Protein AF-A0A953PZD5-F1 (afdb_monomer_lite)

Radius of gyration: 38.26 Å; chains: 1; bounding box: 122×88×108 Å

Secondary structure (DSSP, 8-state):
-THHHHHHHHHHHHHHHHHHHHTTSSSPBPHHHHHHHHHTT--HHHHHHHHHHH-BSS---HHHHHHHHHTT--HHHHHHHHHHTT-PPPPP--------------------PPPPPP-PPPPPPPHHHHHHHHHHHTTSS----GGG-PBPPP-EEEBTTSPEEEGGGGTTSEEEEEEE-TT-HHHHHHHHHHHHHHHHHTTTTEEEEEEE-SS-HHHHHHHHHHTT--S-EEE--HHHHHHTT---SSSEEEEE-TTSB--EEEESPPPHHHHHHHHHHHHHS--S------------PPPPP-PPP----------------------------------------------------PPP-PPPPPHHHHHHHHHHHHHHHHHHHHHHTTEEEEEEEEEEEE-TTS-EEEEEEEEEEEEE-TT--EEEEEEE-PPP--SS----HHHHHIIIIITT----TTTGGGEEEEEEEEEEETTEEEEEEEEEESS--TT--EEEEEEEEETTT-SEEEEEEEEES---BBTB------EEEEEEEETTTEEEEEEEEEEEEEEETTEEEEEEEEEEEEEEEE--TT----S-----------------PPPPP-

pLDDT: mean 71.84, std 24.92, range [22.75, 98.31]

Foldseek 3Di:
DVVVVVVVVVVVVVVVVVVVVVVVQQAAAELVNLLVCLLQVPDLVVSLVSCVRRNYQDDPDVVSVVSNVVSPHDPVSSVSNNVRNVDDDDDDDDDDDDDDDDDDDDDDDDDDDDDDDDDDDDDDDDLVNVQVVQQVVQVPDDDDAAVLQDFQQFDWFAFPVGDIDTPVVLQQAKEKEWEAEPPDPQCLVQQLLLQVLCVPCVVLRYAYEYEYADPDCPSVVVVCVVSVRPHTYGYCDQVNCVSNPNDDAPGKIFIAASNRTGLDIDGGHDDSVVVNVVNVVRSVDDDPDDDDDDDDDDDDDDDDDDDDDDDDDDDDDDDDDDDDDDDDDDDDDDDDDDDDDDDDDDDDDDDDDDDDDPPPPDDPDDDFDDPVVVVVLLLVQQAVLVVVVVQVLQKWWKKKKKKFWADPVRDTQWIWIWIWTWDAALVSDIDTDTPDGDDGGDDPDDQDPVNVCCVVPPQQDGRHSVNVVQWDKDWSGWDDDPNFTWTKIFIDGPDDDPPDKHWGRMFTAGPPLSYTFKTWTWIDDFADDSNFTHGTFTKMWGFDQPPVRDTGTAKMWGFGWDQHPVGTIGMIIIMGIGDIDGHDSPPDDPDDDDPDDDPDDDDDDDDDDDDDDD

Sequence (614 aa):
MAKKTLGKMALLILATALAVLAAVAEQPLTQDDVTLLLLGGAPSEKIIKLVEQRGVDFQLTPDAVTKLKNAGATDELVDVMRRVGSHPQPAATSAPAAPAAATPAPAPAPAATPPPAATPQSPPASTEQKVREVMQGLSSAPAGTTEDLPYAPTFTAKTLAGESLNSRNFKGKVLLVNFWATWCGPCKKEIPSLTQLQDEYGSEGLQVIGFSMDRTSGVVRQFMHTYRMSFPVAMADRDLRRIFGGITAVPTTFLIGRDGRVHFKVEGAMPLESLGGRVQTLLSASAPGTQMASAQTASAGTPEPLKRLDPSKAAEDTSGPPIASPPESAQNSPPLPPTQTTAAAASPTVRPAAARNAASAASPVLSDPSPERVQQIIQAFAAKEKLFKEARDNYTYHQINKVETLDADGSVDGMYQQEWDILYDDAGKRIERVTYAPLDTLKRVMITPEDLDAMRNIQPFVLTSDELPEYEVKYLGHVKVDQITAYVFSIRPKEIKKGRQYFQGVVWVDDRDLQIVKSEGKQVPELHTKKGENLFPRFTTWREQIDGKFWFPTFTLADDTLYFDQGPVHIKEVIRYSDYKQFKAGARIIGVEAIDQPKDKDQKKNNAPPPPKQ

Structure (mmCIF, N/CA/C/O backbone):
data_AF-A0A953PZD5-F1
#
_entry.id   AF-A0A953PZD5-F1
#
loop_
_atom_site.group_PDB
_atom_site.id
_atom_site.type_symbol
_atom_site.label_atom_id
_atom_site.label_alt_id
_atom_site.label_comp_id
_atom_site.label_asym_id
_atom_site.label_entity_id
_atom_site.label_seq_id
_atom_site.pdbx_PDB_ins_code
_atom_site.Cartn_x
_atom_site.Cartn_y
_atom_site.Cartn_z
_atom_site.occupancy
_atom_site.B_iso_or_equiv
_atom_site.auth_seq_id
_atom_site.auth_comp_id
_atom_site.auth_asym_id
_atom_site.auth_atom_id
_atom_site.pdbx_PDB_model_num
ATOM 1 N N . MET A 1 1 ? 9.944 35.483 39.458 1.00 49.88 1 MET A N 1
ATOM 2 C CA . MET A 1 1 ? 8.607 36.033 39.112 1.00 49.88 1 MET A CA 1
ATOM 3 C C . MET A 1 1 ? 7.888 35.246 38.007 1.00 49.88 1 MET A C 1
ATOM 5 O O . MET A 1 1 ? 6.720 34.942 38.204 1.00 49.88 1 MET A O 1
ATOM 9 N N . ALA A 1 2 ? 8.558 34.864 36.907 1.00 48.44 2 ALA A N 1
ATOM 10 C CA . ALA A 1 2 ? 7.971 34.266 35.687 1.00 48.44 2 ALA A CA 1
ATOM 11 C C . ALA A 1 2 ? 6.778 33.288 35.846 1.00 48.44 2 ALA A C 1
ATOM 13 O O . ALA A 1 2 ? 5.789 33.427 35.128 1.00 48.44 2 ALA A O 1
ATOM 14 N N . LYS A 1 3 ? 6.808 32.340 36.802 1.00 44.56 3 LYS A N 1
ATOM 15 C CA . LYS A 1 3 ? 5.703 31.375 37.008 1.00 44.56 3 LYS A CA 1
ATOM 16 C C . LYS A 1 3 ? 4.337 32.022 37.321 1.00 44.56 3 LYS A C 1
ATOM 18 O O . LYS A 1 3 ? 3.320 31.427 36.987 1.00 44.56 3 LYS A O 1
ATOM 23 N N . LYS A 1 4 ? 4.281 33.231 37.906 1.00 46.00 4 LYS A N 1
ATOM 24 C CA . LYS A 1 4 ? 3.008 33.957 38.135 1.00 46.00 4 LYS A CA 1
ATOM 25 C C . LYS A 1 4 ? 2.475 34.678 36.890 1.00 46.00 4 LYS A C 1
ATOM 27 O O . LYS A 1 4 ? 1.283 34.960 36.837 1.00 46.00 4 LYS A O 1
ATOM 32 N N . THR A 1 5 ? 3.324 34.975 35.906 1.00 49.59 5 THR A N 1
ATOM 33 C CA . THR A 1 5 ? 2.918 35.671 34.674 1.00 49.59 5 THR A CA 1
ATOM 34 C C . THR A 1 5 ? 2.258 34.705 33.692 1.00 49.59 5 THR A C 1
ATOM 36 O O . THR A 1 5 ? 1.197 35.003 33.151 1.00 49.59 5 THR A O 1
ATOM 39 N N . LEU A 1 6 ? 2.842 33.511 33.528 1.00 47.03 6 LEU A N 1
ATOM 40 C CA . LEU A 1 6 ? 2.398 32.512 32.550 1.00 47.03 6 LEU A CA 1
ATOM 41 C C . LEU A 1 6 ? 0.950 32.045 32.800 1.00 47.03 6 LEU A C 1
ATOM 43 O O . LEU A 1 6 ? 0.139 32.005 31.877 1.00 47.03 6 LEU A O 1
ATOM 47 N N . GLY A 1 7 ? 0.593 31.790 34.065 1.00 42.94 7 GLY A N 1
ATOM 48 C CA . GLY A 1 7 ? -0.763 31.375 34.448 1.00 42.94 7 GLY A CA 1
ATOM 49 C C . GLY A 1 7 ? -1.848 32.435 34.209 1.00 42.94 7 GLY A C 1
ATOM 50 O O . GLY A 1 7 ? -3.007 32.077 34.027 1.00 42.94 7 GLY A O 1
ATOM 51 N N . LYS A 1 8 ? -1.495 33.731 34.158 1.00 45.03 8 LYS A N 1
ATOM 52 C CA . LYS A 1 8 ? -2.463 34.799 33.850 1.00 45.03 8 LYS A CA 1
ATOM 53 C C . LYS A 1 8 ? -2.788 34.899 32.359 1.00 45.03 8 LYS A C 1
ATOM 55 O O . LYS A 1 8 ? -3.926 35.207 32.026 1.00 45.03 8 LYS A O 1
ATOM 60 N N . MET A 1 9 ? -1.830 34.622 31.470 1.00 45.12 9 MET A N 1
ATOM 61 C CA . MET A 1 9 ? -2.087 34.644 30.022 1.00 45.12 9 MET A CA 1
ATOM 62 C C . MET A 1 9 ? -2.949 33.463 29.566 1.00 45.12 9 MET A C 1
ATOM 64 O O . MET A 1 9 ? -3.877 33.667 28.791 1.00 45.12 9 MET A O 1
ATOM 68 N N . ALA A 1 10 ? -2.713 32.259 30.101 1.00 47.34 10 ALA A N 1
ATOM 69 C CA . ALA A 1 10 ? -3.526 31.082 29.776 1.00 47.34 10 ALA A CA 1
ATOM 70 C C . ALA A 1 10 ? -5.022 31.285 30.096 1.00 47.34 10 ALA A C 1
ATOM 72 O O . ALA A 1 10 ? -5.883 30.922 29.298 1.00 47.34 10 ALA A O 1
ATOM 73 N N . LEU A 1 11 ? -5.332 31.923 31.232 1.00 46.16 11 LEU A N 1
ATOM 74 C CA . LEU A 1 11 ? -6.711 32.186 31.652 1.00 46.16 11 LEU A CA 1
ATOM 75 C C . LEU A 1 11 ? -7.415 33.235 30.769 1.00 46.16 11 LEU A C 1
ATOM 77 O O . LEU A 1 11 ? -8.614 33.127 30.526 1.00 46.16 11 LEU A O 1
ATOM 81 N N . LEU A 1 12 ? -6.674 34.228 30.264 1.00 41.22 12 LEU A N 1
ATOM 82 C CA . LEU A 1 12 ? -7.224 35.294 29.421 1.00 41.22 12 LEU A CA 1
ATOM 83 C C . LEU A 1 12 ? -7.615 34.785 28.022 1.00 41.22 12 LEU A C 1
ATOM 85 O O . LEU A 1 12 ? -8.647 35.188 27.494 1.00 41.22 12 LEU A O 1
ATOM 89 N N . ILE A 1 13 ? -6.821 33.869 27.456 1.00 49.00 13 ILE A N 1
ATOM 90 C CA . ILE A 1 13 ? -7.078 33.237 26.148 1.00 49.00 13 ILE A CA 1
ATOM 91 C C . ILE A 1 13 ? -8.325 32.339 26.201 1.00 49.00 13 ILE A C 1
ATOM 93 O O . ILE A 1 13 ? -9.109 32.303 25.254 1.00 49.00 13 ILE A O 1
ATOM 97 N N . LEU A 1 14 ? -8.542 31.637 27.319 1.00 42.66 14 LEU A N 1
ATOM 98 C CA . LEU A 1 14 ? -9.716 30.779 27.494 1.00 42.66 14 LEU A CA 1
ATOM 99 C C . LEU A 1 14 ? -11.020 31.596 27.585 1.00 42.66 14 LEU A C 1
ATOM 101 O O . LEU A 1 14 ? -12.052 31.177 27.066 1.00 42.66 14 LEU A O 1
ATOM 105 N N . ALA A 1 15 ? -10.967 32.778 28.209 1.00 39.31 15 ALA A N 1
ATOM 106 C CA . ALA A 1 15 ? -12.123 33.659 28.364 1.00 39.31 15 ALA A CA 1
ATOM 107 C C . ALA A 1 15 ? -12.582 34.298 27.039 1.00 39.31 15 ALA A C 1
ATOM 109 O O . ALA A 1 15 ? -13.784 34.401 26.797 1.00 39.31 15 ALA A O 1
ATOM 110 N N . THR A 1 16 ? -11.655 34.699 26.159 1.00 39.81 16 THR A N 1
ATOM 111 C CA . THR A 1 16 ? -12.014 35.293 24.858 1.00 39.81 16 THR A CA 1
ATOM 112 C C . THR A 1 16 ? -12.583 34.271 23.878 1.00 39.81 16 THR A C 1
ATOM 114 O O . THR A 1 16 ? -13.522 34.597 23.156 1.00 39.81 16 THR A O 1
ATOM 117 N N . ALA A 1 17 ? -12.090 33.027 23.885 1.00 36.97 17 ALA A N 1
ATOM 118 C CA . ALA A 1 17 ? -12.644 31.950 23.061 1.00 36.97 17 ALA A CA 1
ATOM 119 C C . ALA A 1 17 ? -14.127 31.663 23.374 1.00 36.97 17 ALA A C 1
ATOM 121 O O . ALA A 1 17 ? -14.919 31.434 22.461 1.00 36.97 17 ALA A O 1
ATOM 122 N N . LEU A 1 18 ? -14.520 31.722 24.652 1.00 35.31 18 LEU A N 1
ATOM 123 C CA . LEU A 1 18 ? -15.887 31.414 25.081 1.00 35.31 18 LEU A CA 1
ATOM 124 C C . LEU A 1 18 ? -16.911 32.478 24.643 1.00 35.31 18 LEU A C 1
ATOM 126 O O . LEU A 1 18 ? -18.054 32.144 24.341 1.00 35.31 18 LEU A O 1
ATOM 130 N N . ALA A 1 19 ? -16.501 33.749 24.572 1.00 36.31 19 ALA A N 1
ATOM 131 C CA . ALA A 1 19 ? -17.374 34.856 24.177 1.00 36.31 19 ALA A CA 1
ATOM 132 C C . ALA A 1 19 ? -17.766 34.818 22.687 1.00 36.31 19 ALA A C 1
ATOM 134 O O . ALA A 1 19 ? -18.872 35.219 22.333 1.00 36.31 19 ALA A O 1
ATOM 135 N N . VAL A 1 20 ? -16.883 34.313 21.816 1.00 36.88 20 VAL A N 1
ATOM 136 C CA . VAL A 1 20 ? -17.121 34.266 20.361 1.00 36.88 20 VAL A CA 1
ATOM 137 C C . VAL A 1 20 ? -18.219 33.262 19.993 1.00 36.88 20 VAL A C 1
ATOM 139 O O . VAL A 1 20 ? -19.007 33.540 19.094 1.00 36.88 20 VAL A O 1
ATOM 142 N N . LEU A 1 21 ? -18.331 32.133 20.706 1.00 36.72 21 LEU A N 1
ATOM 143 C CA . LEU A 1 21 ? -19.373 31.130 20.433 1.00 36.72 21 LEU A CA 1
ATOM 144 C C . LEU A 1 21 ? -20.795 31.649 20.708 1.00 36.72 21 LEU A C 1
ATOM 146 O O . LEU A 1 21 ? -21.729 31.232 20.028 1.00 36.72 21 LEU A O 1
ATOM 150 N N . ALA A 1 22 ? -20.973 32.548 21.680 1.00 36.91 22 ALA A N 1
ATOM 151 C CA . ALA A 1 22 ? -22.298 33.040 22.062 1.00 36.91 22 ALA A CA 1
ATOM 152 C C . ALA A 1 22 ? -22.946 33.915 20.970 1.00 36.91 22 ALA A C 1
ATOM 154 O O . ALA A 1 22 ? -24.137 33.785 20.699 1.00 36.91 22 ALA A O 1
ATOM 155 N N . ALA A 1 23 ? -22.158 34.759 20.296 1.00 43.66 23 ALA A N 1
ATOM 156 C CA . ALA A 1 23 ? -22.655 35.745 19.328 1.00 43.66 23 ALA A CA 1
ATOM 157 C C . ALA A 1 23 ? -23.189 35.148 18.005 1.00 43.66 23 ALA A C 1
ATOM 159 O O . ALA A 1 23 ? -23.801 35.857 17.207 1.00 43.66 23 ALA A O 1
ATOM 160 N N . VAL A 1 24 ? -22.961 33.854 17.753 1.00 50.03 24 VAL A N 1
ATOM 161 C CA . VAL A 1 24 ? -23.415 33.152 16.535 1.00 50.03 24 VAL A CA 1
ATOM 162 C C . VAL A 1 24 ? -24.866 32.651 16.670 1.00 50.03 24 VAL A C 1
ATOM 164 O O . VAL A 1 24 ? -25.513 32.326 15.677 1.00 50.03 24 VAL A O 1
ATOM 167 N N . ALA A 1 25 ? -25.415 32.600 17.889 1.00 51.72 25 ALA A N 1
ATOM 168 C CA . ALA A 1 25 ? -26.695 31.944 18.166 1.00 51.72 25 ALA A CA 1
ATOM 169 C C . ALA A 1 25 ? -27.958 32.762 17.807 1.00 51.72 25 ALA A C 1
ATOM 171 O O . ALA A 1 25 ? -29.029 32.169 17.677 1.00 51.72 25 ALA A O 1
ATOM 172 N N . GLU A 1 26 ? -27.852 34.088 17.650 1.00 56.66 26 GLU A N 1
ATOM 173 C CA . GLU A 1 26 ? -29.008 35.012 17.639 1.00 56.66 26 GLU A CA 1
ATOM 174 C C . GLU A 1 26 ? -29.346 35.641 16.269 1.00 56.66 26 GLU A C 1
ATOM 176 O O . GLU A 1 26 ? -30.290 36.419 16.170 1.00 56.66 26 GLU A O 1
ATOM 181 N N . GLN A 1 27 ? -28.603 35.336 15.200 1.00 75.12 27 GLN A N 1
ATOM 182 C CA . GLN A 1 27 ? -28.816 35.959 13.878 1.00 75.12 27 GLN A CA 1
ATOM 183 C C . GLN A 1 27 ? -30.053 35.383 13.152 1.00 75.12 27 GLN A C 1
ATOM 185 O O . GLN A 1 27 ? -30.391 34.223 13.397 1.00 75.12 27 GLN A O 1
ATOM 190 N N . PRO A 1 28 ? -30.717 36.111 12.233 1.00 80.44 28 PRO A N 1
ATOM 191 C CA . PRO A 1 28 ? -31.768 35.539 11.383 1.00 80.44 28 PRO A CA 1
ATOM 192 C C . PRO A 1 28 ? -31.301 34.316 10.581 1.00 80.44 28 PRO A C 1
ATOM 194 O O . PRO A 1 28 ? -30.103 34.113 10.391 1.00 80.44 28 PRO A O 1
ATOM 197 N N . LEU A 1 29 ? -32.242 33.476 10.145 1.00 81.88 29 LEU A N 1
ATOM 198 C CA . LEU A 1 29 ? -31.940 32.259 9.384 1.00 81.88 29 LEU A CA 1
ATOM 199 C C . LEU A 1 29 ? -31.925 32.535 7.876 1.00 81.88 29 LEU A C 1
ATOM 201 O O . LEU A 1 29 ? -32.894 33.075 7.335 1.00 81.88 29 LEU A O 1
ATOM 205 N N . THR A 1 30 ? -30.867 32.100 7.192 1.00 87.75 30 THR A N 1
ATOM 206 C CA . THR A 1 30 ? -30.782 32.182 5.729 1.00 87.75 30 THR A CA 1
ATOM 207 C C . THR A 1 30 ? -31.616 31.095 5.047 1.00 87.75 30 THR A C 1
ATOM 209 O O . THR A 1 30 ? -32.033 30.110 5.669 1.00 87.75 30 THR A O 1
ATOM 212 N N . GLN A 1 31 ? -31.844 31.233 3.735 1.00 84.38 31 GLN A N 1
ATOM 213 C CA . GLN A 1 31 ? -32.535 30.195 2.962 1.00 84.38 31 GLN A CA 1
ATOM 214 C C . GLN A 1 31 ? -31.779 28.862 3.016 1.00 84.38 31 GLN A C 1
ATOM 216 O O . GLN A 1 31 ? -32.405 27.802 3.108 1.00 84.38 31 GLN A O 1
ATOM 221 N N . ASP A 1 32 ? -30.448 28.915 2.992 1.00 73.31 32 ASP A N 1
ATOM 222 C CA . ASP A 1 32 ? -29.607 27.727 3.037 1.00 73.31 32 ASP A CA 1
ATOM 223 C C . ASP A 1 32 ? -29.582 27.113 4.445 1.00 73.31 32 ASP A C 1
ATOM 225 O O . ASP A 1 32 ? -29.633 25.892 4.541 1.00 73.31 32 ASP A O 1
ATOM 229 N N . ASP A 1 33 ? -29.647 27.900 5.531 1.00 78.75 33 ASP A N 1
ATOM 230 C CA . ASP A 1 33 ? -29.811 27.364 6.898 1.00 78.75 33 ASP A CA 1
ATOM 231 C C . ASP A 1 33 ? -31.110 26.560 7.038 1.00 78.75 33 ASP A C 1
ATOM 233 O O . ASP A 1 33 ? -31.105 25.428 7.528 1.00 78.75 33 ASP A O 1
ATOM 237 N N . VAL A 1 34 ? -32.240 27.118 6.584 1.00 77.69 34 VAL A N 1
ATOM 238 C CA . VAL A 1 34 ? -33.536 26.424 6.647 1.00 77.69 34 VAL A CA 1
ATOM 239 C C . VAL A 1 34 ? -33.537 25.190 5.739 1.00 77.69 34 VAL A C 1
ATOM 241 O O . VAL A 1 34 ? -34.030 24.134 6.137 1.00 77.69 34 VAL A O 1
ATOM 244 N N . THR A 1 35 ? -32.937 25.286 4.550 1.00 76.62 35 THR A N 1
ATOM 245 C CA . THR A 1 35 ? -32.794 24.150 3.624 1.00 76.62 35 THR A CA 1
ATOM 246 C C . THR A 1 35 ? -31.912 23.048 4.222 1.00 76.62 35 THR A C 1
ATOM 248 O O . THR A 1 35 ? -32.260 21.873 4.128 1.00 76.62 35 THR A O 1
ATOM 251 N N . LEU A 1 36 ? -30.813 23.399 4.896 1.00 60.47 36 LEU A N 1
ATOM 252 C CA . LEU A 1 36 ? -29.906 22.457 5.556 1.00 60.47 36 LEU A CA 1
ATOM 253 C C . LEU A 1 36 ? -30.574 21.768 6.755 1.00 60.47 36 LEU A C 1
ATOM 255 O O . LEU A 1 36 ? -30.396 20.567 6.943 1.00 60.47 36 LEU A O 1
ATOM 259 N N . LEU A 1 37 ? -31.376 22.495 7.540 1.00 72.06 37 LEU A N 1
ATOM 260 C CA . LEU A 1 37 ? -32.168 21.921 8.633 1.00 72.06 37 LEU A CA 1
ATOM 261 C C . LEU A 1 37 ? -33.209 20.913 8.118 1.00 72.06 37 LEU A C 1
ATOM 263 O O . LEU A 1 37 ? -33.398 19.864 8.734 1.00 72.06 37 LEU A O 1
ATOM 267 N N . LEU A 1 38 ? -33.847 21.206 6.982 1.00 76.88 38 LEU A N 1
ATOM 268 C CA . LEU A 1 38 ? -34.818 20.320 6.334 1.00 76.88 38 LEU A CA 1
ATOM 269 C C . LEU A 1 38 ? -34.167 19.064 5.741 1.00 76.88 38 LEU A C 1
ATOM 271 O O . LEU A 1 38 ? -34.581 17.954 6.071 1.00 76.88 38 LEU A O 1
ATOM 275 N N . LEU A 1 39 ? -33.098 19.221 4.951 1.00 54.75 39 LEU A N 1
ATOM 276 C CA . LEU A 1 39 ? -32.322 18.097 4.406 1.00 54.75 39 LEU A CA 1
ATOM 277 C C . LEU A 1 39 ? -31.658 17.261 5.513 1.00 54.75 39 LEU A C 1
ATOM 279 O O . LEU A 1 39 ? -31.519 16.049 5.375 1.00 54.75 39 LEU A O 1
ATOM 283 N N . GLY A 1 40 ? -31.296 17.891 6.634 1.00 48.66 40 GLY A N 1
ATOM 284 C CA . GLY A 1 40 ? -30.835 17.237 7.859 1.00 48.66 40 GLY A CA 1
ATOM 285 C C . GLY A 1 40 ? -31.938 16.545 8.673 1.00 48.66 40 GLY A C 1
ATOM 286 O O . GLY A 1 40 ? -31.655 16.029 9.754 1.00 48.66 40 GLY A O 1
ATOM 287 N N . GLY A 1 41 ? -33.187 16.534 8.193 1.00 54.34 41 GLY A N 1
ATOM 288 C CA . GLY A 1 41 ? -34.307 15.827 8.815 1.00 54.34 41 GLY A CA 1
ATOM 289 C C . GLY A 1 41 ? -34.802 16.434 10.131 1.00 54.34 41 GLY A C 1
ATOM 290 O O . GLY A 1 41 ? -35.418 15.728 10.934 1.00 54.34 41 GLY A O 1
ATOM 291 N N . ALA A 1 42 ? -34.535 17.717 10.401 1.00 64.88 42 ALA A N 1
ATOM 292 C CA . ALA A 1 42 ? -35.038 18.359 11.611 1.00 64.88 42 ALA A CA 1
ATOM 293 C C . ALA A 1 42 ? -36.583 18.466 11.564 1.00 64.88 42 ALA A C 1
ATOM 295 O O . ALA A 1 42 ? -37.132 18.915 10.557 1.00 64.88 42 ALA A O 1
ATOM 296 N N . PRO A 1 43 ? -37.311 18.090 12.639 1.00 75.00 43 PRO A N 1
ATOM 297 C CA . PRO A 1 43 ? -38.774 18.150 12.659 1.00 75.00 43 PRO A CA 1
ATOM 298 C C . PRO A 1 43 ? -39.308 19.551 12.334 1.00 75.00 43 PRO A C 1
ATOM 300 O O . PRO A 1 43 ? -38.818 20.541 12.889 1.00 75.00 43 PRO A O 1
ATOM 303 N N . SER A 1 44 ? -40.318 19.636 11.460 1.00 77.56 44 SER A N 1
ATOM 304 C CA . SER A 1 44 ? -40.857 20.915 10.965 1.00 77.56 44 SER A CA 1
ATOM 305 C C . SER A 1 44 ? -41.273 21.854 12.098 1.00 77.56 44 SER A C 1
ATOM 307 O O . SER A 1 44 ? -41.033 23.049 12.005 1.00 77.56 44 SER A O 1
ATOM 309 N N . GLU A 1 45 ? -41.796 21.337 13.210 1.00 79.94 45 GLU A N 1
ATOM 310 C CA . GLU A 1 45 ? -42.231 22.113 14.378 1.00 79.94 45 GLU A CA 1
ATOM 311 C C . GLU A 1 45 ? -41.055 22.754 15.136 1.00 79.94 45 GLU A C 1
ATOM 313 O O . GLU A 1 45 ? -41.220 23.778 15.803 1.00 79.94 45 GLU A O 1
ATOM 318 N N . LYS A 1 46 ? -39.850 22.169 15.046 1.00 74.88 46 LYS A N 1
ATOM 319 C CA . LYS A 1 46 ? -38.618 22.785 15.563 1.00 74.88 46 LYS A CA 1
ATOM 320 C C . LYS A 1 46 ? -38.106 23.870 14.625 1.00 74.88 46 LYS A C 1
ATOM 322 O O . LYS A 1 46 ? -37.683 24.911 15.115 1.00 74.88 46 LYS A O 1
ATOM 327 N N . ILE A 1 47 ? -38.165 23.650 13.309 1.00 82.06 47 ILE A N 1
ATOM 328 C CA . ILE A 1 47 ? -37.751 24.656 12.319 1.00 82.06 47 ILE A CA 1
ATOM 329 C C . ILE A 1 47 ? -38.711 25.854 12.353 1.00 82.06 47 ILE A C 1
ATOM 331 O O . ILE A 1 47 ? -38.245 26.985 12.411 1.00 82.06 47 ILE A O 1
ATOM 335 N N . ILE A 1 48 ? -40.026 25.613 12.440 1.00 88.69 48 ILE A N 1
ATOM 336 C CA . ILE A 1 48 ? -41.071 26.625 12.673 1.00 88.69 48 ILE A CA 1
ATOM 337 C C . ILE A 1 48 ? -40.715 27.479 13.891 1.00 88.69 48 ILE A C 1
ATOM 339 O O . ILE A 1 48 ? -40.589 28.689 13.757 1.00 88.69 48 ILE A O 1
ATOM 343 N N . LYS A 1 49 ? -40.442 26.864 15.049 1.00 82.38 49 LYS A N 1
ATOM 344 C CA . LYS A 1 49 ? -40.056 27.611 16.259 1.00 82.38 49 LYS A CA 1
ATOM 345 C C . LYS A 1 49 ? -38.750 28.384 16.103 1.00 82.38 49 LYS A C 1
ATOM 347 O O . LYS A 1 49 ? -38.641 29.477 16.644 1.00 82.38 49 LYS A O 1
ATOM 352 N N . LEU A 1 50 ? -37.771 27.851 15.372 1.00 78.00 50 LEU A N 1
ATOM 353 C CA . LEU A 1 50 ? -36.506 28.542 15.117 1.00 78.00 50 LEU A CA 1
ATOM 354 C C . LEU A 1 50 ? -36.716 29.773 14.214 1.00 78.00 50 LEU A C 1
ATOM 356 O O . LEU A 1 50 ? -36.177 30.839 14.501 1.00 78.00 50 LEU A O 1
ATOM 360 N N . VAL A 1 51 ? -37.557 29.641 13.183 1.00 87.12 51 VAL A N 1
ATOM 361 C CA . VAL A 1 51 ? -38.005 30.726 12.294 1.00 87.12 51 VAL A CA 1
ATOM 362 C C . VAL A 1 51 ? -38.822 31.769 13.059 1.00 87.12 51 VAL A C 1
ATOM 364 O O . VAL A 1 51 ? -38.577 32.956 12.893 1.00 87.12 51 VAL A O 1
ATOM 367 N N . GLU A 1 52 ? -39.747 31.369 13.932 1.00 85.38 52 GLU A N 1
ATOM 368 C CA . GLU A 1 52 ? -40.535 32.291 14.766 1.00 85.38 52 GLU A CA 1
ATOM 369 C C . GLU A 1 52 ? -39.682 33.029 15.812 1.00 85.38 52 GLU A C 1
ATOM 371 O O . GLU A 1 52 ? -40.005 34.158 16.173 1.00 85.38 52 GLU A O 1
ATOM 376 N N . GLN A 1 53 ? -38.592 32.419 16.293 1.00 79.62 53 GLN A N 1
ATOM 377 C CA . GLN A 1 53 ? -37.692 33.012 17.291 1.00 79.62 53 GLN A CA 1
ATOM 378 C C . GLN A 1 53 ? -36.611 33.923 16.698 1.00 79.62 53 GLN A C 1
ATOM 380 O O . GLN A 1 53 ? -36.238 34.900 17.342 1.00 79.62 53 GLN A O 1
ATOM 385 N N . ARG A 1 54 ? -36.076 33.593 15.515 1.00 81.06 54 ARG A N 1
ATOM 386 C CA . ARG A 1 54 ? -34.927 34.293 14.901 1.00 81.06 54 ARG A CA 1
ATOM 387 C C . ARG A 1 54 ? -35.283 35.076 13.636 1.00 81.06 54 ARG A C 1
ATOM 389 O O . ARG A 1 54 ? -34.518 35.941 13.225 1.00 81.06 54 ARG A O 1
ATOM 396 N N . GLY A 1 55 ? -36.429 34.795 13.024 1.00 83.25 55 GLY A N 1
ATOM 397 C CA . GLY A 1 55 ? -36.786 35.303 11.704 1.00 83.25 55 GLY A CA 1
ATOM 398 C C . GLY A 1 55 ? -36.021 34.628 10.564 1.00 83.25 55 GLY A C 1
ATOM 399 O O . GLY A 1 55 ? -35.175 33.754 10.768 1.00 83.25 55 GLY A O 1
ATOM 400 N N . VAL A 1 56 ? -36.338 35.063 9.346 1.00 87.12 56 VAL A N 1
ATOM 401 C CA . VAL A 1 56 ? -35.630 34.718 8.106 1.00 87.12 56 VAL A CA 1
ATOM 402 C C . VAL A 1 56 ? -35.234 36.002 7.381 1.00 87.12 56 VAL A C 1
ATOM 404 O O . VAL A 1 56 ? -35.996 36.968 7.408 1.00 87.12 56 VAL A O 1
ATOM 407 N N . ASP A 1 57 ? -34.062 36.028 6.746 1.00 85.06 57 ASP A N 1
ATOM 408 C CA . ASP A 1 57 ? -33.552 37.214 6.031 1.00 85.06 57 ASP A CA 1
ATOM 409 C C . ASP A 1 57 ? -33.880 37.234 4.523 1.00 85.06 57 ASP A C 1
ATOM 411 O O . ASP A 1 57 ? -33.629 38.226 3.834 1.00 85.06 57 ASP A O 1
ATOM 415 N N . PHE A 1 58 ? -34.482 36.157 4.012 1.00 84.00 58 PHE A N 1
ATOM 416 C CA . PHE A 1 58 ? -34.751 35.934 2.594 1.00 84.00 58 PHE A CA 1
ATOM 417 C C . PHE A 1 58 ? -36.244 36.019 2.242 1.00 84.00 58 PHE A C 1
ATOM 419 O O . PHE A 1 58 ? -37.132 35.756 3.053 1.00 84.00 58 PHE A O 1
ATOM 426 N N . GLN A 1 59 ? -36.535 36.350 0.981 1.00 80.62 59 GLN A N 1
ATOM 427 C CA . GLN A 1 59 ? -37.905 36.416 0.466 1.00 80.62 59 GLN A CA 1
ATOM 428 C C . GLN A 1 59 ? -38.364 35.064 -0.093 1.00 80.62 59 GLN A C 1
ATOM 430 O O . GLN A 1 59 ? -37.673 34.445 -0.903 1.00 80.62 59 GLN A O 1
ATOM 435 N N . LEU A 1 60 ? -39.576 34.634 0.271 1.00 85.69 60 LEU A N 1
ATOM 436 C CA . LEU A 1 60 ? -40.193 33.409 -0.248 1.00 85.69 60 LEU A CA 1
ATOM 437 C C . LEU A 1 60 ? -40.759 33.614 -1.664 1.00 85.69 60 LEU A C 1
ATOM 439 O O . LEU A 1 60 ? -41.969 33.719 -1.872 1.00 85.69 60 LEU A O 1
ATOM 443 N N . THR A 1 61 ? -39.864 33.646 -2.651 1.00 87.19 61 THR A N 1
ATOM 444 C CA . THR A 1 61 ? -40.219 33.545 -4.074 1.00 87.19 61 THR A CA 1
ATOM 445 C C . THR A 1 61 ? -40.775 32.147 -4.406 1.00 87.19 61 THR A C 1
ATOM 447 O O . THR A 1 61 ? -40.515 31.193 -3.664 1.00 87.19 61 THR A O 1
ATOM 450 N N . PRO A 1 62 ? -41.512 31.965 -5.522 1.00 85.50 62 PRO A N 1
ATOM 451 C CA . PRO A 1 62 ? -42.009 30.646 -5.933 1.00 85.50 62 PRO A CA 1
ATOM 452 C C . PRO A 1 62 ? -40.898 29.592 -6.073 1.00 85.50 62 PRO A C 1
ATOM 454 O O . PRO A 1 62 ? -41.075 28.445 -5.657 1.00 85.50 62 PRO A O 1
ATOM 457 N N . ASP A 1 63 ? -39.726 29.992 -6.572 1.00 78.00 63 ASP A N 1
ATOM 458 C CA . ASP A 1 63 ? -38.558 29.117 -6.713 1.00 78.00 63 ASP A CA 1
ATOM 459 C C . ASP A 1 63 ? -37.952 28.746 -5.354 1.00 78.00 63 ASP A C 1
ATOM 461 O O . ASP A 1 63 ? -37.571 27.594 -5.139 1.00 78.00 63 ASP A O 1
ATOM 465 N N . ALA A 1 64 ? -37.895 29.695 -4.410 1.00 80.31 64 ALA A N 1
ATOM 466 C CA . ALA A 1 64 ? -37.441 29.430 -3.047 1.00 80.31 64 ALA A CA 1
ATOM 467 C C . ALA A 1 64 ? -38.376 28.448 -2.329 1.00 80.31 64 ALA A C 1
ATOM 469 O O . ALA A 1 64 ? -37.909 27.466 -1.755 1.00 80.31 64 ALA A O 1
ATOM 470 N N . VAL A 1 65 ? -39.695 28.649 -2.439 1.00 86.88 65 VAL A N 1
ATOM 471 C CA . VAL A 1 65 ? -40.706 27.719 -1.909 1.00 86.88 65 VAL A CA 1
ATOM 472 C C . VAL A 1 65 ? -40.581 26.336 -2.551 1.00 86.88 65 VAL A C 1
ATOM 474 O O . VAL A 1 65 ? -40.630 25.335 -1.842 1.00 86.88 65 VAL A O 1
ATOM 477 N N . THR A 1 66 ? -40.366 26.258 -3.867 1.00 83.81 66 THR A N 1
ATOM 478 C CA . THR A 1 66 ? -40.208 24.978 -4.578 1.00 83.81 66 THR A CA 1
ATOM 479 C C . THR A 1 66 ? -38.948 24.233 -4.129 1.00 83.81 66 THR A C 1
ATOM 481 O O . THR A 1 66 ? -39.016 23.039 -3.838 1.00 83.81 66 THR A O 1
ATOM 484 N N . LYS A 1 67 ? -37.810 24.928 -3.986 1.00 77.06 67 LYS A N 1
ATOM 485 C CA . LYS A 1 67 ? -36.575 24.349 -3.427 1.00 77.06 67 LYS A CA 1
ATOM 486 C C . LYS A 1 67 ? -36.777 23.844 -1.998 1.00 77.06 67 LYS A C 1
ATOM 488 O O . LYS A 1 67 ? -36.402 22.714 -1.704 1.00 77.06 67 LYS A O 1
ATOM 493 N N . LEU A 1 68 ? -37.408 24.645 -1.139 1.00 84.94 68 LEU A N 1
ATOM 494 C CA . LEU A 1 68 ? -37.682 24.282 0.252 1.00 84.94 68 LEU A CA 1
ATOM 495 C C . LEU A 1 68 ? -38.622 23.068 0.343 1.00 84.94 68 LEU A C 1
ATOM 497 O O . LEU A 1 68 ? -38.333 22.145 1.099 1.00 84.94 68 LEU A O 1
ATOM 501 N N . LYS A 1 69 ? -39.687 22.994 -0.470 1.00 85.19 69 LYS A N 1
ATOM 502 C CA . LYS A 1 69 ? -40.556 21.803 -0.540 1.00 85.19 69 LYS A CA 1
ATOM 503 C C . LYS A 1 69 ? -39.810 20.555 -1.006 1.00 85.19 69 LYS A C 1
ATOM 505 O O . LYS A 1 69 ? -39.960 19.505 -0.392 1.00 85.19 69 LYS A O 1
ATOM 510 N N . ASN A 1 70 ? -38.965 20.669 -2.032 1.00 77.75 70 ASN A N 1
ATOM 511 C CA . ASN A 1 70 ? -38.135 19.555 -2.503 1.00 77.75 70 ASN A CA 1
ATOM 512 C C . ASN A 1 70 ? -37.100 19.105 -1.453 1.00 77.75 70 ASN A C 1
ATOM 514 O O . ASN A 1 70 ? -36.708 17.942 -1.448 1.00 77.75 70 ASN A O 1
ATOM 518 N N . ALA A 1 71 ? -36.697 19.999 -0.545 1.00 72.62 71 ALA A N 1
ATOM 519 C CA . ALA A 1 71 ? -35.880 19.691 0.628 1.00 72.62 71 ALA A CA 1
ATOM 520 C C . ALA A 1 71 ? -36.673 19.098 1.814 1.00 72.62 71 ALA A C 1
ATOM 522 O O . ALA A 1 71 ? -36.066 18.723 2.812 1.00 72.62 71 ALA A O 1
ATOM 523 N N . GLY A 1 72 ? -38.006 19.001 1.722 1.00 77.19 72 GLY A N 1
ATOM 524 C CA . GLY A 1 72 ? -38.882 18.444 2.760 1.00 77.19 72 GLY A CA 1
ATOM 525 C C . GLY A 1 72 ? -39.727 19.463 3.535 1.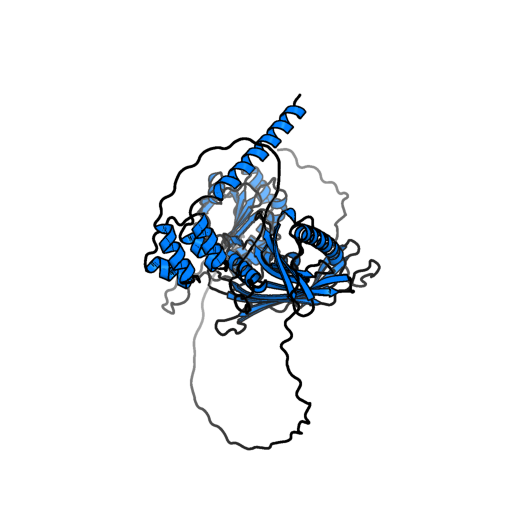00 77.19 72 GLY A C 1
ATOM 526 O O . GLY A 1 72 ? -40.357 19.086 4.523 1.00 77.19 72 GLY A O 1
ATOM 527 N N . ALA A 1 73 ? -39.768 20.742 3.134 1.00 89.00 73 ALA A N 1
ATOM 528 C CA . ALA A 1 73 ? -40.600 21.742 3.808 1.00 89.00 73 ALA A CA 1
ATOM 529 C C . ALA A 1 73 ? -42.093 21.405 3.709 1.00 89.00 73 ALA A C 1
ATOM 531 O O . ALA A 1 73 ? -42.646 21.245 2.619 1.00 89.00 73 ALA A O 1
ATOM 532 N N . THR A 1 74 ? -42.759 21.397 4.860 1.00 91.88 74 THR A N 1
ATOM 533 C CA . THR A 1 74 ? -44.221 21.384 4.948 1.00 91.88 74 THR A CA 1
ATOM 534 C C . THR A 1 74 ? -44.808 22.732 4.519 1.00 91.88 74 THR A C 1
ATOM 536 O O . THR A 1 74 ? -44.179 23.781 4.679 1.00 91.88 74 THR A O 1
ATOM 539 N N . ASP A 1 75 ? -46.044 22.721 4.011 1.00 90.12 75 ASP A N 1
ATOM 540 C CA . ASP A 1 75 ? -46.794 23.950 3.712 1.00 90.12 75 ASP A CA 1
ATOM 541 C C . ASP A 1 75 ? -46.941 24.859 4.944 1.00 90.12 75 ASP A C 1
ATOM 543 O O . ASP A 1 75 ? -46.834 26.075 4.824 1.00 90.12 75 ASP A O 1
ATOM 547 N N . GLU A 1 76 ? -47.077 24.282 6.143 1.00 90.00 76 GLU A N 1
ATOM 548 C CA . GLU A 1 76 ? -47.136 25.034 7.401 1.00 90.00 76 GLU A CA 1
ATOM 549 C C . GLU A 1 76 ? -45.845 25.824 7.675 1.00 90.00 76 GLU A C 1
ATOM 551 O O . GLU A 1 76 ? -45.908 27.018 7.969 1.00 90.00 76 GLU A O 1
ATOM 556 N N . LEU A 1 77 ? -44.668 25.205 7.514 1.00 89.12 77 LEU A N 1
ATOM 557 C CA . LEU A 1 77 ? -43.381 25.895 7.657 1.00 89.12 77 LEU A CA 1
ATOM 558 C C . LEU A 1 77 ? -43.217 27.002 6.603 1.00 89.12 77 LEU A C 1
ATOM 560 O O . LEU A 1 77 ? -42.750 28.096 6.922 1.00 89.12 77 LEU A O 1
ATOM 564 N N . VAL A 1 78 ? -43.632 26.746 5.360 1.00 91.44 78 VAL A N 1
ATOM 565 C CA . VAL A 1 78 ? -43.634 27.739 4.272 1.00 91.44 78 VAL A CA 1
ATOM 566 C C . VAL A 1 78 ? -44.538 28.936 4.605 1.00 91.44 78 VAL A C 1
ATOM 568 O O . VAL A 1 78 ? -44.137 30.085 4.407 1.00 91.44 78 VAL A O 1
ATOM 571 N N . ASP A 1 79 ? -45.723 28.697 5.161 1.00 89.06 79 ASP A N 1
ATOM 572 C CA . ASP A 1 79 ? -46.667 29.746 5.553 1.00 89.06 79 ASP A CA 1
ATOM 573 C C . ASP A 1 79 ? -46.223 30.511 6.810 1.00 89.06 79 ASP A C 1
ATOM 575 O O . ASP A 1 79 ? -46.463 31.718 6.906 1.00 89.06 79 ASP A O 1
ATOM 579 N N . VAL A 1 80 ? -45.528 29.861 7.750 1.00 89.19 80 VAL A N 1
ATOM 580 C CA . VAL A 1 80 ? -44.862 30.530 8.881 1.00 89.19 80 VAL A CA 1
ATOM 581 C C . VAL A 1 80 ? -43.727 31.424 8.382 1.00 89.19 80 VAL A C 1
ATOM 583 O O . VAL A 1 80 ? -43.705 32.605 8.721 1.00 89.19 80 VAL A O 1
ATOM 586 N N . MET A 1 81 ? -42.834 30.932 7.519 1.00 89.44 81 MET A N 1
ATOM 587 C CA . MET A 1 81 ? -41.760 31.756 6.946 1.00 89.44 81 MET A CA 1
ATOM 588 C C . MET A 1 81 ? -42.307 32.968 6.181 1.00 89.44 81 MET A C 1
ATOM 590 O O . MET A 1 81 ? -41.802 34.076 6.356 1.00 89.44 81 MET A O 1
ATOM 594 N N . ARG A 1 82 ? -43.385 32.802 5.398 1.00 86.88 82 ARG A N 1
ATOM 595 C CA . ARG A 1 82 ? -44.028 33.921 4.681 1.00 86.88 82 ARG A CA 1
ATOM 596 C C . ARG A 1 82 ? -44.650 34.952 5.633 1.00 86.88 82 ARG A C 1
ATOM 598 O O . ARG A 1 82 ? -44.733 36.127 5.288 1.00 86.88 82 ARG A O 1
ATOM 605 N N . ARG A 1 83 ? -45.071 34.526 6.828 1.00 84.31 83 ARG A N 1
ATOM 606 C CA . ARG A 1 83 ? -45.627 35.384 7.887 1.00 84.31 83 ARG A CA 1
ATOM 607 C C . ARG A 1 83 ? -44.531 36.137 8.645 1.00 84.31 83 ARG A C 1
ATOM 609 O O . ARG A 1 83 ? -44.655 37.342 8.845 1.00 84.31 83 ARG A O 1
ATOM 616 N N . VAL A 1 84 ? -43.451 35.456 9.034 1.00 76.50 84 VAL A N 1
ATOM 617 C CA . VAL A 1 84 ? -42.369 36.043 9.845 1.00 76.50 84 VAL A CA 1
ATOM 618 C C . VAL A 1 84 ? -41.437 36.921 9.005 1.00 76.50 84 VAL A C 1
ATOM 620 O O . VAL A 1 84 ? -41.118 38.028 9.430 1.00 76.50 84 VAL A O 1
ATOM 623 N N . GLY A 1 85 ? -41.108 36.525 7.769 1.00 62.16 85 GLY A N 1
ATOM 624 C CA . GLY A 1 85 ? -40.299 37.319 6.827 1.00 62.16 85 GLY A CA 1
ATOM 625 C C . GLY A 1 85 ? -40.938 38.639 6.358 1.00 62.16 85 GLY A C 1
ATOM 626 O O . GLY A 1 85 ? -40.410 39.298 5.468 1.00 62.16 85 GLY A O 1
ATOM 627 N N . SER A 1 86 ? -42.079 39.030 6.937 1.00 50.88 86 SER A N 1
ATOM 628 C CA . SER A 1 86 ? -42.751 40.312 6.694 1.00 50.88 86 SER A CA 1
ATOM 629 C C . SER A 1 86 ? -42.670 41.300 7.875 1.00 50.88 86 SER A C 1
ATOM 631 O O . SER A 1 86 ? -43.284 42.363 7.811 1.00 50.88 86 SER A O 1
ATOM 633 N N . HIS A 1 87 ? -41.891 40.999 8.927 1.00 41.88 87 HIS A N 1
ATOM 634 C CA . HIS A 1 87 ? -41.681 41.880 10.089 1.00 41.88 87 HIS A CA 1
ATOM 635 C C . HIS A 1 87 ? -40.198 42.268 10.302 1.00 41.88 87 HIS A C 1
ATOM 637 O O . HIS A 1 87 ? -39.364 41.382 10.480 1.00 41.88 87 HIS A O 1
ATOM 643 N N . PRO A 1 88 ? -39.850 43.573 10.348 1.00 40.94 88 PRO A N 1
ATOM 644 C CA . PRO A 1 88 ? -38.509 44.042 10.704 1.00 40.94 88 PRO A CA 1
ATOM 645 C C . PRO A 1 88 ? -38.284 44.123 12.230 1.00 40.94 88 PRO A C 1
ATOM 647 O O . PRO A 1 88 ? -39.214 44.318 13.013 1.00 40.94 88 PRO A O 1
ATOM 650 N N . GLN A 1 89 ? -37.022 43.995 12.643 1.00 33.41 89 GLN A N 1
ATOM 651 C CA . GLN A 1 89 ? -36.587 43.739 14.024 1.00 33.41 89 GLN A CA 1
ATOM 652 C C . GLN A 1 89 ? -36.365 45.012 14.887 1.00 33.41 89 GLN A C 1
ATOM 654 O O . GLN A 1 89 ? -35.823 45.999 14.384 1.00 33.41 89 GLN A O 1
ATOM 659 N N . PRO A 1 90 ? -36.699 44.996 16.199 1.00 35.62 90 PRO A N 1
ATOM 660 C CA . PRO A 1 90 ? -36.334 46.040 17.168 1.00 35.62 90 PRO A CA 1
ATOM 661 C C . PRO A 1 90 ? -34.988 45.776 17.886 1.00 35.62 90 PRO A C 1
ATOM 663 O O . PRO A 1 90 ? -34.483 44.655 17.912 1.00 35.62 90 PRO A O 1
ATOM 666 N N . ALA A 1 91 ? -34.405 46.820 18.491 1.00 30.86 91 ALA A N 1
ATOM 667 C CA . ALA A 1 91 ? -33.059 46.807 19.086 1.00 30.86 91 ALA A CA 1
ATOM 668 C C . ALA A 1 91 ? -33.021 46.565 20.618 1.00 30.86 91 ALA A C 1
ATOM 670 O O . ALA A 1 91 ? -34.040 46.623 21.302 1.00 30.86 91 ALA A O 1
ATOM 671 N N . ALA A 1 92 ? -31.821 46.300 21.151 1.00 33.94 92 ALA A N 1
ATOM 672 C CA . ALA A 1 92 ? -31.579 45.816 22.517 1.00 33.94 92 ALA A CA 1
ATOM 673 C C . ALA A 1 92 ? -31.380 46.907 23.595 1.00 33.94 92 ALA A C 1
ATOM 675 O O . ALA A 1 92 ? -30.854 47.980 23.297 1.00 33.94 92 ALA A O 1
ATOM 676 N N . THR A 1 93 ? -31.630 46.564 24.873 1.00 27.39 93 THR A N 1
ATOM 677 C CA . THR A 1 93 ? -30.926 47.173 26.025 1.00 27.39 93 THR A CA 1
ATOM 678 C C . THR A 1 93 ? -30.902 46.325 27.314 1.00 27.39 93 THR A C 1
ATOM 680 O O . THR A 1 93 ? -31.759 45.491 27.577 1.00 27.39 93 THR A O 1
ATOM 683 N N . SER A 1 94 ? -29.867 46.604 28.109 1.00 29.30 94 SER A N 1
ATOM 684 C CA . SER A 1 94 ? -29.470 46.158 29.460 1.00 29.30 94 SER A CA 1
ATOM 685 C C . SER A 1 94 ? -30.525 45.845 30.548 1.00 29.30 94 SER A C 1
ATOM 687 O O . SER A 1 94 ? -31.481 46.593 30.736 1.00 29.30 94 SER A O 1
ATOM 689 N N . ALA A 1 95 ? -30.195 44.873 31.414 1.00 27.89 95 ALA A N 1
ATOM 690 C CA . ALA A 1 95 ? -30.686 44.744 32.804 1.00 27.89 95 ALA A CA 1
ATOM 691 C C . ALA A 1 95 ? -29.918 45.701 33.773 1.00 27.89 95 ALA A C 1
ATOM 693 O O . ALA A 1 95 ? -28.925 46.285 33.324 1.00 27.89 95 ALA A O 1
ATOM 694 N N . PRO A 1 96 ? -30.291 45.886 35.071 1.00 47.28 96 PRO A N 1
ATOM 695 C CA . PRO A 1 96 ? -30.065 44.847 36.105 1.00 47.28 96 PRO A CA 1
ATOM 696 C C . PRO A 1 96 ? -31.025 44.855 37.340 1.00 47.28 96 PRO A C 1
ATOM 698 O O . PRO A 1 96 ? -31.942 45.661 37.437 1.00 47.28 96 PRO A O 1
ATOM 701 N N . ALA A 1 97 ? -30.678 44.017 38.335 1.00 26.53 97 ALA A N 1
ATOM 702 C CA . ALA A 1 97 ? -31.054 44.042 39.768 1.00 26.53 97 ALA A CA 1
ATOM 703 C C . ALA A 1 97 ? -32.323 43.291 40.259 1.00 26.53 97 ALA A C 1
ATOM 705 O O . ALA A 1 97 ? -33.271 43.028 39.530 1.00 26.53 97 ALA A O 1
ATOM 706 N N . ALA A 1 98 ? -32.258 42.896 41.539 1.00 28.64 98 ALA A N 1
ATOM 707 C CA . ALA A 1 98 ? -33.190 42.089 42.349 1.00 28.64 98 ALA A CA 1
ATOM 708 C C . ALA A 1 98 ? -32.908 42.401 43.853 1.00 28.64 98 ALA A C 1
ATOM 710 O O . ALA A 1 98 ? -31.986 43.191 44.093 1.00 28.64 98 ALA A O 1
ATOM 711 N N . PRO A 1 99 ? -33.545 41.782 44.883 1.00 56.06 99 PRO A N 1
ATOM 712 C CA . PRO A 1 99 ? -34.694 40.848 44.913 1.00 56.06 99 PRO A CA 1
ATOM 713 C C . PRO A 1 99 ? -35.809 41.234 45.935 1.00 56.06 99 PRO A C 1
ATOM 715 O O . PRO A 1 99 ? -35.581 42.109 46.762 1.00 56.06 99 PRO A O 1
ATOM 718 N N . ALA A 1 100 ? -36.952 40.512 45.979 1.00 28.19 100 ALA A N 1
ATOM 719 C CA . ALA A 1 100 ? -37.705 40.205 47.228 1.00 28.19 100 ALA A CA 1
ATOM 720 C C . ALA A 1 100 ? -38.943 39.275 47.051 1.00 28.19 100 ALA A C 1
ATOM 722 O O . ALA A 1 100 ? -39.798 39.533 46.218 1.00 28.19 100 ALA A O 1
ATOM 723 N N . ALA A 1 101 ? -39.017 38.247 47.911 1.00 28.38 101 ALA A N 1
ATOM 724 C CA . ALA A 1 101 ? -40.164 37.640 48.630 1.00 28.38 101 ALA A CA 1
ATOM 725 C C . ALA A 1 101 ? -41.613 37.466 48.064 1.00 28.38 101 ALA A C 1
ATOM 727 O O . ALA A 1 101 ? -42.226 38.380 47.532 1.00 28.38 101 ALA A O 1
ATOM 728 N N . ALA A 1 102 ? -42.204 36.330 48.495 1.00 28.97 102 ALA A N 1
ATOM 729 C CA . ALA A 1 102 ? -43.625 36.049 48.819 1.00 28.97 102 ALA A CA 1
ATOM 730 C C . ALA A 1 102 ? -44.623 35.497 47.755 1.00 28.97 102 ALA A C 1
ATOM 732 O O . ALA A 1 102 ? -44.877 36.071 46.704 1.00 28.97 102 ALA A O 1
ATOM 733 N N . THR A 1 103 ? -45.245 34.368 48.132 1.00 31.84 103 THR A N 1
ATOM 734 C CA . THR A 1 103 ? -46.467 33.686 47.619 1.00 31.84 103 THR A CA 1
ATOM 735 C C . THR A 1 103 ? -47.774 34.341 48.146 1.00 31.84 103 THR A C 1
ATOM 737 O O . THR A 1 103 ? -47.640 35.187 49.032 1.00 31.84 103 THR A O 1
ATOM 740 N N . PRO A 1 104 ? -49.026 33.968 47.732 1.00 44.22 104 PRO A N 1
ATOM 741 C CA . PRO A 1 104 ? -49.487 32.706 47.105 1.00 44.22 104 PRO A CA 1
ATOM 742 C C . PRO A 1 104 ? -50.459 32.839 45.892 1.00 44.22 104 PRO A C 1
ATOM 744 O O . PRO A 1 104 ? -50.690 33.923 45.372 1.00 44.22 104 PRO A O 1
ATOM 747 N N . ALA A 1 105 ? -51.024 31.707 45.439 1.00 37.91 105 ALA A N 1
ATOM 748 C CA . ALA A 1 105 ? -51.962 31.579 44.306 1.00 37.91 105 ALA A CA 1
ATOM 749 C C . ALA A 1 105 ? -53.455 31.560 44.717 1.00 37.91 105 ALA A C 1
ATOM 751 O O . ALA A 1 105 ? -53.756 31.338 45.893 1.00 37.91 105 ALA A O 1
ATOM 752 N N . PRO A 1 106 ? -54.392 31.697 43.749 1.00 43.06 106 PRO A N 1
ATOM 753 C CA . PRO A 1 106 ? -55.563 30.798 43.746 1.00 43.06 106 PRO A CA 1
ATOM 754 C C . PRO A 1 106 ? -56.156 30.390 42.364 1.00 43.06 106 PRO A C 1
ATOM 756 O O . PRO A 1 106 ? -56.281 31.207 41.461 1.00 43.06 106 PRO A O 1
ATOM 759 N N . ALA A 1 107 ? -56.687 29.155 42.326 1.00 36.25 107 ALA A N 1
ATOM 760 C CA . ALA A 1 107 ? -57.855 28.651 41.559 1.00 36.25 107 ALA A CA 1
ATOM 761 C C . ALA A 1 107 ? -57.845 28.536 39.992 1.00 36.25 107 ALA A C 1
ATOM 763 O O . ALA A 1 107 ? -57.024 29.171 39.337 1.00 36.25 107 ALA A O 1
ATOM 764 N N . PRO A 1 108 ? -58.710 27.673 39.374 1.00 60.06 108 PRO A N 1
ATOM 765 C CA . PRO A 1 108 ? -58.480 27.137 38.011 1.00 60.06 108 PRO A CA 1
ATOM 766 C C . PRO A 1 108 ? -59.691 27.129 37.020 1.00 60.06 108 PRO A C 1
ATOM 768 O O . PRO A 1 108 ? -60.794 27.539 37.370 1.00 60.06 108 PRO A O 1
ATOM 771 N N . ALA A 1 109 ? -59.477 26.488 35.848 1.00 38.03 109 ALA A N 1
ATOM 772 C CA . ALA A 1 109 ? -60.450 25.982 34.841 1.00 38.03 109 ALA A CA 1
ATOM 773 C C . ALA A 1 109 ? -60.956 26.982 33.759 1.00 38.03 109 ALA A C 1
ATOM 775 O O . ALA A 1 109 ? -60.908 28.187 34.002 1.00 38.03 109 ALA A O 1
ATOM 776 N N . PRO A 1 110 ? -61.451 26.524 32.572 1.00 48.06 110 PRO A N 1
ATOM 777 C CA . PRO A 1 110 ? -61.728 25.142 32.134 1.00 48.06 110 PRO A CA 1
ATOM 778 C C . PRO A 1 110 ? -60.932 24.647 30.892 1.00 48.06 110 PRO A C 1
ATOM 780 O O . PRO A 1 110 ? -59.970 25.268 30.455 1.00 48.06 110 PRO A O 1
ATOM 783 N N . ALA A 1 111 ? -61.301 23.462 30.386 1.00 46.41 111 ALA A N 1
ATOM 784 C CA . ALA A 1 111 ? -60.503 22.600 29.503 1.00 46.41 111 ALA A CA 1
ATOM 785 C C . ALA A 1 111 ? -60.638 22.838 27.979 1.00 46.41 111 ALA A C 1
ATOM 787 O O . ALA A 1 111 ? -61.609 23.422 27.503 1.00 46.41 111 ALA A O 1
ATOM 788 N N . ALA A 1 112 ? -59.703 22.244 27.223 1.00 33.78 112 ALA A N 1
ATOM 789 C CA . ALA A 1 112 ? -59.803 21.948 25.790 1.00 33.78 112 ALA A CA 1
ATOM 790 C C . ALA A 1 112 ? -59.474 20.458 25.523 1.00 33.78 112 ALA A C 1
ATOM 792 O O . ALA A 1 112 ? -58.889 19.785 26.373 1.00 33.78 112 ALA A O 1
ATOM 793 N N . THR A 1 113 ? -59.901 19.928 24.375 1.00 36.56 113 THR A N 1
ATOM 794 C CA . THR A 1 113 ? -59.903 18.491 24.028 1.00 36.56 113 THR A CA 1
ATOM 795 C C . THR A 1 113 ? -58.519 17.888 23.722 1.00 36.56 113 THR A C 1
ATOM 797 O O . THR A 1 113 ? -57.611 18.605 23.303 1.00 36.56 113 THR A O 1
ATOM 800 N N . PRO A 1 114 ? -58.344 16.557 23.880 1.00 47.09 114 PRO A N 1
ATOM 801 C CA . PRO A 1 114 ? -57.091 15.879 23.554 1.00 47.09 114 PRO A CA 1
ATOM 802 C C . PRO A 1 114 ? -56.920 15.679 22.033 1.00 47.09 114 PRO A C 1
ATOM 804 O O . PRO A 1 114 ? -57.870 15.248 21.372 1.00 47.09 114 PRO A O 1
ATOM 807 N N . PRO A 1 115 ? -55.722 15.916 21.464 1.00 40.16 115 PRO A N 1
ATOM 808 C CA . PRO A 1 115 ? -55.392 15.474 20.111 1.00 40.16 115 PRO A CA 1
ATOM 809 C C . PRO A 1 115 ? -55.193 13.940 20.057 1.00 40.16 115 PRO A C 1
ATOM 811 O O . PRO A 1 115 ? -54.864 13.326 21.076 1.00 40.16 115 PRO A O 1
ATOM 814 N N . PRO A 1 116 ? -55.402 13.299 18.889 1.00 37.81 116 PRO A N 1
ATOM 815 C CA . PRO A 1 116 ? -55.343 11.844 18.744 1.00 37.81 116 PRO A CA 1
ATOM 816 C C . PRO A 1 116 ? -53.914 11.280 18.813 1.00 37.81 116 PRO A C 1
ATOM 818 O O . PRO A 1 116 ? -52.925 12.000 18.676 1.00 37.81 116 PRO A O 1
ATOM 821 N N . ALA A 1 117 ? -53.813 9.963 19.015 1.00 39.81 117 ALA A N 1
ATOM 822 C CA . ALA A 1 117 ? -52.542 9.258 19.168 1.00 39.81 117 ALA A CA 1
ATOM 823 C C . ALA A 1 117 ? -51.645 9.366 17.921 1.00 39.81 117 ALA A C 1
ATOM 825 O O . ALA A 1 117 ? -52.088 9.119 16.799 1.00 39.81 117 ALA A O 1
ATOM 826 N N . ALA A 1 118 ? -50.367 9.682 18.135 1.00 34.12 118 ALA A N 1
ATOM 827 C CA . ALA A 1 118 ? -49.374 9.751 17.072 1.00 34.12 118 ALA A CA 1
ATOM 828 C C . ALA A 1 118 ? -48.990 8.354 16.548 1.00 34.12 118 ALA A C 1
ATOM 830 O O . ALA A 1 118 ? -48.686 7.444 17.321 1.00 34.12 118 ALA A O 1
ATOM 831 N N . THR A 1 119 ? -48.921 8.226 15.225 1.00 30.92 119 THR A N 1
ATOM 832 C CA . THR A 1 119 ? -48.245 7.133 14.502 1.00 30.92 119 THR A CA 1
ATOM 833 C C . THR A 1 119 ? -46.919 7.640 13.897 1.00 30.92 119 THR A C 1
ATOM 835 O O . THR A 1 119 ? -46.729 8.854 13.811 1.00 30.92 119 THR A O 1
ATOM 838 N N . PRO A 1 120 ? -45.939 6.762 13.597 1.00 38.41 120 PRO A N 1
ATOM 839 C CA . PRO A 1 120 ? -44.552 7.062 13.980 1.00 38.41 120 PRO A CA 1
ATOM 840 C C . PRO A 1 120 ? -43.735 7.907 12.994 1.00 38.41 120 PRO A C 1
ATOM 842 O O . PRO A 1 120 ? -43.927 7.847 11.782 1.00 38.41 120 PRO A O 1
ATOM 845 N N . GLN A 1 121 ? -42.744 8.623 13.534 1.00 31.12 121 GLN A N 1
ATOM 846 C CA . GLN A 1 121 ? -41.691 9.291 12.761 1.00 31.12 121 GLN A CA 1
ATOM 847 C C . GLN A 1 121 ? -40.729 8.273 12.117 1.00 31.12 121 GLN A C 1
ATOM 849 O O . GLN A 1 121 ? -40.539 7.169 12.630 1.00 31.12 121 GLN A O 1
ATOM 854 N N . SER A 1 122 ? -40.110 8.658 10.996 1.00 29.47 122 SER A N 1
ATOM 855 C CA . SER A 1 122 ? -39.124 7.825 10.287 1.00 29.47 122 SER A CA 1
ATOM 856 C C . SER A 1 122 ? -37.743 7.821 10.976 1.00 29.47 122 SER A C 1
ATOM 858 O O . SER A 1 122 ? -37.451 8.741 11.742 1.00 29.47 122 SER A O 1
ATOM 860 N N . PRO A 1 123 ? -36.889 6.799 10.746 1.00 34.22 123 PRO A N 1
ATOM 861 C CA . PRO A 1 123 ? -35.666 6.593 11.530 1.00 34.22 123 PRO A CA 1
ATOM 862 C C . PRO A 1 123 ? -34.504 7.529 11.142 1.00 34.22 123 PRO A C 1
ATOM 864 O O . PRO A 1 123 ? -34.473 8.031 10.018 1.00 34.22 123 PRO A O 1
ATOM 867 N N . PRO A 1 124 ? -33.502 7.716 12.027 1.00 48.03 124 PRO A N 1
ATOM 868 C CA . PRO A 1 124 ? -32.254 8.399 11.683 1.00 48.03 124 PRO A CA 1
ATOM 869 C C . PRO A 1 124 ? -31.422 7.618 10.650 1.00 48.03 124 PRO A C 1
ATOM 871 O O . PRO A 1 124 ? -31.518 6.392 10.553 1.00 48.03 124 PRO A O 1
ATOM 874 N N . ALA A 1 125 ? -30.556 8.334 9.924 1.00 57.28 125 ALA A N 1
ATOM 875 C CA . ALA A 1 125 ? -29.635 7.774 8.933 1.00 57.28 125 ALA A CA 1
ATOM 876 C C . ALA A 1 125 ? -28.783 6.625 9.508 1.00 57.28 125 ALA A C 1
ATOM 878 O O . ALA A 1 125 ? -28.158 6.759 10.568 1.00 57.28 125 ALA A O 1
ATOM 879 N N . SER A 1 126 ? -28.753 5.491 8.802 1.00 78.31 126 SER A N 1
ATOM 880 C CA . SER A 1 126 ? -28.084 4.279 9.280 1.00 78.31 126 SER A CA 1
ATOM 881 C C . SER A 1 126 ? -26.560 4.431 9.297 1.00 78.31 126 SER A C 1
ATOM 883 O O . SER A 1 126 ? -25.973 5.203 8.536 1.00 78.31 126 SER A O 1
ATOM 885 N N . THR A 1 127 ? -25.874 3.642 10.127 1.00 73.75 127 THR A N 1
ATOM 886 C CA . THR A 1 127 ? -24.402 3.597 10.111 1.00 73.75 127 THR A CA 1
ATOM 887 C C . THR A 1 127 ? -23.859 3.154 8.751 1.00 73.75 127 THR A C 1
ATOM 889 O O . THR A 1 127 ? -22.799 3.613 8.343 1.00 73.75 127 THR A O 1
ATOM 892 N N . GLU A 1 128 ? -24.600 2.326 8.010 1.00 71.69 128 GLU A N 1
ATOM 893 C CA . GLU A 1 128 ? -24.253 1.951 6.638 1.00 71.69 128 GLU A CA 1
ATOM 894 C C . GLU A 1 128 ? -24.251 3.164 5.693 1.00 71.69 128 GLU A C 1
ATOM 896 O O . GLU A 1 128 ? -23.320 3.317 4.906 1.00 71.69 128 GLU A O 1
ATOM 901 N N . GLN A 1 129 ? -25.233 4.067 5.808 1.00 76.19 129 GLN A N 1
ATOM 902 C CA . GLN A 1 129 ? -25.241 5.321 5.051 1.00 76.19 129 GLN A CA 1
ATOM 903 C C . GLN A 1 129 ? -24.003 6.170 5.379 1.00 76.19 129 GLN A C 1
ATOM 905 O O . GLN A 1 129 ? -23.286 6.563 4.463 1.00 76.19 129 GLN A O 1
ATOM 910 N N . LYS A 1 130 ? -23.683 6.359 6.667 1.00 76.62 130 LYS A N 1
ATOM 911 C CA . LYS A 1 130 ? -22.480 7.099 7.099 1.00 76.62 130 LYS A CA 1
ATOM 912 C C . LYS A 1 130 ? -21.183 6.477 6.561 1.00 76.62 130 LYS A C 1
ATOM 914 O O . LYS A 1 130 ? -20.258 7.195 6.194 1.00 76.62 130 LYS A O 1
ATOM 919 N N . VAL A 1 131 ? -21.099 5.143 6.504 1.00 70.50 131 VAL A N 1
ATOM 920 C CA . VAL A 1 131 ? -19.957 4.429 5.904 1.00 70.50 131 VAL A CA 1
ATOM 921 C C . VAL A 1 131 ? -19.881 4.696 4.402 1.00 70.50 131 VAL A C 1
ATOM 923 O O . VAL A 1 131 ? -18.811 5.051 3.918 1.00 70.50 131 VAL A O 1
ATOM 926 N N . ARG A 1 132 ? -20.999 4.602 3.668 1.00 76.06 132 ARG A N 1
ATOM 927 C CA . ARG A 1 132 ? -21.052 4.918 2.229 1.00 76.06 132 ARG A CA 1
ATOM 928 C C . ARG A 1 132 ? -20.614 6.363 1.955 1.00 76.06 132 ARG A C 1
ATOM 930 O O . ARG A 1 132 ? -19.762 6.573 1.097 1.00 76.06 132 ARG A O 1
ATOM 937 N N . GLU A 1 133 ? -21.123 7.332 2.716 1.00 74.75 133 GLU A N 1
ATOM 938 C CA . GLU A 1 133 ? -20.760 8.757 2.624 1.00 74.75 133 GLU A CA 1
ATOM 939 C C . GLU A 1 133 ? -19.258 8.986 2.865 1.00 74.75 133 GLU A C 1
ATOM 941 O O . GLU A 1 133 ? -18.598 9.670 2.078 1.00 74.75 133 GLU A O 1
ATOM 946 N N . VAL A 1 134 ? -18.683 8.360 3.901 1.00 67.69 134 VAL A N 1
ATOM 947 C CA . VAL A 1 134 ? -17.233 8.388 4.152 1.00 67.69 134 VAL A CA 1
ATOM 948 C C . VAL A 1 134 ? -16.468 7.787 2.971 1.00 67.69 134 VAL A C 1
ATOM 950 O O . VAL A 1 134 ? -15.584 8.441 2.424 1.00 67.69 134 VAL A O 1
ATOM 953 N N . MET A 1 135 ? -16.804 6.573 2.534 1.00 77.12 135 MET A N 1
ATOM 954 C CA . MET A 1 135 ? -16.050 5.861 1.493 1.00 77.12 135 MET A CA 1
ATOM 955 C C . MET A 1 135 ? -16.131 6.541 0.116 1.00 77.12 135 MET A C 1
ATOM 957 O O . MET A 1 135 ? -15.152 6.500 -0.636 1.00 77.12 135 MET A O 1
ATOM 961 N N . GLN A 1 136 ? -17.246 7.218 -0.184 1.00 74.88 136 GLN A N 1
ATOM 962 C CA . GLN A 1 136 ? -17.407 8.100 -1.344 1.00 74.88 136 GLN A CA 1
ATOM 963 C C . GLN A 1 136 ? -16.550 9.365 -1.212 1.00 74.88 136 GLN A C 1
ATOM 965 O O . GLN A 1 136 ? -15.764 9.660 -2.109 1.00 74.88 136 GLN A O 1
ATOM 970 N N . GLY A 1 137 ? -16.601 10.064 -0.071 1.00 65.50 137 GLY A N 1
ATOM 971 C CA . GLY A 1 137 ? -15.768 11.247 0.182 1.00 65.50 137 GLY A CA 1
ATOM 972 C C . GLY A 1 137 ? -14.259 10.961 0.142 1.00 65.50 137 GLY A C 1
ATOM 973 O O . GLY A 1 137 ? -13.476 11.808 -0.284 1.00 65.50 137 GLY A O 1
ATOM 974 N N . LEU A 1 138 ? -13.843 9.746 0.515 1.00 63.88 138 LEU A N 1
ATOM 975 C CA . LEU A 1 138 ? -12.465 9.259 0.374 1.00 63.88 138 LEU A CA 1
ATOM 976 C C . LEU A 1 138 ? -12.097 8.850 -1.069 1.00 63.88 138 LEU A C 1
ATOM 978 O O . LEU A 1 138 ? -10.915 8.666 -1.360 1.00 63.88 138 LEU A O 1
ATOM 982 N N . SER A 1 139 ? -13.082 8.719 -1.966 1.00 57.56 139 SER A N 1
ATOM 983 C CA . SER A 1 139 ? -12.897 8.416 -3.394 1.00 57.56 139 SER A CA 1
ATOM 984 C C . SER A 1 139 ? -12.782 9.656 -4.281 1.00 57.56 139 SER A C 1
ATOM 986 O O . SER A 1 139 ? -12.307 9.543 -5.404 1.00 57.56 139 SER A O 1
ATOM 988 N N . SER A 1 140 ? -13.248 10.815 -3.809 1.00 44.84 140 SER A N 1
ATOM 989 C CA . SER A 1 140 ? -13.445 12.028 -4.623 1.00 44.84 140 SER A CA 1
ATOM 990 C C . SER A 1 140 ? -12.386 13.117 -4.397 1.00 44.84 140 SER A C 1
ATOM 992 O O . SER A 1 140 ? -12.615 14.281 -4.721 1.00 44.84 140 SER A O 1
ATOM 994 N N . ALA A 1 141 ? -11.231 12.765 -3.826 1.00 35.62 141 ALA A N 1
ATOM 995 C CA . ALA A 1 141 ? -10.085 13.665 -3.697 1.00 35.62 141 ALA A CA 1
ATOM 996 C C . ALA A 1 141 ? -9.153 13.515 -4.918 1.00 35.62 141 ALA A C 1
ATOM 998 O O . ALA A 1 141 ? -8.868 12.380 -5.300 1.00 35.62 141 ALA A O 1
ATOM 999 N N . PRO A 1 142 ? -8.665 14.612 -5.529 1.00 35.97 142 PRO A N 1
ATOM 1000 C CA . PRO A 1 142 ? -7.880 14.537 -6.758 1.00 35.97 142 PRO A CA 1
ATOM 1001 C C . PRO A 1 142 ? -6.491 13.929 -6.526 1.00 35.97 142 PRO A C 1
ATOM 1003 O O . PRO A 1 142 ? -5.767 14.326 -5.610 1.00 35.97 142 PRO A O 1
ATOM 1006 N N . ALA A 1 143 ? -6.124 13.008 -7.413 1.00 36.75 143 ALA A N 1
ATOM 1007 C CA . ALA A 1 143 ? -4.786 12.453 -7.572 1.00 36.75 143 ALA A CA 1
ATOM 1008 C C . ALA A 1 143 ? -4.125 13.009 -8.855 1.00 36.75 143 ALA A C 1
ATOM 1010 O O . ALA A 1 143 ? -4.782 13.696 -9.639 1.00 36.75 143 ALA A O 1
ATOM 1011 N N . GLY A 1 144 ? -2.818 12.782 -9.022 1.00 35.84 144 GLY A N 1
ATOM 1012 C CA . GLY A 1 144 ? -2.076 13.175 -10.230 1.00 35.84 144 GLY A CA 1
ATOM 1013 C C . GLY A 1 144 ? -2.137 12.103 -11.320 1.00 35.84 144 GLY A C 1
ATOM 1014 O O . GLY A 1 144 ? -2.891 11.150 -11.181 1.00 35.84 144 GLY A O 1
ATOM 1015 N N . THR A 1 145 ? -1.321 12.252 -12.365 1.00 33.19 145 THR A N 1
ATOM 1016 C CA . THR A 1 145 ? -1.313 11.368 -13.545 1.00 33.19 145 THR A CA 1
ATOM 1017 C C . THR A 1 145 ? 0.073 11.332 -14.243 1.00 33.19 145 THR A C 1
ATOM 1019 O O . THR A 1 145 ? 0.904 12.230 -14.077 1.00 33.19 145 THR A O 1
ATOM 1022 N N . THR A 1 146 ? 0.354 10.241 -14.956 1.00 34.00 146 THR A N 1
ATOM 1023 C CA . THR A 1 146 ? 1.606 9.756 -15.580 1.00 34.00 146 THR A CA 1
ATOM 1024 C C . THR A 1 146 ? 2.087 10.481 -16.857 1.00 34.00 146 THR A C 1
ATOM 1026 O O . THR A 1 146 ? 3.267 10.357 -17.195 1.00 34.00 146 THR A O 1
ATOM 1029 N N . GLU A 1 147 ? 1.285 11.276 -17.578 1.00 36.62 147 GLU A N 1
ATOM 1030 C CA . GLU A 1 147 ? 1.763 12.016 -18.772 1.00 36.62 147 GLU A CA 1
ATOM 1031 C C . GLU A 1 147 ? 2.943 12.969 -18.460 1.00 36.62 147 GLU A C 1
ATOM 1033 O O . GLU A 1 147 ? 3.761 13.275 -19.338 1.00 36.62 147 GLU A O 1
ATOM 1038 N N . ASP A 1 148 ? 3.107 13.344 -17.184 1.00 45.31 148 ASP A N 1
ATOM 1039 C CA . ASP A 1 148 ? 4.158 14.211 -16.625 1.00 45.31 148 ASP A CA 1
ATOM 1040 C C . ASP A 1 148 ? 5.593 13.603 -16.619 1.00 45.31 148 ASP A C 1
ATOM 1042 O O . ASP A 1 148 ? 6.529 14.165 -16.035 1.00 45.31 148 ASP A O 1
ATOM 1046 N N . LEU A 1 149 ? 5.783 12.473 -17.319 1.00 41.53 149 LEU A N 1
ATOM 1047 C CA . LEU A 1 149 ? 7.029 11.916 -17.880 1.00 41.53 149 LEU A CA 1
ATOM 1048 C C . LEU A 1 149 ? 8.088 12.936 -18.342 1.00 41.53 149 LEU A C 1
ATOM 1050 O O . LEU A 1 149 ? 8.100 13.229 -19.542 1.00 41.53 149 LEU A O 1
ATOM 1054 N N . PRO A 1 150 ? 9.039 13.448 -17.526 1.00 62.09 150 PRO A N 1
ATOM 1055 C CA . PRO A 1 150 ? 9.946 14.468 -18.013 1.00 62.09 150 PRO A CA 1
ATOM 1056 C C . PRO A 1 150 ? 10.967 13.854 -18.972 1.00 62.09 150 PRO A C 1
ATOM 1058 O O . PRO A 1 150 ? 11.577 12.810 -18.709 1.00 62.09 150 PRO A O 1
ATOM 1061 N N . TYR A 1 151 ? 11.219 14.565 -20.066 1.00 80.25 151 TYR A N 1
ATOM 1062 C CA . TYR A 1 151 ? 12.388 14.312 -20.893 1.00 80.25 151 TYR A CA 1
ATOM 1063 C C . TYR A 1 151 ? 13.672 14.489 -20.079 1.00 80.25 151 TYR A C 1
ATOM 1065 O O . TYR A 1 151 ? 13.778 15.380 -19.230 1.00 80.25 151 TYR A O 1
ATOM 1073 N N . ALA A 1 152 ? 14.667 13.650 -20.358 1.00 79.75 152 ALA A N 1
ATOM 1074 C CA . ALA A 1 152 ? 16.008 13.854 -19.843 1.00 79.75 152 ALA A CA 1
ATOM 1075 C C . ALA A 1 152 ? 16.551 15.204 -20.353 1.00 79.75 152 ALA A C 1
ATOM 1077 O O . ALA A 1 152 ? 16.370 15.538 -21.529 1.00 79.75 152 ALA A O 1
ATOM 1078 N N . PRO A 1 153 ? 17.222 16.003 -19.504 1.00 84.19 153 PRO A N 1
ATOM 1079 C CA . PRO A 1 153 ? 17.737 17.302 -19.915 1.00 84.19 153 PRO A CA 1
ATOM 1080 C C . PRO A 1 153 ? 18.798 17.126 -21.006 1.00 84.19 153 PRO A C 1
ATOM 1082 O O . PRO A 1 153 ? 19.741 16.350 -20.846 1.00 84.19 153 PRO A O 1
ATOM 1085 N N . THR A 1 154 ? 18.692 17.869 -22.112 1.00 86.94 154 THR A N 1
ATOM 1086 C CA . THR A 1 154 ? 19.727 17.814 -23.152 1.00 86.94 154 THR A CA 1
ATOM 1087 C C . THR A 1 154 ? 21.019 18.435 -22.631 1.00 86.94 154 THR A C 1
ATOM 1089 O O . THR A 1 154 ? 21.066 19.636 -22.365 1.00 86.94 154 THR A O 1
ATOM 1092 N N . PHE A 1 155 ? 22.071 17.628 -22.527 1.00 87.81 155 PHE A N 1
ATOM 1093 C CA . PHE A 1 155 ? 23.401 18.041 -22.094 1.00 87.81 155 PHE A CA 1
ATOM 1094 C C . PHE A 1 155 ? 24.450 17.881 -23.201 1.00 87.81 155 PHE A C 1
ATOM 1096 O O . PHE A 1 155 ? 24.314 17.054 -24.112 1.00 87.81 155 PHE A O 1
ATOM 1103 N N . THR A 1 156 ? 25.537 18.635 -23.051 1.00 91.50 156 THR A N 1
ATOM 1104 C CA . THR A 1 156 ? 26.813 18.463 -23.754 1.00 91.50 156 THR A CA 1
ATOM 1105 C C . THR A 1 156 ? 27.945 18.515 -22.734 1.00 91.50 156 THR A C 1
ATOM 1107 O O . THR A 1 156 ? 27.945 19.403 -21.885 1.00 91.50 156 THR A O 1
ATOM 1110 N N . ALA A 1 157 ? 28.911 17.603 -22.816 1.00 91.25 157 ALA A N 1
ATOM 1111 C CA . ALA A 1 157 ? 30.061 17.542 -21.913 1.00 91.25 157 ALA A CA 1
ATOM 1112 C C . ALA A 1 157 ? 31.331 17.110 -22.666 1.00 91.25 157 ALA A C 1
ATOM 1114 O O . ALA A 1 157 ? 31.251 16.574 -23.772 1.00 91.25 157 ALA A O 1
ATOM 1115 N N . LYS A 1 158 ? 32.508 17.312 -22.063 1.00 93.94 158 LYS A N 1
ATOM 1116 C CA . LYS A 1 158 ? 33.782 16.774 -22.568 1.00 93.94 158 LYS A CA 1
ATOM 1117 C C . LYS A 1 158 ? 34.268 15.647 -21.655 1.00 93.94 158 LYS A C 1
ATOM 1119 O O . LYS A 1 158 ? 34.340 15.851 -20.441 1.00 93.94 158 LYS A O 1
ATOM 1124 N N . THR A 1 159 ? 34.576 14.473 -22.210 1.00 95.44 159 THR A N 1
ATOM 1125 C CA . THR A 1 159 ? 35.071 13.329 -21.427 1.00 95.44 159 THR A CA 1
ATOM 1126 C C . THR A 1 159 ? 36.479 13.599 -20.903 1.00 95.44 159 THR A C 1
ATOM 1128 O O . THR A 1 159 ? 37.218 14.436 -21.428 1.00 95.44 159 THR A O 1
ATOM 1131 N N . LEU A 1 160 ? 36.892 12.856 -19.876 1.00 93.25 160 LEU A N 1
ATOM 1132 C CA . LEU A 1 160 ? 38.262 12.904 -19.361 1.00 93.25 160 LEU A CA 1
ATOM 1133 C C . LEU A 1 160 ? 39.301 12.289 -20.316 1.00 93.25 160 LEU A C 1
ATOM 1135 O O . LEU A 1 160 ? 40.492 12.528 -20.100 1.00 93.25 160 LEU A O 1
ATOM 1139 N N . ALA A 1 161 ? 38.846 11.581 -21.361 1.00 89.44 161 ALA A N 1
ATOM 1140 C CA . ALA A 1 161 ? 39.622 11.149 -22.527 1.00 89.44 161 ALA A CA 1
ATOM 1141 C C . ALA A 1 161 ? 39.695 12.220 -23.641 1.00 89.44 161 ALA A C 1
ATOM 1143 O O . ALA A 1 161 ? 40.537 12.131 -24.527 1.00 89.44 161 ALA A O 1
ATOM 1144 N N . GLY A 1 162 ? 38.865 13.270 -23.575 1.00 89.00 162 GLY A N 1
ATOM 1145 C CA . GLY A 1 162 ? 38.898 14.425 -24.479 1.00 89.00 162 GLY A CA 1
ATOM 1146 C C . GLY A 1 162 ? 37.799 14.463 -25.547 1.00 89.00 162 GLY A C 1
ATOM 1147 O O . GLY A 1 162 ? 37.724 15.446 -26.285 1.00 89.00 162 GLY A O 1
ATOM 1148 N N . GLU A 1 163 ? 36.933 13.456 -25.608 1.00 90.88 163 GLU A N 1
ATOM 1149 C CA . GLU A 1 163 ? 35.822 13.353 -26.563 1.00 90.88 163 GLU A CA 1
ATOM 1150 C C . GLU A 1 163 ? 34.663 14.286 -26.183 1.00 90.88 163 GLU A C 1
ATOM 1152 O O . GLU A 1 163 ? 34.560 14.735 -25.039 1.00 90.88 163 GLU A O 1
ATOM 1157 N N . SER A 1 164 ? 33.747 14.555 -27.117 1.00 90.19 164 SER A N 1
ATOM 1158 C CA . SER A 1 164 ? 32.524 15.312 -26.832 1.00 90.19 164 SER A CA 1
ATOM 1159 C C . SER A 1 164 ? 31.321 14.382 -26.677 1.00 90.19 164 SER A C 1
ATOM 1161 O O . SER A 1 164 ? 30.906 13.721 -27.626 1.00 90.19 164 SER A O 1
ATOM 1163 N N . LEU A 1 165 ? 30.730 14.371 -25.481 1.00 92.38 165 LEU A N 1
ATOM 1164 C CA . LEU A 1 165 ? 29.410 13.795 -25.248 1.00 92.38 165 LEU A CA 1
ATOM 1165 C C . LEU A 1 165 ? 28.347 14.819 -25.638 1.00 92.38 165 LEU A C 1
ATOM 1167 O O . LEU A 1 165 ? 28.334 15.935 -25.117 1.00 92.38 165 LEU A O 1
ATOM 1171 N N . ASN A 1 166 ? 27.402 14.409 -26.476 1.00 91.81 166 ASN A N 1
ATOM 1172 C CA . ASN A 1 166 ? 26.163 15.133 -26.719 1.00 91.81 166 ASN A CA 1
ATOM 1173 C C . ASN A 1 166 ? 25.002 14.162 -26.512 1.00 91.81 166 ASN A C 1
ATOM 1175 O O . ASN A 1 166 ? 24.910 13.156 -27.209 1.00 91.81 166 ASN A O 1
ATOM 1179 N N . SER A 1 167 ? 24.118 14.478 -25.565 1.00 87.25 167 SER A N 1
ATOM 1180 C CA . SER A 1 167 ? 22.898 13.713 -25.257 1.00 87.25 167 SER A CA 1
ATOM 1181 C C . SER A 1 167 ? 22.102 13.278 -26.498 1.00 87.25 167 SER A C 1
ATOM 1183 O O . SER A 1 167 ? 21.585 12.164 -26.541 1.00 87.25 167 SER A O 1
ATOM 1185 N N . ARG A 1 168 ? 22.053 14.117 -27.541 1.00 87.38 168 ARG A N 1
ATOM 1186 C CA . ARG A 1 168 ? 21.309 13.854 -28.785 1.00 87.38 168 ARG A CA 1
ATOM 1187 C C . ARG A 1 168 ? 21.890 12.706 -29.617 1.00 87.38 168 ARG A C 1
ATOM 1189 O O . ARG A 1 168 ? 21.137 12.057 -30.337 1.00 87.38 168 ARG A O 1
ATOM 1196 N N . ASN A 1 169 ? 23.184 12.412 -29.478 1.00 87.62 169 ASN A N 1
ATOM 1197 C CA . ASN A 1 169 ? 23.862 11.325 -30.196 1.00 87.62 169 ASN A CA 1
ATOM 1198 C C . ASN A 1 169 ? 23.444 9.931 -29.689 1.00 87.62 169 ASN A C 1
ATOM 1200 O O . ASN A 1 169 ? 23.800 8.924 -30.293 1.00 87.62 169 ASN A O 1
ATOM 1204 N N . PHE A 1 170 ? 22.694 9.874 -28.585 1.00 87.56 170 PHE A N 1
ATOM 1205 C CA . PHE A 1 170 ? 22.204 8.646 -27.966 1.00 87.56 170 PHE A CA 1
ATOM 1206 C C . PHE A 1 170 ? 20.681 8.474 -28.104 1.00 87.56 170 PHE A C 1
ATOM 1208 O O . PHE A 1 170 ? 20.094 7.629 -27.434 1.00 87.56 170 PHE A O 1
ATOM 1215 N N . LYS A 1 171 ? 20.014 9.246 -28.977 1.00 82.56 171 LYS A N 1
ATOM 1216 C CA . LYS A 1 171 ? 18.600 9.013 -29.316 1.00 82.56 171 LYS A CA 1
ATOM 1217 C C . LYS A 1 171 ? 18.431 7.581 -29.849 1.00 82.56 171 LYS A C 1
ATOM 1219 O O . LYS A 1 171 ? 19.189 7.166 -30.720 1.00 82.56 171 LYS A O 1
ATOM 1224 N N . GLY A 1 172 ? 17.453 6.831 -29.337 1.00 85.38 172 GLY A N 1
ATOM 1225 C CA . GLY A 1 172 ? 17.268 5.415 -29.679 1.00 85.38 172 GLY A CA 1
ATOM 1226 C C . GLY A 1 172 ? 18.171 4.436 -28.911 1.00 85.38 172 GLY A C 1
ATOM 1227 O O . GLY A 1 172 ? 18.001 3.227 -29.057 1.00 85.38 172 GLY A O 1
ATOM 1228 N N . LYS A 1 173 ? 19.086 4.923 -28.061 1.00 93.69 173 LYS A N 1
ATOM 1229 C CA . LYS A 1 173 ? 19.829 4.120 -27.077 1.00 93.69 173 LYS A CA 1
ATOM 1230 C C . LYS A 1 173 ? 19.231 4.281 -25.682 1.00 93.69 173 LYS A C 1
ATOM 1232 O O . LYS A 1 173 ? 18.567 5.272 -25.395 1.00 93.69 173 LYS A O 1
ATOM 1237 N N . VAL A 1 174 ? 19.507 3.318 -24.811 1.00 95.75 174 VAL A N 1
ATOM 1238 C CA . VAL A 1 174 ? 19.235 3.433 -23.373 1.00 95.75 174 VAL A CA 1
ATOM 1239 C C . VAL A 1 174 ? 20.426 4.143 -22.730 1.00 95.75 174 VAL A C 1
ATOM 1241 O O . VAL A 1 174 ? 21.564 3.717 -22.932 1.00 95.75 174 VAL A O 1
ATOM 1244 N N . LEU A 1 175 ? 20.199 5.218 -21.969 1.00 97.12 175 LEU A N 1
ATOM 1245 C CA . LEU A 1 175 ? 21.266 5.891 -21.215 1.00 97.12 175 LEU A CA 1
ATOM 1246 C C . LEU A 1 175 ? 21.175 5.560 -19.728 1.00 97.12 175 LEU A C 1
ATOM 1248 O O . LEU A 1 175 ? 20.124 5.756 -19.122 1.00 97.12 175 LEU A O 1
ATOM 1252 N N . LEU A 1 176 ? 22.295 5.178 -19.119 1.00 96.75 176 LEU A N 1
ATOM 1253 C CA . LEU A 1 176 ? 22.435 5.069 -17.668 1.00 96.75 176 LEU A CA 1
ATOM 1254 C C . LEU A 1 176 ? 23.434 6.124 -17.180 1.00 96.75 176 LEU A C 1
ATOM 1256 O O . LEU A 1 176 ? 24.644 5.990 -17.343 1.00 96.75 176 LEU A O 1
ATOM 1260 N N . VAL A 1 177 ? 22.916 7.216 -16.619 1.00 97.62 177 VAL A N 1
ATOM 1261 C CA . VAL A 1 177 ? 23.686 8.395 -16.203 1.00 97.62 177 VAL A CA 1
ATOM 1262 C C . VAL A 1 177 ? 23.886 8.361 -14.689 1.00 97.62 177 VAL A C 1
ATOM 1264 O O . VAL A 1 177 ? 22.944 8.584 -13.931 1.00 97.62 177 VAL A O 1
ATOM 1267 N N . ASN A 1 178 ? 25.113 8.107 -14.240 1.00 98.06 178 ASN A N 1
ATOM 1268 C CA . ASN A 1 178 ? 25.469 7.994 -12.825 1.00 98.06 178 ASN A CA 1
ATOM 1269 C C . ASN A 1 178 ? 26.309 9.197 -12.366 1.00 98.06 178 ASN A C 1
ATOM 1271 O O . ASN A 1 178 ? 27.401 9.445 -12.880 1.00 98.06 178 ASN A O 1
ATOM 1275 N N . PHE A 1 179 ? 25.811 9.941 -11.378 1.00 97.88 179 PHE A N 1
ATOM 1276 C CA . PHE A 1 179 ? 26.568 10.971 -10.666 1.00 97.88 179 PHE A CA 1
ATOM 1277 C C . PHE A 1 179 ? 27.263 10.349 -9.452 1.00 97.88 179 PHE A C 1
ATOM 1279 O O . PHE A 1 179 ? 26.591 9.778 -8.595 1.00 97.88 179 PHE A O 1
ATOM 1286 N N . TRP A 1 180 ? 28.587 10.484 -9.347 1.00 98.06 180 TRP A N 1
ATOM 1287 C CA . TRP A 1 180 ? 29.411 9.810 -8.329 1.00 98.06 180 TRP A CA 1
ATOM 1288 C C . TRP A 1 180 ? 30.587 10.676 -7.857 1.00 98.06 180 TRP A C 1
ATOM 1290 O O . TRP A 1 180 ? 30.753 11.803 -8.318 1.00 98.06 180 TRP A O 1
ATOM 1300 N N . ALA A 1 181 ? 31.410 10.170 -6.932 1.00 96.31 181 ALA A N 1
ATOM 1301 C CA . ALA A 1 181 ? 32.689 10.792 -6.578 1.00 96.31 181 ALA A CA 1
ATOM 1302 C C . ALA A 1 181 ? 33.712 9.784 -6.020 1.00 96.31 181 ALA A C 1
ATOM 1304 O O . ALA A 1 181 ? 33.337 8.788 -5.401 1.00 96.31 181 ALA A O 1
ATOM 1305 N N . THR A 1 182 ? 35.012 10.053 -6.152 1.00 96.06 182 THR A N 1
ATOM 1306 C CA . THR A 1 182 ? 36.102 9.160 -5.701 1.00 96.06 182 THR A CA 1
ATOM 1307 C C . THR A 1 182 ? 36.180 8.980 -4.178 1.00 96.06 182 THR A C 1
ATOM 1309 O O . THR A 1 182 ? 36.734 7.992 -3.686 1.00 96.06 182 THR A O 1
ATOM 1312 N N . TRP A 1 183 ? 35.610 9.905 -3.403 1.00 92.62 183 TRP A N 1
ATOM 1313 C CA . TRP A 1 183 ? 35.504 9.831 -1.939 1.00 92.62 183 TRP A CA 1
ATOM 1314 C C . TRP A 1 183 ? 34.226 9.123 -1.455 1.00 92.62 183 TRP A C 1
ATOM 1316 O O . TRP A 1 183 ? 34.151 8.725 -0.295 1.00 92.62 183 TRP A O 1
ATOM 1326 N N . CYS A 1 184 ? 33.243 8.908 -2.331 1.00 93.44 184 CYS A N 1
ATOM 1327 C CA . CYS A 1 184 ? 31.957 8.298 -1.997 1.00 93.44 184 CYS A CA 1
ATOM 1328 C C . CYS A 1 184 ? 32.087 6.779 -1.765 1.00 93.44 184 CYS A C 1
ATOM 1330 O O . CYS A 1 184 ? 32.428 6.018 -2.672 1.00 93.44 184 CYS A O 1
ATOM 1332 N N . GLY A 1 185 ? 31.790 6.325 -0.543 1.00 90.50 185 GLY A N 1
ATOM 1333 C CA . GLY A 1 185 ? 31.858 4.909 -0.154 1.00 90.50 185 GLY A CA 1
ATOM 1334 C C . GLY A 1 185 ? 30.917 3.988 -0.948 1.00 90.50 185 GLY A C 1
ATOM 1335 O O . GLY A 1 185 ? 31.398 3.003 -1.507 1.00 90.50 185 GLY A O 1
ATOM 1336 N N . PRO A 1 186 ? 29.606 4.289 -1.052 1.00 90.31 186 PRO A N 1
ATOM 1337 C CA . PRO A 1 186 ? 28.671 3.477 -1.836 1.00 90.31 186 PRO A CA 1
ATOM 1338 C C . PRO A 1 186 ? 29.002 3.453 -3.336 1.00 90.31 186 PRO A C 1
ATOM 1340 O O . PRO A 1 186 ? 28.953 2.391 -3.947 1.00 90.31 186 PRO A O 1
ATOM 1343 N N . CYS A 1 187 ? 29.443 4.579 -3.908 1.00 94.00 187 CYS A N 1
ATOM 1344 C CA . CYS A 1 187 ? 29.828 4.674 -5.320 1.00 94.00 187 CYS A CA 1
ATOM 1345 C C . CYS A 1 187 ? 30.937 3.671 -5.693 1.00 94.00 187 CYS A C 1
ATOM 1347 O O . CYS A 1 187 ? 30.882 3.053 -6.750 1.00 94.00 187 CYS A O 1
ATOM 1349 N N . LYS A 1 188 ? 31.914 3.443 -4.801 1.00 94.06 188 LYS A N 1
ATOM 1350 C CA . LYS A 1 188 ? 32.982 2.440 -4.997 1.00 94.06 188 LYS A CA 1
ATOM 1351 C C . LYS A 1 188 ? 32.461 1.005 -5.106 1.00 94.06 188 LYS A C 1
ATOM 1353 O O . LYS A 1 188 ? 33.121 0.182 -5.728 1.00 94.06 188 LYS A O 1
ATOM 1358 N N . LYS A 1 189 ? 31.310 0.703 -4.495 1.00 90.94 189 LYS A N 1
ATOM 1359 C CA . LYS A 1 189 ? 30.651 -0.610 -4.586 1.00 90.94 189 LYS A CA 1
ATOM 1360 C C . LYS A 1 189 ? 29.794 -0.741 -5.848 1.00 90.94 189 LYS A C 1
ATOM 1362 O O . LYS A 1 189 ? 29.685 -1.831 -6.390 1.00 90.94 189 LYS A O 1
ATOM 1367 N N . GLU A 1 190 ? 29.203 0.360 -6.308 1.00 93.62 190 GLU A N 1
ATOM 1368 C CA . GLU A 1 190 ? 28.329 0.386 -7.487 1.00 93.62 190 GLU A CA 1
ATOM 1369 C C . GLU A 1 190 ? 29.115 0.379 -8.808 1.00 93.62 190 GLU A C 1
ATOM 1371 O O . GLU A 1 190 ? 28.762 -0.357 -9.723 1.00 93.62 190 GLU A O 1
ATOM 1376 N N . ILE A 1 191 ? 30.211 1.142 -8.904 1.00 96.12 191 ILE A N 1
ATOM 1377 C CA . ILE A 1 191 ? 30.968 1.345 -10.154 1.00 96.12 191 ILE A CA 1
ATOM 1378 C C . ILE A 1 191 ? 31.415 0.048 -10.860 1.00 96.12 191 ILE A C 1
ATOM 1380 O O . ILE A 1 191 ? 31.269 0.004 -12.079 1.00 96.12 191 ILE A O 1
ATOM 1384 N N . PRO A 1 192 ? 31.882 -1.020 -10.178 1.00 95.75 192 PRO A N 1
ATOM 1385 C CA . PRO A 1 192 ? 32.155 -2.302 -10.835 1.00 95.75 192 PRO A CA 1
ATOM 1386 C C . PRO A 1 192 ? 30.932 -2.884 -11.563 1.00 95.75 192 PRO A C 1
ATOM 1388 O O . PRO A 1 192 ? 31.065 -3.381 -12.678 1.00 95.75 192 PRO A O 1
ATOM 1391 N N . SER A 1 193 ? 29.737 -2.742 -10.980 1.00 94.44 193 SER A N 1
ATOM 1392 C CA . SER A 1 193 ? 28.470 -3.151 -11.603 1.00 94.44 193 SER A CA 1
ATOM 1393 C C . SER A 1 193 ? 28.162 -2.308 -12.844 1.00 94.44 193 SER A C 1
ATOM 1395 O O . SER A 1 193 ? 27.733 -2.838 -13.861 1.00 94.44 193 SER A O 1
ATOM 1397 N N . LEU A 1 194 ? 28.423 -0.996 -12.790 1.00 96.38 194 LEU A N 1
ATOM 1398 C CA . LEU A 1 194 ? 28.232 -0.095 -13.935 1.00 96.38 194 LEU A CA 1
ATOM 1399 C C . LEU A 1 194 ? 29.190 -0.414 -15.092 1.00 96.38 194 LEU A C 1
ATOM 1401 O O . LEU A 1 194 ? 28.797 -0.323 -16.252 1.00 96.38 194 LEU A O 1
ATOM 1405 N N . THR A 1 195 ? 30.429 -0.805 -14.775 1.00 96.69 195 THR A N 1
ATOM 1406 C CA . THR A 1 195 ? 31.413 -1.285 -15.755 1.00 96.69 195 THR A CA 1
ATOM 1407 C C . THR A 1 195 ? 30.920 -2.573 -16.409 1.00 96.69 195 THR A C 1
ATOM 1409 O O . THR A 1 195 ? 30.848 -2.628 -17.632 1.00 96.69 195 THR A O 1
ATOM 1412 N N . GLN A 1 196 ? 30.478 -3.562 -15.620 1.00 95.62 196 GLN A N 1
ATOM 1413 C CA . GLN A 1 196 ? 29.933 -4.806 -16.171 1.00 95.62 196 GLN A CA 1
ATOM 1414 C C . GLN A 1 196 ? 28.725 -4.550 -17.084 1.00 95.62 196 GLN A C 1
ATOM 1416 O O . GLN A 1 196 ? 28.702 -5.059 -18.198 1.00 95.62 196 GLN A O 1
ATOM 1421 N N . LEU A 1 197 ? 27.761 -3.715 -16.677 1.00 95.69 197 LEU A N 1
ATOM 1422 C CA . LEU A 1 197 ? 26.611 -3.395 -17.531 1.00 95.69 197 LEU A CA 1
ATOM 1423 C C . LEU A 1 197 ? 27.026 -2.726 -18.850 1.00 95.69 197 LEU A C 1
ATOM 1425 O O . LEU A 1 197 ? 26.417 -3.004 -19.881 1.00 95.69 197 LEU A O 1
ATOM 1429 N N . GLN A 1 198 ? 28.058 -1.874 -18.843 1.00 97.38 198 GLN A N 1
ATOM 1430 C CA . GLN A 1 198 ? 28.595 -1.287 -20.072 1.00 97.38 198 GLN A CA 1
ATOM 1431 C C . GLN A 1 198 ? 29.272 -2.330 -20.974 1.00 97.38 198 GLN A C 1
ATOM 1433 O O . GLN A 1 198 ? 29.107 -2.256 -22.194 1.00 97.38 198 GLN A O 1
ATOM 1438 N N . ASP A 1 199 ? 30.027 -3.260 -20.392 1.00 96.06 199 ASP A N 1
ATOM 1439 C CA . ASP A 1 199 ? 30.770 -4.293 -21.123 1.00 96.06 199 ASP A CA 1
ATOM 1440 C C . ASP A 1 199 ? 29.833 -5.354 -21.725 1.00 96.06 199 ASP A C 1
ATOM 1442 O O . ASP A 1 199 ? 30.060 -5.818 -22.840 1.00 96.06 199 ASP A O 1
ATOM 1446 N N . GLU A 1 200 ? 28.763 -5.695 -21.002 1.00 95.12 200 GLU A N 1
ATOM 1447 C CA . GLU A 1 200 ? 27.740 -6.681 -21.364 1.00 95.12 200 GLU A CA 1
ATOM 1448 C C . GLU A 1 200 ? 26.758 -6.089 -22.399 1.00 95.12 200 GLU A C 1
ATOM 1450 O O . GLU A 1 200 ? 26.740 -6.494 -23.561 1.00 95.12 200 GLU A O 1
ATOM 1455 N N . TYR A 1 201 ? 26.025 -5.030 -22.035 1.00 96.00 201 TYR A N 1
ATOM 1456 C CA . TYR A 1 201 ? 24.914 -4.486 -22.835 1.00 96.00 201 TYR A CA 1
ATOM 1457 C C . TYR A 1 201 ? 25.296 -3.328 -23.774 1.00 96.00 201 TYR A C 1
ATOM 1459 O O . TYR A 1 201 ? 24.445 -2.776 -24.482 1.00 96.00 201 TYR A O 1
ATOM 1467 N N . GLY A 1 202 ? 26.568 -2.918 -23.806 1.00 94.50 202 GLY A N 1
ATOM 1468 C CA . GLY A 1 202 ? 27.026 -1.795 -24.633 1.00 94.50 202 GLY A CA 1
ATOM 1469 C C . GLY A 1 202 ? 26.818 -1.998 -26.137 1.00 94.50 202 GLY A C 1
ATOM 1470 O O . GLY A 1 202 ? 26.561 -1.036 -26.866 1.00 94.50 202 GLY A O 1
ATOM 1471 N N . SER A 1 203 ? 26.885 -3.252 -26.594 1.00 92.94 203 SER A N 1
ATOM 1472 C CA . SER A 1 203 ? 26.636 -3.628 -27.992 1.00 92.94 203 SER A CA 1
ATOM 1473 C C . SER A 1 203 ? 25.142 -3.640 -28.354 1.00 92.94 203 SER A C 1
ATOM 1475 O O . SER A 1 203 ? 24.781 -3.267 -29.468 1.00 92.94 203 SER A O 1
ATOM 1477 N N . GLU A 1 204 ? 24.268 -3.955 -27.393 1.00 91.94 204 GLU A N 1
ATOM 1478 C CA . GLU A 1 204 ? 22.803 -4.029 -27.544 1.00 91.94 204 GLU A CA 1
ATOM 1479 C C . GLU A 1 204 ? 22.109 -2.651 -27.514 1.00 91.94 204 GLU A C 1
ATOM 1481 O O . GLU A 1 204 ? 20.907 -2.517 -27.769 1.00 91.94 204 GLU A O 1
ATOM 1486 N N . GLY A 1 205 ? 22.873 -1.593 -27.228 1.00 93.56 205 GLY A N 1
ATOM 1487 C CA . GLY A 1 205 ? 22.402 -0.210 -27.244 1.00 93.56 205 GLY A CA 1
ATOM 1488 C C . GLY A 1 205 ? 22.310 0.463 -25.877 1.00 93.56 205 GLY A C 1
ATOM 1489 O O . GLY A 1 205 ? 21.684 1.523 -25.793 1.00 93.56 205 GLY A O 1
ATOM 1490 N N . LEU A 1 206 ? 22.936 -0.085 -24.828 1.00 97.25 206 LEU A N 1
ATOM 1491 C CA . LEU A 1 206 ? 23.200 0.674 -23.604 1.00 97.25 206 LEU A CA 1
ATOM 1492 C C . LEU A 1 206 ? 24.354 1.660 -23.826 1.00 97.25 206 LEU A C 1
ATOM 1494 O O . LEU A 1 206 ? 25.360 1.353 -24.467 1.00 97.25 206 LEU A O 1
ATOM 1498 N N . GLN A 1 207 ? 24.254 2.829 -23.207 1.00 97.31 207 GLN A N 1
ATOM 1499 C CA . GLN A 1 207 ? 25.398 3.677 -22.909 1.00 97.31 207 GLN A CA 1
ATOM 1500 C C . GLN A 1 207 ? 25.353 4.095 -21.438 1.00 97.31 207 GLN A C 1
ATOM 1502 O O . GLN A 1 207 ? 24.478 4.854 -21.018 1.00 97.31 207 GLN A O 1
ATOM 1507 N N . VAL A 1 208 ? 26.334 3.646 -20.660 1.00 97.94 208 VAL A N 1
ATOM 1508 C CA . VAL A 1 208 ? 26.601 4.193 -19.327 1.00 97.94 208 VAL A CA 1
ATOM 1509 C C . VAL A 1 208 ? 27.381 5.505 -19.488 1.00 97.94 208 VAL A C 1
ATOM 1511 O O . VAL A 1 208 ? 28.208 5.635 -20.394 1.00 97.94 208 VAL A O 1
ATOM 1514 N N . ILE A 1 209 ? 27.109 6.499 -18.640 1.00 97.88 209 ILE A N 1
ATOM 1515 C CA . ILE A 1 209 ? 27.811 7.791 -18.598 1.00 97.88 209 ILE A CA 1
ATOM 1516 C C . ILE A 1 209 ? 28.057 8.179 -17.137 1.00 97.88 209 ILE A C 1
ATOM 1518 O O . ILE A 1 209 ? 27.119 8.282 -16.346 1.00 97.88 209 ILE A O 1
ATOM 1522 N N . GLY A 1 210 ? 29.317 8.429 -16.777 1.00 97.75 210 GLY A N 1
ATOM 1523 C CA . GLY A 1 210 ? 29.707 8.841 -15.427 1.00 97.75 210 GLY A CA 1
ATOM 1524 C C . GLY A 1 210 ? 29.919 10.351 -15.298 1.00 97.75 210 GLY A C 1
ATOM 1525 O O . GLY A 1 210 ? 30.717 10.934 -16.030 1.00 97.75 210 GLY A O 1
ATOM 1526 N N . PHE A 1 211 ? 29.291 10.985 -14.309 1.00 98.31 211 PHE A N 1
ATOM 1527 C CA . PHE A 1 211 ? 29.504 12.394 -13.974 1.00 98.31 211 PHE A CA 1
ATOM 1528 C C . PHE A 1 211 ? 30.094 12.546 -12.566 1.00 98.31 211 PHE A C 1
ATOM 1530 O O . PHE A 1 211 ? 29.401 12.463 -11.554 1.00 98.31 211 PHE A O 1
ATOM 1537 N N . SER A 1 212 ? 31.403 12.788 -12.505 1.00 97.50 212 SER A N 1
ATOM 1538 C CA . SER A 1 212 ? 32.144 12.905 -11.246 1.00 97.50 212 SER A CA 1
ATOM 1539 C C . SER A 1 212 ? 31.953 14.276 -10.587 1.00 97.50 212 SER A C 1
ATOM 1541 O O . SER A 1 212 ? 32.293 15.304 -11.175 1.00 97.50 212 SER A O 1
ATOM 1543 N N . MET A 1 213 ? 31.520 14.288 -9.327 1.00 95.00 213 MET A N 1
ATOM 1544 C CA . MET A 1 213 ? 31.376 15.471 -8.469 1.00 95.00 213 MET A CA 1
ATOM 1545 C C . MET A 1 213 ? 32.657 15.846 -7.693 1.00 95.00 213 MET A C 1
ATOM 1547 O O . MET A 1 213 ? 32.619 16.716 -6.820 1.00 95.00 213 MET A O 1
ATOM 1551 N N . ASP A 1 214 ? 33.801 15.221 -7.990 1.00 94.69 214 ASP A N 1
ATOM 1552 C CA . ASP A 1 214 ? 35.102 15.606 -7.433 1.00 94.69 214 ASP A CA 1
ATOM 1553 C C . ASP A 1 214 ? 35.568 17.001 -7.891 1.00 94.69 214 ASP A C 1
ATOM 1555 O O . ASP A 1 214 ? 35.184 17.512 -8.942 1.00 94.69 214 ASP A O 1
ATOM 1559 N N . ARG A 1 215 ? 36.453 17.627 -7.100 1.00 88.69 215 ARG A N 1
ATOM 1560 C CA . ARG A 1 215 ? 36.951 18.991 -7.364 1.00 88.69 215 ARG A CA 1
ATOM 1561 C C . ARG A 1 215 ? 37.956 19.084 -8.517 1.00 88.69 215 ARG A C 1
ATOM 1563 O O . ARG A 1 215 ? 38.121 20.165 -9.073 1.00 88.69 215 ARG A O 1
ATOM 1570 N N . THR A 1 216 ? 38.660 18.001 -8.849 1.00 90.56 216 THR A N 1
ATOM 1571 C CA . THR A 1 216 ? 39.712 17.985 -9.880 1.00 90.56 216 THR A CA 1
ATOM 1572 C C . THR A 1 216 ? 39.680 16.679 -10.671 1.00 90.56 216 THR A C 1
ATOM 1574 O O . THR A 1 216 ? 39.429 15.612 -10.121 1.00 90.56 216 THR A O 1
ATOM 1577 N N . SER A 1 217 ? 39.974 16.736 -11.971 1.00 92.25 217 SER A N 1
ATOM 1578 C CA . SER A 1 217 ? 39.932 15.561 -12.860 1.00 92.25 217 SER A CA 1
ATOM 1579 C C . SER A 1 217 ? 41.125 14.603 -12.713 1.00 92.25 217 SER A C 1
ATOM 1581 O O . SER A 1 217 ? 41.105 13.512 -13.279 1.00 92.25 217 SER A O 1
ATOM 1583 N N . GLY A 1 218 ? 42.161 14.982 -11.953 1.00 93.62 218 GLY A N 1
ATOM 1584 C CA . GLY A 1 218 ? 43.333 14.137 -11.694 1.00 93.62 218 GLY A CA 1
ATOM 1585 C C . GLY A 1 218 ? 42.995 12.895 -10.865 1.00 93.62 218 GLY A C 1
ATOM 1586 O O . GLY A 1 218 ? 43.276 11.779 -11.297 1.00 93.62 218 GLY A O 1
ATOM 1587 N N . VAL A 1 219 ? 42.316 13.077 -9.724 1.00 93.12 219 VAL A N 1
ATOM 1588 C CA . VAL A 1 219 ? 41.891 11.951 -8.869 1.00 93.12 219 VAL A CA 1
ATOM 1589 C C . VAL A 1 219 ? 40.900 11.034 -9.587 1.00 93.12 219 VAL A C 1
ATOM 1591 O O . VAL A 1 219 ? 40.960 9.819 -9.426 1.00 93.12 219 VAL A O 1
ATOM 1594 N N . VAL A 1 220 ? 40.048 11.603 -10.446 1.00 96.69 220 VAL A N 1
ATOM 1595 C CA . VAL A 1 220 ? 39.053 10.859 -11.231 1.00 96.69 220 VAL A CA 1
ATOM 1596 C C . VAL A 1 220 ? 39.726 9.969 -12.274 1.00 96.69 220 VAL A C 1
ATOM 1598 O O . VAL A 1 220 ? 39.399 8.790 -12.344 1.00 96.69 220 VAL A O 1
ATOM 1601 N N . ARG A 1 221 ? 40.719 10.470 -13.027 1.00 95.50 221 ARG A N 1
ATOM 1602 C CA . ARG A 1 221 ? 41.486 9.634 -13.972 1.00 95.50 221 ARG A CA 1
ATOM 1603 C C . ARG A 1 221 ? 42.211 8.485 -13.269 1.00 95.50 221 ARG A C 1
ATOM 1605 O O . ARG A 1 221 ? 42.113 7.347 -13.722 1.00 95.50 221 ARG A O 1
ATOM 1612 N N . GLN A 1 222 ? 42.865 8.742 -12.134 1.00 93.12 222 GLN A N 1
ATOM 1613 C CA . GLN A 1 222 ? 43.512 7.674 -11.361 1.00 93.12 222 GLN A CA 1
ATOM 1614 C C . GLN A 1 222 ? 42.498 6.630 -10.862 1.00 93.12 222 GLN A C 1
ATOM 1616 O O . GLN A 1 222 ? 42.772 5.428 -10.889 1.00 93.12 222 GLN A O 1
ATOM 1621 N N . PHE A 1 223 ? 41.310 7.072 -10.444 1.00 95.94 223 PHE A N 1
ATOM 1622 C CA . PHE A 1 223 ? 40.220 6.188 -10.044 1.00 95.94 223 PHE A CA 1
ATOM 1623 C C . PHE A 1 223 ? 39.707 5.341 -11.219 1.00 95.94 223 PHE A C 1
ATOM 1625 O O . PHE A 1 223 ? 39.592 4.129 -11.068 1.00 95.94 223 PHE A O 1
ATOM 1632 N N . MET A 1 224 ? 39.477 5.938 -12.396 1.00 96.19 224 MET A N 1
ATOM 1633 C CA . MET A 1 224 ? 39.036 5.229 -13.607 1.00 96.19 224 MET A CA 1
ATOM 1634 C C . MET A 1 224 ? 39.991 4.098 -13.998 1.00 96.19 224 MET A C 1
ATOM 1636 O O . MET A 1 224 ? 39.532 2.990 -14.265 1.00 96.19 224 MET A O 1
ATOM 1640 N N . HIS A 1 225 ? 41.308 4.339 -13.967 1.00 93.88 225 HIS A N 1
ATOM 1641 C CA . HIS A 1 225 ? 42.305 3.288 -14.206 1.00 93.88 225 HIS A CA 1
ATOM 1642 C C . HIS A 1 225 ? 42.277 2.199 -13.122 1.00 93.88 225 HIS A C 1
ATOM 1644 O O . HIS A 1 225 ? 42.343 1.014 -13.440 1.00 93.88 225 HIS A O 1
ATOM 1650 N N . THR A 1 226 ? 42.136 2.586 -11.849 1.00 93.12 226 THR A N 1
ATOM 1651 C CA . THR A 1 226 ? 42.105 1.648 -10.710 1.00 93.12 226 THR A CA 1
ATOM 1652 C C . THR A 1 226 ? 40.874 0.731 -10.750 1.00 93.12 226 THR A C 1
ATOM 1654 O O . THR A 1 226 ? 40.998 -0.466 -10.512 1.00 93.12 226 THR A O 1
ATOM 1657 N N . TYR A 1 227 ? 39.700 1.274 -11.089 1.00 93.44 227 TYR A N 1
ATOM 1658 C CA . TYR A 1 227 ? 38.417 0.556 -11.157 1.00 93.44 227 TYR A CA 1
ATOM 1659 C C . TYR A 1 227 ? 38.084 0.038 -12.571 1.00 93.44 227 TYR A C 1
ATOM 1661 O O . TYR A 1 227 ? 36.996 -0.490 -12.783 1.00 93.44 227 TYR A O 1
ATOM 1669 N N . ARG A 1 228 ? 39.014 0.181 -13.530 1.00 94.19 228 ARG A N 1
ATOM 1670 C CA . ARG A 1 228 ? 38.898 -0.261 -14.935 1.00 94.19 228 ARG A CA 1
ATOM 1671 C C . ARG A 1 228 ? 37.593 0.177 -15.619 1.00 94.19 228 ARG A C 1
ATOM 1673 O O . ARG A 1 228 ? 36.980 -0.595 -16.343 1.00 94.19 228 ARG A O 1
ATOM 1680 N N . MET A 1 229 ? 37.163 1.413 -15.370 1.00 95.31 229 MET A N 1
ATOM 1681 C CA . MET A 1 229 ? 35.886 1.938 -15.869 1.00 95.31 229 MET A CA 1
ATOM 1682 C C . MET A 1 229 ? 35.889 2.022 -17.403 1.00 95.31 229 MET A C 1
ATOM 1684 O O . MET A 1 229 ? 36.670 2.786 -17.971 1.00 95.31 229 MET A O 1
ATOM 1688 N N . SER A 1 230 ? 35.014 1.257 -18.060 1.00 93.19 230 SER A N 1
ATOM 1689 C CA . SER A 1 230 ? 34.915 1.155 -19.526 1.00 93.19 230 SER A CA 1
ATOM 1690 C C . SER A 1 230 ? 33.995 2.196 -20.174 1.00 93.19 230 SER A C 1
ATOM 1692 O O . SER A 1 230 ? 34.024 2.383 -21.390 1.00 93.19 230 SER A O 1
ATOM 1694 N N . PHE A 1 231 ? 33.196 2.905 -19.374 1.00 96.00 231 PHE A N 1
ATOM 1695 C CA . PHE A 1 231 ? 32.253 3.923 -19.835 1.00 96.00 231 PHE A CA 1
ATOM 1696 C C . PHE A 1 231 ? 32.828 5.351 -19.798 1.00 96.00 231 PHE A C 1
ATOM 1698 O O . PHE A 1 231 ? 33.668 5.668 -18.949 1.00 96.00 231 PHE A O 1
ATOM 1705 N N . PRO A 1 232 ? 32.357 6.261 -20.676 1.00 96.56 232 PRO A N 1
ATOM 1706 C CA . PRO A 1 232 ? 32.803 7.648 -20.698 1.00 96.56 232 PRO A CA 1
ATOM 1707 C C . PRO A 1 232 ? 32.471 8.380 -19.391 1.00 96.56 232 PRO A C 1
ATOM 1709 O O . PRO A 1 232 ? 31.331 8.391 -18.918 1.00 96.56 232 PRO A O 1
ATOM 1712 N N . VAL A 1 233 ? 33.479 9.060 -18.840 1.00 97.75 233 VAL A N 1
ATOM 1713 C CA . VAL A 1 233 ? 33.364 9.895 -17.636 1.00 97.75 233 VAL A CA 1
ATOM 1714 C C . VAL A 1 233 ? 33.667 11.353 -17.971 1.00 97.75 233 VAL A C 1
ATOM 1716 O O . VAL A 1 233 ? 34.645 11.645 -18.662 1.00 97.75 233 VAL A O 1
ATOM 1719 N N . ALA A 1 234 ? 32.870 12.275 -17.432 1.00 97.19 234 ALA A N 1
ATOM 1720 C CA . ALA A 1 234 ? 33.112 13.718 -17.449 1.00 97.19 234 ALA A CA 1
ATOM 1721 C C . ALA A 1 234 ? 32.984 14.324 -16.034 1.00 97.19 234 ALA A C 1
ATOM 1723 O O . ALA A 1 234 ? 32.540 13.665 -15.090 1.00 97.19 234 ALA A O 1
ATOM 1724 N N . MET A 1 235 ? 33.380 15.590 -15.872 1.00 97.00 235 MET A N 1
ATOM 1725 C CA . MET A 1 235 ? 33.205 16.315 -14.606 1.00 97.00 235 MET A CA 1
ATOM 1726 C C . MET A 1 235 ? 31.786 16.881 -14.488 1.00 97.00 235 MET A C 1
ATOM 1728 O O . MET A 1 235 ? 31.267 17.476 -15.429 1.00 97.00 235 MET A O 1
ATOM 1732 N N . ALA A 1 236 ? 31.185 16.754 -13.307 1.00 94.69 236 ALA A N 1
ATOM 1733 C CA . ALA A 1 236 ? 29.878 17.305 -12.977 1.00 94.69 236 ALA A CA 1
ATOM 1734 C C . ALA A 1 236 ? 29.993 18.792 -12.589 1.00 94.69 236 ALA A C 1
ATOM 1736 O O . ALA A 1 236 ? 30.050 19.154 -11.406 1.00 94.69 236 ALA A O 1
ATOM 1737 N N . ASP A 1 237 ? 30.034 19.679 -13.584 1.00 88.75 237 ASP A N 1
ATOM 1738 C CA . ASP A 1 237 ? 30.016 21.126 -13.346 1.00 88.75 237 ASP A CA 1
ATOM 1739 C C . ASP A 1 237 ? 28.700 21.601 -12.678 1.00 88.75 237 ASP A C 1
ATOM 1741 O O . ASP A 1 237 ? 27.836 20.806 -12.287 1.00 88.75 237 ASP A O 1
ATOM 1745 N N . ARG A 1 238 ? 28.581 22.911 -12.428 1.00 83.94 238 ARG A N 1
ATOM 1746 C CA . ARG A 1 238 ? 27.417 23.485 -11.734 1.00 83.94 238 ARG A CA 1
ATOM 1747 C C . ARG A 1 238 ? 26.138 23.375 -12.568 1.00 83.94 238 ARG A C 1
ATOM 1749 O O . ARG A 1 238 ? 25.073 23.156 -11.996 1.00 83.94 238 ARG A O 1
ATOM 1756 N N . ASP A 1 239 ? 26.236 23.532 -13.881 1.00 81.25 239 ASP A N 1
ATOM 1757 C CA . ASP A 1 239 ? 25.090 23.627 -14.777 1.00 81.25 239 ASP A CA 1
ATOM 1758 C C . ASP A 1 239 ? 24.590 22.253 -15.204 1.00 81.25 239 ASP A C 1
ATOM 1760 O O . ASP A 1 239 ? 23.384 22.018 -15.163 1.00 81.25 239 ASP A O 1
ATOM 1764 N N . LEU A 1 240 ? 25.493 21.300 -15.445 1.00 87.44 240 LEU A N 1
ATOM 1765 C CA . LEU A 1 240 ? 25.140 19.898 -15.653 1.00 87.44 240 LEU A CA 1
ATOM 1766 C C . LEU A 1 240 ? 24.369 19.327 -14.450 1.00 87.44 240 LEU A C 1
ATOM 1768 O O . LEU A 1 240 ? 23.319 18.708 -14.613 1.00 87.44 240 LEU A O 1
ATOM 1772 N N . ARG A 1 241 ? 24.820 19.600 -13.217 1.00 87.69 241 ARG A N 1
ATOM 1773 C CA . ARG A 1 241 ? 24.076 19.200 -12.007 1.00 87.69 241 ARG A CA 1
ATOM 1774 C C . ARG A 1 241 ? 22.756 19.945 -11.838 1.00 87.69 241 ARG A C 1
ATOM 1776 O O . ARG A 1 241 ? 21.820 19.368 -11.290 1.00 87.69 241 ARG A O 1
ATOM 1783 N N . ARG A 1 242 ? 22.671 21.202 -12.285 1.00 77.88 242 ARG A N 1
ATOM 1784 C CA . ARG A 1 242 ? 21.454 22.026 -12.227 1.00 77.88 242 ARG A CA 1
ATOM 1785 C C . ARG A 1 242 ? 20.371 21.495 -13.165 1.00 77.88 242 ARG A C 1
ATOM 1787 O O . ARG A 1 242 ? 19.244 21.319 -12.714 1.00 77.88 242 ARG A O 1
ATOM 1794 N N . ILE A 1 243 ? 20.701 21.179 -14.420 1.00 74.56 243 ILE A N 1
ATOM 1795 C CA . ILE A 1 243 ? 19.713 20.687 -15.399 1.00 74.56 243 ILE A CA 1
ATOM 1796 C C . ILE A 1 243 ? 19.195 19.277 -15.074 1.00 74.56 243 ILE A C 1
ATOM 1798 O O . ILE A 1 243 ? 18.031 18.996 -15.330 1.00 74.56 243 ILE A O 1
ATOM 1802 N N . PHE A 1 244 ? 19.992 18.430 -14.410 1.00 80.62 244 PHE A N 1
ATOM 1803 C CA . PHE A 1 244 ? 19.540 17.144 -13.847 1.00 80.62 244 PHE A CA 1
ATOM 1804 C C . PHE A 1 244 ? 18.764 17.275 -12.513 1.00 80.62 244 PHE A C 1
ATOM 1806 O O . PHE A 1 244 ? 18.621 16.308 -11.767 1.00 80.62 244 PHE A O 1
ATOM 1813 N N . GLY A 1 245 ? 18.229 18.462 -12.201 1.00 74.56 245 GLY A N 1
ATOM 1814 C CA . GLY A 1 245 ? 17.363 18.692 -11.038 1.00 74.56 245 GLY A CA 1
ATOM 1815 C C . GLY A 1 245 ? 18.087 19.089 -9.748 1.00 74.56 245 GLY A C 1
ATOM 1816 O O . GLY A 1 245 ? 17.490 19.019 -8.679 1.00 74.56 245 GLY A O 1
ATOM 1817 N N . GLY A 1 246 ? 19.352 19.515 -9.828 1.00 78.06 246 GLY A N 1
ATOM 1818 C CA . GLY A 1 246 ? 20.122 20.015 -8.685 1.00 78.06 246 GLY A CA 1
ATOM 1819 C C . GLY A 1 246 ? 20.800 18.914 -7.869 1.00 78.06 246 GLY A C 1
ATOM 1820 O O . GLY A 1 246 ? 20.556 18.804 -6.673 1.00 78.06 246 GLY A O 1
ATOM 1821 N N . ILE A 1 247 ? 21.661 18.105 -8.496 1.00 83.38 247 ILE A N 1
ATOM 1822 C CA . ILE A 1 247 ? 22.305 16.954 -7.834 1.00 83.38 247 ILE A CA 1
ATOM 1823 C C . ILE A 1 247 ? 23.176 17.378 -6.638 1.00 83.38 247 ILE A C 1
ATOM 1825 O O . ILE A 1 247 ? 24.202 18.052 -6.796 1.00 83.38 247 ILE A O 1
ATOM 1829 N N . THR A 1 248 ? 22.777 16.927 -5.447 1.00 80.94 248 THR A N 1
ATOM 1830 C CA . THR A 1 248 ? 23.451 17.148 -4.154 1.00 80.94 248 THR A CA 1
ATOM 1831 C C . THR A 1 248 ? 23.971 15.864 -3.498 1.00 80.94 248 THR A C 1
ATOM 1833 O O . THR A 1 248 ? 24.879 15.951 -2.673 1.00 80.94 248 THR A O 1
ATOM 1836 N N . ALA A 1 249 ? 23.443 14.691 -3.867 1.00 80.81 249 ALA A N 1
ATOM 1837 C CA . ALA A 1 249 ? 23.785 13.388 -3.292 1.00 80.81 249 ALA A CA 1
ATOM 1838 C C . ALA A 1 249 ? 24.491 12.465 -4.304 1.00 80.81 249 ALA A C 1
ATOM 1840 O O . ALA A 1 249 ? 24.279 12.569 -5.515 1.00 80.81 249 ALA A O 1
ATOM 1841 N N . VAL A 1 250 ? 25.323 11.544 -3.800 1.00 88.25 250 VAL A N 1
ATOM 1842 C CA . VAL A 1 250 ? 26.026 10.530 -4.604 1.00 88.25 250 VAL A CA 1
ATOM 1843 C C . VAL A 1 250 ? 26.027 9.150 -3.911 1.00 88.25 250 VAL A C 1
ATOM 1845 O O . VAL A 1 250 ? 26.223 9.094 -2.695 1.00 88.25 250 VAL A O 1
ATOM 1848 N N . PRO A 1 251 ? 25.864 8.040 -4.658 1.00 93.31 251 PRO A N 1
ATOM 1849 C CA . PRO A 1 251 ? 25.584 8.018 -6.089 1.00 93.31 251 PRO A CA 1
ATOM 1850 C C . PRO A 1 251 ? 24.140 8.446 -6.389 1.00 93.31 251 PRO A C 1
ATOM 1852 O O . PRO A 1 251 ? 23.241 8.225 -5.579 1.00 93.31 251 PRO A O 1
ATOM 1855 N N . THR A 1 252 ? 23.929 9.062 -7.551 1.00 90.44 252 THR A N 1
ATOM 1856 C CA . THR A 1 252 ? 22.592 9.294 -8.114 1.00 90.44 252 THR A CA 1
ATOM 1857 C C . THR A 1 252 ? 22.564 8.742 -9.533 1.00 90.44 252 THR A C 1
ATOM 1859 O O . THR A 1 252 ? 23.214 9.300 -10.418 1.00 90.44 252 THR A O 1
ATOM 1862 N N . THR A 1 253 ? 21.814 7.664 -9.758 1.00 92.56 253 THR A N 1
ATOM 1863 C CA . THR A 1 253 ? 21.724 6.983 -11.058 1.00 92.56 253 THR A CA 1
ATOM 1864 C C . THR A 1 253 ? 20.386 7.284 -11.714 1.00 92.56 253 THR A C 1
ATOM 1866 O O . THR A 1 253 ? 19.336 6.969 -11.157 1.00 92.56 253 THR A O 1
ATOM 1869 N N . PHE A 1 254 ? 20.420 7.866 -12.909 1.00 92.88 254 PHE A N 1
ATOM 1870 C CA . PHE A 1 254 ? 19.287 7.984 -13.822 1.00 92.88 254 PHE A CA 1
ATOM 1871 C C . PHE A 1 254 ? 19.387 6.897 -14.890 1.00 92.88 254 PHE A C 1
ATOM 1873 O O . PHE A 1 254 ? 20.476 6.609 -15.380 1.00 92.88 254 PHE A O 1
ATOM 1880 N N . LEU A 1 255 ? 18.252 6.341 -15.293 1.00 91.75 255 LEU A N 1
ATOM 1881 C CA . LEU A 1 255 ? 18.132 5.428 -16.421 1.00 91.75 255 LEU A CA 1
ATOM 1882 C C . LEU A 1 255 ? 17.024 5.964 -17.338 1.00 91.75 255 LEU A C 1
ATOM 1884 O O . LEU A 1 255 ? 15.926 6.297 -16.892 1.00 91.75 255 LEU A O 1
ATOM 1888 N N . ILE A 1 256 ? 17.371 6.137 -18.607 1.00 92.50 256 ILE A N 1
ATOM 1889 C CA . ILE A 1 256 ? 16.641 6.919 -19.605 1.00 92.50 256 ILE A CA 1
ATOM 1890 C C . ILE A 1 256 ? 16.373 6.000 -20.795 1.00 92.50 256 ILE A C 1
ATOM 1892 O O . ILE A 1 256 ? 17.284 5.314 -21.267 1.00 92.50 256 ILE A O 1
ATOM 1896 N N . GLY A 1 257 ? 15.127 5.977 -21.261 1.00 86.81 257 GLY A N 1
ATOM 1897 C CA . GLY A 1 257 ? 14.686 5.091 -22.335 1.00 86.81 257 GLY A CA 1
ATOM 1898 C C . GLY A 1 257 ? 15.154 5.540 -23.719 1.00 86.81 257 GLY A C 1
ATOM 1899 O O . GLY A 1 257 ? 15.645 6.655 -23.909 1.00 86.81 257 GLY A O 1
ATOM 1900 N N . ARG A 1 258 ? 14.934 4.676 -24.720 1.00 91.44 258 ARG A N 1
ATOM 1901 C CA . ARG A 1 258 ? 15.192 4.975 -26.145 1.00 91.44 258 ARG A CA 1
ATOM 1902 C C . ARG A 1 258 ? 14.403 6.192 -26.663 1.00 91.44 258 ARG A C 1
ATOM 1904 O O . ARG A 1 258 ? 14.802 6.807 -27.653 1.00 91.44 258 ARG A O 1
ATOM 1911 N N . ASP A 1 259 ? 13.314 6.535 -25.976 1.00 81.00 259 ASP A N 1
ATOM 1912 C CA . ASP A 1 259 ? 12.447 7.704 -26.165 1.00 81.00 259 ASP A CA 1
ATOM 1913 C C . ASP A 1 259 ? 13.034 9.028 -25.628 1.00 81.00 259 ASP A C 1
ATOM 1915 O O . ASP A 1 259 ? 12.546 10.106 -25.970 1.00 81.00 259 ASP A O 1
ATOM 1919 N N . GLY A 1 260 ? 14.081 8.963 -24.800 1.00 83.56 260 GLY A N 1
ATOM 1920 C CA . GLY A 1 260 ? 14.688 10.111 -24.132 1.00 83.56 260 GLY A CA 1
ATOM 1921 C C . GLY A 1 260 ? 13.967 10.589 -22.865 1.00 83.56 260 GLY A C 1
ATOM 1922 O O . GLY A 1 260 ? 14.304 11.670 -22.377 1.00 83.56 260 GLY A O 1
ATOM 1923 N N . ARG A 1 261 ? 13.001 9.840 -22.310 1.00 82.75 261 ARG A N 1
ATOM 1924 C CA . ARG A 1 261 ? 12.361 10.168 -21.017 1.00 82.75 261 ARG A CA 1
ATOM 1925 C C . ARG A 1 261 ? 13.109 9.536 -19.842 1.00 82.75 261 ARG A C 1
ATOM 1927 O O . ARG A 1 261 ? 13.837 8.557 -20.001 1.00 82.75 261 ARG A O 1
ATOM 1934 N N . VAL A 1 262 ? 12.957 10.099 -18.643 1.00 80.12 262 VAL A N 1
ATOM 1935 C CA . VAL A 1 262 ? 13.588 9.571 -17.418 1.00 80.12 262 VAL A CA 1
ATOM 1936 C C . VAL A 1 262 ? 12.744 8.431 -16.838 1.00 80.12 262 VAL A C 1
ATOM 1938 O O . VAL A 1 262 ? 11.992 8.621 -15.891 1.00 80.12 262 VAL A O 1
ATOM 1941 N N . HIS A 1 263 ? 12.888 7.227 -17.396 1.00 70.81 263 HIS A N 1
ATOM 1942 C CA . HIS A 1 263 ? 12.178 6.025 -16.927 1.00 70.81 263 HIS A CA 1
ATOM 1943 C C . HIS A 1 263 ? 12.534 5.652 -15.480 1.00 70.81 263 HIS A C 1
ATOM 1945 O O . HIS A 1 263 ? 11.709 5.111 -14.749 1.00 70.81 263 HIS A O 1
ATOM 1951 N N . PHE A 1 264 ? 13.753 5.950 -15.018 1.00 71.25 264 PHE A N 1
ATOM 1952 C CA . PHE A 1 264 ? 14.142 5.686 -13.636 1.00 71.25 264 PHE A CA 1
ATOM 1953 C C . PHE A 1 264 ? 15.197 6.665 -13.088 1.00 71.25 264 PHE A C 1
ATOM 1955 O O . PHE A 1 264 ? 16.001 7.250 -13.810 1.00 71.25 264 PHE A O 1
ATOM 1962 N N . LYS A 1 265 ? 15.182 6.830 -11.760 1.00 84.44 265 LYS A N 1
ATOM 1963 C CA . LYS A 1 265 ? 16.143 7.580 -10.940 1.00 84.44 265 LYS A CA 1
ATOM 1964 C C . LYS A 1 265 ? 16.233 6.915 -9.562 1.00 84.44 265 LYS A C 1
ATOM 1966 O O . LYS A 1 265 ? 15.188 6.633 -8.971 1.00 84.44 265 LYS A O 1
ATOM 1971 N N . VAL A 1 266 ? 17.438 6.738 -9.031 1.00 80.69 266 VAL A N 1
ATOM 1972 C CA . VAL A 1 266 ? 17.712 6.353 -7.637 1.00 80.69 266 VAL A CA 1
ATOM 1973 C C . VAL A 1 266 ? 18.790 7.257 -7.035 1.00 80.69 266 VAL A C 1
ATOM 1975 O O . VAL A 1 266 ? 19.670 7.735 -7.748 1.00 80.69 266 VAL A O 1
ATOM 1978 N N . GLU A 1 267 ? 18.702 7.500 -5.729 1.00 83.94 267 GLU A N 1
ATOM 1979 C CA . GLU A 1 267 ? 19.762 8.094 -4.908 1.00 83.94 267 GLU A CA 1
ATOM 1980 C C . GLU A 1 267 ? 20.199 7.026 -3.896 1.00 83.94 267 GLU A C 1
ATOM 1982 O O . GLU A 1 267 ? 19.356 6.454 -3.207 1.00 83.94 267 GLU A O 1
ATOM 1987 N N . GLY A 1 268 ? 21.496 6.720 -3.839 1.00 71.25 268 GLY A N 1
ATOM 1988 C CA . GLY A 1 268 ? 22.015 5.509 -3.193 1.00 71.25 268 GLY A CA 1
ATOM 1989 C C . GLY A 1 268 ? 22.387 4.413 -4.200 1.00 71.25 268 GLY A C 1
ATOM 1990 O O . GLY A 1 268 ? 21.936 4.422 -5.342 1.00 71.25 268 GLY A O 1
ATOM 1991 N N . ALA A 1 269 ? 23.275 3.506 -3.781 1.00 78.50 269 ALA A N 1
ATOM 1992 C CA . ALA A 1 269 ? 23.873 2.491 -4.652 1.00 78.50 269 ALA A CA 1
ATOM 1993 C C . ALA A 1 269 ? 22.931 1.301 -4.888 1.00 78.50 269 ALA A C 1
ATOM 1995 O O . ALA A 1 269 ? 22.388 0.755 -3.925 1.00 78.50 269 ALA A O 1
ATOM 1996 N N . MET A 1 270 ? 22.798 0.861 -6.141 1.00 78.44 270 MET A N 1
ATOM 1997 C CA . MET A 1 270 ? 21.968 -0.287 -6.523 1.00 78.44 270 MET A CA 1
ATOM 1998 C C . MET A 1 270 ? 22.807 -1.562 -6.773 1.00 78.44 270 MET A C 1
ATOM 2000 O O . MET A 1 270 ? 23.904 -1.461 -7.327 1.00 78.44 270 MET A O 1
ATOM 2004 N N . PRO A 1 271 ? 22.329 -2.770 -6.398 1.00 77.94 271 PRO A N 1
ATOM 2005 C CA . PRO A 1 271 ? 22.946 -4.032 -6.816 1.00 77.94 271 PRO A CA 1
ATOM 2006 C C . PRO A 1 271 ? 22.922 -4.215 -8.340 1.00 77.94 271 PRO A C 1
ATOM 2008 O O . PRO A 1 271 ? 21.987 -3.762 -9.002 1.00 77.94 271 PRO A O 1
ATOM 2011 N N . LEU A 1 272 ? 23.916 -4.933 -8.879 1.00 76.94 272 LEU A N 1
ATOM 2012 C CA . LEU A 1 272 ? 24.040 -5.225 -10.314 1.00 76.94 272 LEU A CA 1
ATOM 2013 C C . LEU A 1 272 ? 22.741 -5.779 -10.913 1.00 76.94 272 LEU A C 1
ATOM 2015 O O . LEU A 1 272 ? 22.248 -5.237 -11.891 1.00 76.94 272 LEU A O 1
ATOM 2019 N N . GLU A 1 273 ? 22.177 -6.818 -10.301 1.00 73.25 273 GLU A N 1
ATOM 2020 C CA . GLU A 1 273 ? 20.968 -7.517 -10.756 1.00 73.25 273 GLU A CA 1
ATOM 2021 C C . GLU A 1 273 ? 19.759 -6.574 -10.888 1.00 73.25 273 GLU A C 1
ATOM 2023 O O . GLU A 1 273 ? 19.142 -6.475 -11.949 1.00 73.25 273 GLU A O 1
ATOM 2028 N N . SER A 1 274 ? 19.477 -5.789 -9.841 1.00 69.81 274 SER A N 1
ATOM 2029 C CA . SER A 1 274 ? 18.355 -4.840 -9.806 1.00 69.81 274 SER A CA 1
ATOM 2030 C C . SER A 1 274 ? 18.486 -3.693 -10.816 1.00 69.81 274 SER A C 1
ATOM 2032 O O . SER A 1 274 ? 17.481 -3.080 -11.183 1.00 69.81 274 SER A O 1
ATOM 2034 N N . LEU A 1 275 ? 19.713 -3.380 -11.244 1.00 80.38 275 LEU A N 1
ATOM 2035 C CA . LEU A 1 275 ? 20.006 -2.344 -12.232 1.00 80.38 275 LEU A CA 1
ATOM 2036 C C . LEU A 1 275 ? 20.062 -2.917 -13.659 1.00 80.38 275 LEU A C 1
ATOM 2038 O O . LEU A 1 275 ? 19.552 -2.296 -14.592 1.00 80.38 275 LEU A O 1
ATOM 2042 N N . GLY A 1 276 ? 20.615 -4.122 -13.808 1.00 80.56 276 GLY A N 1
ATOM 2043 C CA . GLY A 1 276 ? 20.724 -4.877 -15.053 1.00 80.56 276 GLY A CA 1
ATOM 2044 C C . GLY A 1 276 ? 19.369 -5.292 -15.606 1.00 80.56 276 GLY A C 1
ATOM 2045 O O . GLY A 1 276 ? 19.089 -5.002 -16.763 1.00 80.56 276 GLY A O 1
ATOM 2046 N N . GLY A 1 277 ? 18.467 -5.828 -14.776 1.00 73.25 277 GLY A N 1
ATOM 2047 C CA . GLY A 1 277 ? 17.104 -6.152 -15.218 1.00 73.25 277 GLY A CA 1
ATOM 2048 C C . GLY A 1 277 ? 16.349 -4.928 -15.760 1.00 73.25 277 GLY A C 1
ATOM 2049 O O . GLY A 1 277 ? 15.680 -5.001 -16.791 1.00 73.25 277 GLY A O 1
ATOM 2050 N N . ARG A 1 278 ? 16.525 -3.752 -15.135 1.00 83.06 278 ARG A N 1
ATOM 2051 C CA . ARG A 1 278 ? 15.933 -2.482 -15.608 1.00 83.06 278 ARG A CA 1
ATOM 2052 C C . ARG A 1 278 ? 16.547 -2.005 -16.926 1.00 83.06 278 ARG A C 1
ATOM 2054 O O . ARG A 1 278 ? 15.824 -1.516 -17.791 1.00 83.06 278 ARG A O 1
ATOM 2061 N N . VAL A 1 279 ? 17.861 -2.162 -17.093 1.00 88.94 279 VAL A N 1
ATOM 2062 C CA . VAL A 1 279 ? 18.563 -1.927 -18.364 1.00 88.94 279 VAL A CA 1
ATOM 2063 C C . VAL A 1 279 ? 18.022 -2.856 -19.455 1.00 88.94 279 VAL A C 1
ATOM 2065 O O . VAL A 1 279 ? 17.585 -2.374 -20.497 1.00 88.94 279 VAL A O 1
ATOM 2068 N N . GLN A 1 280 ? 17.970 -4.161 -19.192 1.00 85.44 280 GLN A N 1
ATOM 2069 C CA . GLN A 1 280 ? 17.517 -5.185 -20.132 1.00 85.44 280 GLN A CA 1
ATOM 2070 C C . GLN A 1 280 ? 16.051 -4.984 -20.539 1.00 85.44 280 GLN A C 1
ATOM 2072 O O . GLN A 1 280 ? 15.718 -5.139 -21.713 1.00 85.44 280 GLN A O 1
ATOM 2077 N N . THR A 1 281 ? 15.192 -4.534 -19.616 1.00 77.81 281 THR A N 1
ATOM 2078 C CA . THR A 1 281 ? 13.802 -4.140 -19.912 1.00 77.81 281 THR A CA 1
ATOM 2079 C C . THR A 1 281 ? 13.753 -3.042 -20.981 1.00 77.81 281 THR A C 1
ATOM 2081 O O . THR A 1 281 ? 13.063 -3.190 -21.987 1.00 77.81 281 THR A O 1
ATOM 2084 N N . LEU A 1 282 ? 14.529 -1.962 -20.825 1.00 82.69 282 LEU A N 1
ATOM 2085 C CA . LEU A 1 282 ? 14.536 -0.843 -21.781 1.00 82.69 282 LEU A CA 1
ATOM 2086 C C . LEU A 1 282 ? 15.291 -1.148 -23.090 1.00 82.69 282 LEU A C 1
ATOM 2088 O O . LEU A 1 282 ? 15.066 -0.473 -24.096 1.00 82.69 282 LEU A O 1
ATOM 2092 N N . LEU A 1 283 ? 16.168 -2.159 -23.101 1.00 87.25 283 LEU A N 1
ATOM 2093 C CA . LEU A 1 283 ? 16.810 -2.681 -24.315 1.00 87.25 283 LEU A CA 1
ATOM 2094 C C . LEU A 1 283 ? 15.924 -3.672 -25.078 1.00 87.25 283 LEU A C 1
ATOM 2096 O O . LEU A 1 283 ? 15.999 -3.734 -26.306 1.00 87.25 283 LEU A O 1
ATOM 2100 N N . SER A 1 284 ? 15.052 -4.391 -24.374 1.00 78.12 284 SER A N 1
ATOM 2101 C CA . SER A 1 284 ? 14.035 -5.271 -24.964 1.00 78.12 284 SER A CA 1
ATOM 2102 C C . SER A 1 284 ? 12.823 -4.474 -25.461 1.00 78.12 284 SER A C 1
ATOM 2104 O O . SER A 1 284 ? 12.206 -4.833 -26.463 1.00 78.12 284 SER A O 1
ATOM 2106 N N . ALA A 1 285 ? 12.517 -3.343 -24.814 1.00 64.44 285 ALA A N 1
ATOM 2107 C CA . ALA A 1 285 ? 11.502 -2.395 -25.255 1.00 64.44 285 ALA A CA 1
ATOM 2108 C C . ALA A 1 285 ? 11.840 -1.836 -26.650 1.00 64.44 285 ALA A C 1
ATOM 2110 O O . ALA A 1 285 ? 12.723 -0.986 -26.825 1.00 64.44 285 ALA A O 1
ATOM 2111 N N . SER A 1 286 ? 11.118 -2.319 -27.661 1.00 44.69 286 SER A N 1
ATOM 2112 C CA . SER A 1 286 ? 11.192 -1.784 -29.020 1.00 44.69 286 SER A CA 1
ATOM 2113 C C . SER A 1 286 ? 10.726 -0.329 -29.024 1.00 44.69 286 SER A C 1
ATOM 2115 O O . SER A 1 286 ? 9.680 -0.002 -28.467 1.00 44.69 286 SER A O 1
ATOM 2117 N N . ALA A 1 287 ? 11.510 0.560 -29.639 1.00 45.50 287 ALA A N 1
ATOM 2118 C CA . ALA A 1 287 ? 11.165 1.976 -29.701 1.00 45.50 287 ALA A CA 1
ATOM 2119 C C . ALA A 1 287 ? 9.851 2.167 -30.491 1.00 45.50 287 ALA A C 1
ATOM 2121 O O . ALA A 1 287 ? 9.758 1.656 -31.612 1.00 45.50 287 ALA A O 1
ATOM 2122 N N . PRO A 1 288 ? 8.850 2.902 -29.964 1.00 35.91 288 PRO A N 1
ATOM 2123 C CA . PRO A 1 288 ? 7.610 3.153 -30.690 1.00 35.91 288 PRO A CA 1
ATOM 2124 C C . PRO A 1 288 ? 7.876 3.882 -32.014 1.00 35.91 288 PRO A C 1
ATOM 2126 O O . PRO A 1 288 ? 8.280 5.045 -32.028 1.00 35.91 288 PRO A O 1
ATOM 2129 N N . GLY A 1 289 ? 7.642 3.181 -33.127 1.00 38.06 289 GLY A N 1
ATOM 2130 C CA . GLY A 1 289 ? 7.756 3.719 -34.483 1.00 38.06 289 GLY A CA 1
ATOM 2131 C C . GLY A 1 289 ? 8.930 3.185 -35.308 1.00 38.06 289 GLY A C 1
ATOM 2132 O O . GLY A 1 289 ? 9.886 3.914 -35.556 1.00 38.06 289 GLY A O 1
ATOM 2133 N N . THR A 1 290 ? 8.803 1.960 -35.833 1.00 30.19 290 THR A N 1
ATOM 2134 C CA . THR A 1 290 ? 8.994 1.650 -37.272 1.00 30.19 290 THR A CA 1
ATOM 2135 C C . THR A 1 290 ? 8.438 0.256 -37.584 1.00 30.19 290 THR A C 1
ATOM 2137 O O . THR A 1 290 ? 9.126 -0.746 -37.414 1.00 30.19 290 THR A O 1
ATOM 2140 N N . GLN A 1 291 ? 7.206 0.187 -38.097 1.00 27.53 291 GLN A N 1
ATOM 2141 C CA . GLN A 1 291 ? 6.759 -0.942 -38.918 1.00 27.53 291 GLN A CA 1
ATOM 2142 C C . GLN A 1 291 ? 5.584 -0.504 -39.809 1.00 27.53 291 GLN A C 1
ATOM 2144 O O . GLN A 1 291 ? 4.482 -0.329 -39.307 1.00 27.53 291 GLN A O 1
ATOM 2149 N N . MET A 1 292 ? 5.861 -0.254 -41.099 1.00 31.31 292 MET A N 1
ATOM 2150 C CA . MET A 1 292 ? 4.940 -0.235 -42.262 1.00 31.31 292 MET A CA 1
ATOM 2151 C C . MET A 1 292 ? 5.629 0.470 -43.451 1.00 31.31 292 MET A C 1
ATOM 2153 O O . MET A 1 292 ? 5.358 1.629 -43.751 1.00 31.31 292 MET A O 1
ATOM 2157 N N . ALA A 1 293 ? 6.565 -0.222 -44.111 1.00 28.98 293 ALA A N 1
ATOM 2158 C CA . ALA A 1 293 ? 7.146 0.193 -45.396 1.00 28.98 293 ALA A CA 1
ATOM 2159 C C . ALA A 1 293 ? 7.839 -1.004 -46.075 1.00 28.98 293 ALA A C 1
ATOM 2161 O O . ALA A 1 293 ? 9.042 -1.213 -45.925 1.00 28.98 293 ALA A O 1
ATOM 2162 N N . SER A 1 294 ? 7.079 -1.835 -46.788 1.00 31.05 294 SER A N 1
ATOM 2163 C CA . SER A 1 294 ? 7.629 -2.975 -47.529 1.00 31.05 294 SER A CA 1
ATOM 2164 C C . SER A 1 294 ? 8.100 -2.575 -48.931 1.00 31.05 294 SER A C 1
ATOM 2166 O O . SER A 1 294 ? 7.314 -2.048 -49.712 1.00 31.05 294 SER A O 1
ATOM 2168 N N . ALA A 1 295 ? 9.337 -2.953 -49.262 1.00 28.88 295 ALA A N 1
ATOM 2169 C CA . ALA A 1 295 ? 9.882 -3.091 -50.617 1.00 28.88 295 ALA A CA 1
ATOM 2170 C C . ALA A 1 295 ? 9.927 -1.844 -51.534 1.00 28.88 295 ALA A C 1
ATOM 2172 O O . ALA A 1 295 ? 9.072 -1.645 -52.392 1.00 28.88 295 ALA A O 1
ATOM 2173 N N . GLN A 1 296 ? 11.072 -1.154 -51.517 1.00 29.56 296 GLN A N 1
ATOM 2174 C CA . GLN A 1 296 ? 11.837 -0.900 -52.748 1.00 29.56 296 GLN A CA 1
ATOM 2175 C C . GLN A 1 296 ? 13.342 -0.901 -52.432 1.00 29.56 296 GLN A C 1
ATOM 2177 O O . GLN A 1 296 ? 13.763 -0.441 -51.372 1.00 29.56 296 GLN A O 1
ATOM 2182 N N . THR A 1 297 ? 14.154 -1.495 -53.309 1.00 27.34 297 THR A N 1
ATOM 2183 C CA . THR A 1 297 ? 15.568 -1.810 -53.040 1.00 27.34 297 THR A CA 1
ATOM 2184 C C . THR A 1 297 ? 16.533 -0.749 -53.563 1.00 27.34 297 THR A C 1
ATOM 2186 O O . THR A 1 297 ? 16.575 -0.498 -54.765 1.00 27.34 297 THR A O 1
ATOM 2189 N N . ALA A 1 298 ? 17.406 -0.245 -52.690 1.00 26.64 298 ALA A N 1
ATOM 2190 C CA . ALA A 1 298 ? 18.674 0.390 -53.051 1.00 26.64 298 ALA A CA 1
ATOM 2191 C C . ALA A 1 298 ? 19.732 0.018 -51.996 1.00 26.64 298 ALA A C 1
ATOM 2193 O O . ALA A 1 298 ? 19.435 0.036 -50.802 1.00 26.64 298 ALA A O 1
ATOM 2194 N N . SER A 1 299 ? 20.944 -0.368 -52.409 1.00 32.62 299 SER A N 1
ATOM 2195 C CA . SER A 1 299 ? 21.968 -0.875 -51.481 1.00 32.62 299 SER A CA 1
ATOM 2196 C C . SER A 1 299 ? 22.835 0.235 -50.882 1.00 32.62 299 SER A C 1
ATOM 2198 O O . SER A 1 299 ? 23.384 1.050 -51.623 1.00 32.62 299 SER A O 1
ATOM 2200 N N . ALA A 1 300 ? 23.074 0.182 -49.572 1.00 27.80 300 ALA A N 1
ATOM 2201 C CA . ALA A 1 300 ? 24.164 0.885 -48.895 1.00 27.80 300 ALA A CA 1
ATOM 2202 C C . ALA A 1 300 ? 24.707 0.003 -47.753 1.00 27.80 300 ALA A C 1
ATOM 2204 O O . ALA A 1 300 ? 23.943 -0.729 -47.126 1.00 27.80 300 ALA A O 1
ATOM 2205 N N . GLY A 1 301 ? 26.027 0.010 -47.545 1.00 28.05 301 GLY A N 1
ATOM 2206 C CA . GLY A 1 301 ? 26.733 -1.036 -46.793 1.00 28.05 301 GLY A CA 1
ATOM 2207 C C . GLY A 1 301 ? 26.606 -0.999 -45.264 1.00 28.05 301 GLY A C 1
ATOM 2208 O O . GLY A 1 301 ? 26.365 0.040 -44.652 1.00 28.05 301 GLY A O 1
ATOM 2209 N N . THR A 1 302 ? 26.840 -2.162 -44.653 1.00 28.78 302 THR A N 1
ATOM 2210 C CA . THR A 1 302 ? 26.928 -2.381 -43.202 1.00 28.78 302 THR A CA 1
ATOM 2211 C C . THR A 1 302 ? 28.174 -1.713 -42.593 1.00 28.78 302 THR A C 1
ATOM 2213 O O . THR A 1 302 ? 29.271 -1.917 -43.116 1.00 28.78 302 THR A O 1
ATOM 2216 N N . PRO A 1 303 ? 28.067 -0.981 -41.467 1.00 29.70 303 PRO A N 1
ATOM 2217 C CA . PRO A 1 303 ? 29.228 -0.559 -40.678 1.00 29.70 303 PRO A CA 1
ATOM 2218 C C . PRO A 1 303 ? 29.783 -1.711 -39.820 1.00 29.70 303 PRO A C 1
ATOM 2220 O O . PRO A 1 303 ? 29.015 -2.427 -39.180 1.00 29.70 303 PRO A O 1
ATOM 2223 N N . GLU A 1 304 ? 31.109 -1.863 -39.748 1.00 30.84 304 GLU A N 1
ATOM 2224 C CA . GLU A 1 304 ? 31.749 -2.799 -38.806 1.00 30.84 304 GLU A CA 1
ATOM 2225 C C . GLU A 1 304 ? 31.584 -2.371 -37.331 1.00 30.84 304 GLU A C 1
ATOM 2227 O O . GLU A 1 304 ? 31.553 -1.172 -37.033 1.00 30.84 304 GLU A O 1
ATOM 2232 N N . PRO A 1 305 ? 31.588 -3.326 -36.378 1.00 31.36 305 PRO A N 1
ATOM 2233 C CA . PRO A 1 305 ? 31.836 -3.024 -34.972 1.00 31.36 305 PRO A CA 1
ATOM 2234 C C . PRO A 1 305 ? 33.287 -2.556 -34.757 1.00 31.36 305 PRO A C 1
ATOM 2236 O O . PRO A 1 305 ? 34.218 -3.012 -35.422 1.00 31.36 305 PRO A O 1
ATOM 2239 N N . LEU A 1 306 ? 33.499 -1.657 -33.791 1.00 30.36 306 LEU A N 1
ATOM 2240 C CA . LEU A 1 306 ? 34.816 -1.077 -33.503 1.00 30.36 306 LEU A CA 1
ATOM 2241 C C . LEU A 1 306 ? 35.824 -2.144 -33.041 1.00 30.36 306 LEU A C 1
ATOM 2243 O O . LEU A 1 306 ? 35.724 -2.677 -31.935 1.00 30.36 306 LEU A O 1
ATOM 2247 N N . LYS A 1 307 ? 36.826 -2.428 -33.882 1.00 31.14 307 LYS A N 1
ATOM 2248 C CA . LYS A 1 307 ? 37.902 -3.377 -33.569 1.00 31.14 307 LYS A CA 1
ATOM 2249 C C . LYS A 1 307 ? 38.769 -2.907 -32.395 1.00 31.14 307 LYS A C 1
ATOM 2251 O O . LYS A 1 307 ? 39.222 -1.764 -32.342 1.00 31.14 307 LYS A O 1
ATOM 2256 N N . ARG A 1 308 ? 39.096 -3.853 -31.511 1.00 32.44 308 ARG A N 1
ATOM 2257 C CA . ARG A 1 308 ? 40.261 -3.778 -30.616 1.00 32.44 308 ARG A CA 1
ATOM 2258 C C . ARG A 1 308 ? 41.535 -3.768 -31.477 1.00 32.44 308 ARG A C 1
ATOM 2260 O O . ARG A 1 308 ? 41.605 -4.506 -32.455 1.00 32.44 308 ARG A O 1
ATOM 2267 N N . LEU A 1 309 ? 42.521 -2.940 -31.129 1.00 28.55 309 LEU A N 1
ATOM 2268 C CA . LEU A 1 309 ? 43.794 -2.854 -31.859 1.00 28.55 309 LEU A CA 1
ATOM 2269 C C . LEU A 1 309 ? 44.619 -4.143 -31.714 1.00 28.55 309 LEU A C 1
ATOM 2271 O O . LEU A 1 309 ? 44.973 -4.507 -30.595 1.00 28.55 309 LEU A O 1
ATOM 2275 N N . ASP A 1 310 ? 44.977 -4.758 -32.844 1.00 33.16 310 ASP A N 1
ATOM 2276 C CA . ASP A 1 310 ? 46.016 -5.791 -32.971 1.00 33.16 310 ASP A CA 1
ATOM 2277 C C . ASP A 1 310 ? 46.601 -5.737 -34.414 1.00 33.16 310 ASP A C 1
ATOM 2279 O O . ASP A 1 310 ? 45.803 -5.613 -35.351 1.00 33.16 310 ASP A O 1
ATOM 2283 N N . PRO A 1 311 ? 47.934 -5.727 -34.662 1.00 39.19 311 PRO A N 1
ATOM 2284 C CA . PRO A 1 311 ? 48.472 -5.290 -35.961 1.00 39.19 311 PRO A CA 1
ATOM 2285 C C . PRO A 1 311 ? 49.124 -6.395 -36.834 1.00 39.19 311 PRO A C 1
ATOM 2287 O O . PRO A 1 311 ? 50.345 -6.551 -36.810 1.00 39.19 311 PRO A O 1
ATOM 2290 N N . SER A 1 312 ? 48.361 -7.101 -37.693 1.00 30.17 312 SER A N 1
ATOM 2291 C CA . SER A 1 312 ? 48.921 -7.901 -38.819 1.00 30.17 312 SER A CA 1
ATOM 2292 C C . SER A 1 312 ? 47.880 -8.417 -39.846 1.00 30.17 312 SER A C 1
ATOM 2294 O O . SER A 1 312 ? 46.994 -9.158 -39.443 1.00 30.17 312 SER A O 1
ATOM 2296 N N . LYS A 1 313 ? 48.086 -8.135 -41.157 1.00 31.81 313 LYS A N 1
ATOM 2297 C CA . LYS A 1 313 ? 47.525 -8.798 -42.390 1.00 31.81 313 LYS A CA 1
ATOM 2298 C C . LYS A 1 313 ? 45.970 -8.817 -42.563 1.00 31.81 313 LYS A C 1
ATOM 2300 O O . LYS A 1 313 ? 45.249 -8.866 -41.583 1.00 31.81 313 LYS A O 1
ATOM 2305 N N . ALA A 1 314 ? 45.326 -8.608 -43.729 1.00 28.22 314 ALA A N 1
ATOM 2306 C CA . ALA A 1 314 ? 45.477 -9.049 -45.144 1.00 28.22 314 ALA A CA 1
ATOM 2307 C C . ALA A 1 314 ? 44.960 -10.492 -45.417 1.00 28.22 314 ALA A C 1
ATOM 2309 O O . ALA A 1 314 ? 45.318 -11.370 -44.639 1.00 28.22 314 ALA A O 1
ATOM 2310 N N . ALA A 1 315 ? 44.200 -10.836 -46.482 1.00 29.64 315 ALA A N 1
ATOM 2311 C CA . ALA A 1 315 ? 43.446 -10.090 -47.528 1.00 29.64 315 ALA A CA 1
ATOM 2312 C C . ALA A 1 315 ? 42.503 -11.055 -48.338 1.00 29.64 315 ALA A C 1
ATOM 2314 O O . ALA A 1 315 ? 42.686 -12.261 -48.209 1.00 29.64 315 ALA A O 1
ATOM 2315 N N . GLU A 1 316 ? 41.590 -10.524 -49.188 1.00 30.58 316 GLU A N 1
ATOM 2316 C CA . GLU A 1 316 ? 40.844 -11.189 -50.318 1.00 30.58 316 GLU A CA 1
ATOM 2317 C C . GLU A 1 316 ? 39.854 -12.366 -50.008 1.00 30.58 316 GLU A C 1
ATOM 2319 O O . GLU A 1 316 ? 39.905 -12.937 -48.924 1.00 30.58 316 GLU A O 1
ATOM 2324 N N . ASP A 1 317 ? 38.946 -12.847 -50.895 1.00 28.30 317 ASP A N 1
ATOM 2325 C CA . ASP A 1 317 ? 37.928 -12.203 -51.784 1.00 28.30 317 ASP A CA 1
ATOM 2326 C C . ASP A 1 317 ? 36.876 -13.251 -52.330 1.00 28.30 317 ASP A C 1
ATOM 2328 O O . ASP A 1 317 ? 37.106 -14.456 -52.274 1.00 28.30 317 ASP A O 1
ATOM 2332 N N . THR A 1 318 ? 35.762 -12.795 -52.939 1.00 27.11 318 THR A N 1
ATOM 2333 C CA . THR A 1 318 ? 34.850 -13.448 -53.939 1.00 27.11 318 THR A CA 1
ATOM 2334 C C . THR A 1 318 ? 33.740 -14.497 -53.596 1.00 27.11 318 THR A C 1
ATOM 2336 O O . THR A 1 318 ? 33.982 -15.686 -53.445 1.00 27.11 318 THR A O 1
ATOM 2339 N N . SER A 1 319 ? 32.473 -14.071 -53.801 1.00 29.42 319 SER A N 1
ATOM 2340 C CA . SER A 1 319 ? 31.402 -14.677 -54.666 1.00 29.42 319 SER A CA 1
ATOM 2341 C C . SER A 1 319 ? 30.618 -16.001 -54.374 1.00 29.42 319 SER A C 1
ATOM 2343 O O . SER A 1 319 ? 31.026 -16.881 -53.629 1.00 29.42 319 SER A O 1
ATOM 2345 N N . GLY A 1 320 ? 29.448 -16.108 -55.042 1.00 22.75 320 GLY A N 1
ATOM 2346 C CA . GLY A 1 320 ? 28.476 -17.226 -55.224 1.00 22.75 320 GLY A CA 1
ATOM 2347 C C . GLY A 1 320 ? 27.433 -16.778 -56.292 1.00 22.75 320 GLY A C 1
ATOM 2348 O O . GLY A 1 320 ? 27.772 -15.837 -57.016 1.00 22.75 320 GLY A O 1
ATOM 2349 N N . PRO A 1 321 ? 26.141 -17.207 -56.344 1.00 56.94 321 PRO A N 1
ATOM 2350 C CA . PRO A 1 321 ? 25.452 -18.524 -56.283 1.00 56.94 321 PRO A CA 1
ATOM 2351 C C . PRO A 1 321 ? 25.037 -19.011 -57.725 1.00 56.94 321 PRO A C 1
ATOM 2353 O O . PRO A 1 321 ? 25.730 -18.566 -58.643 1.00 56.94 321 PRO A O 1
ATOM 2356 N N . PRO A 1 322 ? 24.008 -19.886 -58.015 1.00 45.81 322 PRO A N 1
ATOM 2357 C CA . PRO A 1 322 ? 22.567 -19.463 -58.094 1.00 45.81 322 PRO A CA 1
ATOM 2358 C C . PRO A 1 322 ? 21.381 -20.522 -58.061 1.00 45.81 322 PRO A C 1
ATOM 2360 O O . PRO A 1 322 ? 21.555 -21.689 -58.379 1.00 45.81 322 PRO A O 1
ATOM 2363 N N . ILE A 1 323 ? 20.142 -20.035 -57.791 1.00 28.39 323 ILE A N 1
ATOM 2364 C CA . ILE A 1 323 ? 18.781 -20.331 -58.389 1.00 28.39 323 ILE A CA 1
ATOM 2365 C C . ILE A 1 323 ? 18.163 -21.770 -58.497 1.00 28.39 323 ILE A C 1
ATOM 2367 O O . ILE A 1 323 ? 18.721 -22.611 -59.192 1.00 28.39 323 ILE A O 1
ATOM 2371 N N . ALA A 1 324 ? 16.903 -21.964 -58.008 1.00 26.89 324 ALA A N 1
ATOM 2372 C CA . ALA A 1 324 ? 15.706 -22.558 -58.709 1.00 26.89 324 ALA A CA 1
ATOM 2373 C C . ALA A 1 324 ? 14.447 -22.795 -57.794 1.00 26.89 324 ALA A C 1
ATOM 2375 O O . ALA A 1 324 ? 14.627 -23.064 -56.612 1.00 26.89 324 ALA A O 1
ATOM 2376 N N . SER A 1 325 ? 13.204 -22.745 -58.344 1.00 25.05 325 SER A N 1
ATOM 2377 C CA . SER A 1 325 ? 11.863 -22.989 -57.698 1.00 25.05 325 SER A CA 1
ATOM 2378 C C . SER A 1 325 ? 10.723 -23.134 -58.758 1.00 25.05 325 SER A C 1
ATOM 2380 O O . SER A 1 325 ? 11.016 -22.832 -59.917 1.00 25.05 325 SER A O 1
ATOM 2382 N N . PRO A 1 326 ? 9.412 -23.374 -58.440 1.00 54.31 326 PRO A N 1
ATOM 2383 C CA . PRO A 1 326 ? 8.729 -24.139 -57.372 1.00 54.31 326 PRO A CA 1
ATOM 2384 C C . PRO A 1 326 ? 8.043 -25.405 -58.001 1.00 54.31 326 PRO A C 1
ATOM 2386 O O . PRO A 1 326 ? 8.860 -26.244 -58.379 1.00 54.31 326 PRO A O 1
ATOM 2389 N N . PRO A 1 327 ? 6.706 -25.626 -58.261 1.00 47.56 327 PRO A N 1
ATOM 2390 C CA . PRO A 1 327 ? 5.365 -25.139 -57.792 1.00 47.56 327 PRO A CA 1
ATOM 2391 C C . PRO A 1 327 ? 4.526 -26.300 -57.113 1.00 47.56 327 PRO A C 1
ATOM 2393 O O . PRO A 1 327 ? 5.151 -27.248 -56.654 1.00 47.56 327 PRO A O 1
ATOM 2396 N N . GLU A 1 328 ? 3.179 -26.394 -56.948 1.00 27.73 328 GLU A N 1
ATOM 2397 C CA . GLU A 1 328 ? 2.001 -25.518 -57.210 1.00 27.73 328 GLU A CA 1
ATOM 2398 C C . GLU A 1 328 ? 0.820 -25.618 -56.167 1.00 27.73 328 GLU A C 1
ATOM 2400 O O . GLU A 1 328 ? 0.890 -24.920 -55.159 1.00 27.73 328 GLU A O 1
ATOM 2405 N N . SER A 1 329 ? -0.288 -26.371 -56.402 1.00 27.14 329 SER A N 1
ATOM 2406 C CA . SER A 1 329 ? -1.643 -26.102 -55.823 1.00 27.14 329 SER A CA 1
ATOM 2407 C C . SER A 1 329 ? -2.580 -27.319 -55.540 1.00 27.14 329 SER A C 1
ATOM 2409 O O . SER A 1 329 ? -2.367 -28.393 -56.098 1.00 27.14 329 SER A O 1
ATOM 2411 N N . ALA A 1 330 ? -3.631 -27.136 -54.696 1.00 28.33 330 ALA A N 1
ATOM 2412 C CA . ALA A 1 330 ? -4.991 -27.759 -54.758 1.00 28.33 330 ALA A CA 1
ATOM 2413 C C . ALA A 1 330 ? -5.924 -27.342 -53.568 1.00 28.33 330 ALA A C 1
ATOM 2415 O O . ALA A 1 330 ? -5.448 -26.819 -52.564 1.00 28.33 330 ALA A O 1
ATOM 2416 N N . GLN A 1 331 ? -7.250 -27.580 -53.661 1.00 26.17 331 GLN A N 1
ATOM 2417 C CA . GLN A 1 331 ? -8.311 -27.183 -52.691 1.00 26.17 331 GLN A CA 1
ATOM 2418 C C . GLN A 1 331 ? -9.302 -28.338 -52.371 1.00 26.17 331 GLN A C 1
ATOM 2420 O O . GLN A 1 331 ? -9.476 -29.192 -53.238 1.00 26.17 331 GLN A O 1
ATOM 2425 N N . ASN A 1 332 ? -9.998 -28.323 -51.205 1.00 27.69 332 ASN A N 1
ATOM 2426 C CA . ASN A 1 332 ? -11.472 -28.541 -51.013 1.00 27.69 332 ASN A CA 1
ATOM 2427 C C . ASN A 1 332 ? -11.926 -29.025 -49.600 1.00 27.69 332 ASN A C 1
ATOM 2429 O O . ASN A 1 332 ? -11.153 -29.630 -48.864 1.00 27.69 332 ASN A O 1
ATOM 2433 N N . SER A 1 333 ? -13.218 -28.796 -49.284 1.00 26.73 333 SER A N 1
ATOM 2434 C CA . SER A 1 333 ? -14.002 -29.204 -48.080 1.00 26.73 333 SER A CA 1
ATOM 2435 C C . SER A 1 333 ? -15.510 -29.334 -48.445 1.00 26.73 333 SER A C 1
ATOM 2437 O O . SER A 1 333 ? -15.852 -28.871 -49.537 1.00 26.73 333 SER A O 1
ATOM 2439 N N . PRO A 1 334 ? -16.461 -29.808 -47.585 1.00 49.56 334 PRO A N 1
ATOM 2440 C CA . PRO A 1 334 ? -16.383 -30.499 -46.282 1.00 49.56 334 PRO A CA 1
ATOM 2441 C C . PRO A 1 334 ? -16.846 -31.993 -46.412 1.00 49.56 334 PRO A C 1
ATOM 2443 O O . PRO A 1 334 ? -16.060 -32.673 -47.069 1.00 49.56 334 PRO A O 1
ATOM 2446 N N . PRO A 1 335 ? -17.993 -32.588 -45.931 1.00 34.81 335 PRO A N 1
ATOM 2447 C CA . PRO A 1 335 ? -19.173 -32.164 -45.128 1.00 34.81 335 PRO A CA 1
ATOM 2448 C C . PRO A 1 335 ? -19.445 -33.014 -43.832 1.00 34.81 335 PRO A C 1
ATOM 2450 O O . PRO A 1 335 ? -18.553 -33.669 -43.307 1.00 34.81 335 PRO A O 1
ATOM 2453 N N . LEU A 1 336 ? -20.690 -32.983 -43.314 1.00 28.86 336 LEU A N 1
ATOM 2454 C CA . LEU A 1 336 ? -21.298 -33.683 -42.144 1.00 28.86 336 LEU A CA 1
ATOM 2455 C C . LEU A 1 336 ? -22.815 -33.920 -42.435 1.00 28.86 336 LEU A C 1
ATOM 2457 O O . LEU A 1 336 ? -23.273 -33.352 -43.432 1.00 28.86 336 LEU A O 1
ATOM 2461 N N . PRO A 1 337 ? -23.665 -34.581 -41.594 1.00 49.66 337 PRO A N 1
ATOM 2462 C CA . PRO A 1 337 ? -23.491 -35.549 -40.485 1.00 49.66 337 PRO A CA 1
ATOM 2463 C C . PRO A 1 337 ? -24.265 -36.886 -40.780 1.00 49.66 337 PRO A C 1
ATOM 2465 O O . PRO A 1 337 ? -24.382 -37.218 -41.961 1.00 49.66 337 PRO A O 1
ATOM 2468 N N . PRO A 1 338 ? -24.768 -37.695 -39.800 1.00 39.69 338 PRO A N 1
ATOM 2469 C CA . PRO A 1 338 ? -26.101 -37.451 -39.186 1.00 39.69 338 PRO A CA 1
ATOM 2470 C C . PRO A 1 338 ? -26.270 -37.902 -37.695 1.00 39.69 338 PRO A C 1
ATOM 2472 O O . PRO A 1 338 ? -25.299 -38.191 -37.003 1.00 39.69 338 PRO A O 1
ATOM 2475 N N . THR A 1 339 ? -27.517 -37.919 -37.191 1.00 25.62 339 THR A N 1
ATOM 2476 C CA . THR A 1 339 ? -27.925 -37.863 -35.758 1.00 25.62 339 THR A CA 1
ATOM 2477 C C . THR A 1 339 ? -28.557 -39.154 -35.180 1.00 25.62 339 THR A C 1
ATOM 2479 O O . THR A 1 339 ? -29.149 -39.928 -35.932 1.00 25.62 339 THR A O 1
ATOM 2482 N N . GLN A 1 340 ? -28.521 -39.332 -33.841 1.00 28.20 340 GLN A N 1
ATOM 2483 C CA . GLN A 1 340 ? -29.465 -40.089 -32.962 1.00 28.20 340 GLN A CA 1
ATOM 2484 C C . GLN A 1 340 ? -29.007 -39.994 -31.475 1.00 28.20 340 GLN A C 1
ATOM 2486 O O . GLN A 1 340 ? -27.828 -39.738 -31.258 1.00 28.20 340 GLN A O 1
ATOM 2491 N N . THR A 1 341 ? -29.778 -40.247 -30.398 1.00 25.31 341 THR A N 1
ATOM 2492 C CA . THR A 1 341 ? -31.222 -40.076 -30.075 1.00 25.31 341 THR A CA 1
ATOM 2493 C C . THR A 1 341 ? -31.415 -40.178 -28.534 1.00 25.31 341 THR A C 1
ATOM 2495 O O . THR A 1 341 ? -30.520 -40.615 -27.817 1.00 25.31 341 THR A O 1
ATOM 2498 N N . THR A 1 342 ? -32.560 -39.722 -28.013 1.00 26.09 342 THR A N 1
ATOM 2499 C CA . THR A 1 342 ? -32.926 -39.525 -26.588 1.00 26.09 342 THR A CA 1
ATOM 2500 C C . THR A 1 342 ? -33.013 -40.762 -25.672 1.00 26.09 342 THR A C 1
ATOM 2502 O O . THR A 1 342 ? -33.503 -41.808 -26.094 1.00 26.09 342 THR A O 1
ATOM 2505 N N . ALA A 1 343 ? -32.782 -40.556 -24.366 1.00 27.86 343 ALA A N 1
ATOM 2506 C CA . ALA A 1 343 ? -33.413 -41.282 -23.245 1.00 27.86 343 ALA A CA 1
ATOM 2507 C C . ALA A 1 343 ? -33.566 -40.339 -22.022 1.00 27.86 343 ALA A C 1
ATOM 2509 O O . ALA A 1 343 ? -32.881 -39.317 -21.969 1.00 27.86 343 ALA A O 1
ATOM 2510 N N . ALA A 1 344 ? -34.470 -40.619 -21.066 1.00 26.14 344 ALA A N 1
ATOM 2511 C CA . ALA A 1 344 ? -34.842 -39.653 -20.015 1.00 26.14 344 ALA A CA 1
ATOM 2512 C C . ALA A 1 344 ? -35.343 -40.265 -18.682 1.00 26.14 344 ALA A C 1
ATOM 2514 O O . ALA A 1 344 ? -35.730 -41.427 -18.630 1.00 26.14 344 ALA A O 1
ATOM 2515 N N . ALA A 1 345 ? -35.433 -39.385 -17.670 1.00 26.67 345 ALA A N 1
ATOM 2516 C CA . ALA A 1 345 ? -36.228 -39.448 -16.430 1.00 26.67 345 ALA A CA 1
ATOM 2517 C C . ALA A 1 345 ? -35.829 -40.407 -15.280 1.00 26.67 345 ALA A C 1
ATOM 2519 O O . ALA A 1 345 ? -35.937 -41.622 -15.389 1.00 26.67 345 ALA A O 1
ATOM 2520 N N . ALA A 1 346 ? -35.575 -39.813 -14.102 1.00 28.08 346 ALA A N 1
ATOM 2521 C CA . ALA A 1 346 ? -36.208 -40.187 -12.825 1.00 28.08 346 ALA A CA 1
ATOM 2522 C C . ALA A 1 346 ? -36.026 -39.075 -11.764 1.00 28.08 346 ALA A C 1
ATOM 2524 O O . ALA A 1 346 ? -34.992 -38.410 -11.714 1.00 28.08 346 ALA A O 1
ATOM 2525 N N . SER A 1 347 ? -37.013 -38.873 -10.885 1.00 27.77 347 SER A N 1
ATOM 2526 C CA . SER A 1 347 ? -36.912 -38.019 -9.684 1.00 27.77 347 SER A CA 1
ATOM 2527 C C . SER A 1 347 ? -37.883 -38.514 -8.600 1.00 27.77 347 SER A C 1
ATOM 2529 O O . SER A 1 347 ? -38.991 -38.915 -8.955 1.00 27.77 347 SER A O 1
ATOM 2531 N N . PRO A 1 348 ? -37.530 -38.471 -7.301 1.00 31.70 348 PRO A N 1
ATOM 2532 C CA . PRO A 1 348 ? -38.471 -38.671 -6.197 1.00 31.70 348 PRO A CA 1
ATOM 2533 C C . PRO A 1 348 ? -38.917 -37.341 -5.550 1.00 31.70 348 PRO A C 1
ATOM 2535 O O . PRO A 1 348 ? -38.272 -36.305 -5.699 1.00 31.70 348 PRO A O 1
ATOM 2538 N N . THR A 1 349 ? -40.048 -37.366 -4.837 1.00 28.77 349 THR A N 1
ATOM 2539 C CA . THR A 1 349 ? -40.836 -36.167 -4.481 1.00 28.77 349 THR A CA 1
ATOM 2540 C C . THR A 1 349 ? -40.753 -35.762 -2.997 1.00 28.77 349 THR A C 1
ATOM 2542 O O . THR A 1 349 ? -40.500 -36.576 -2.112 1.00 28.77 349 THR A O 1
ATOM 2545 N N . VAL A 1 350 ? -41.01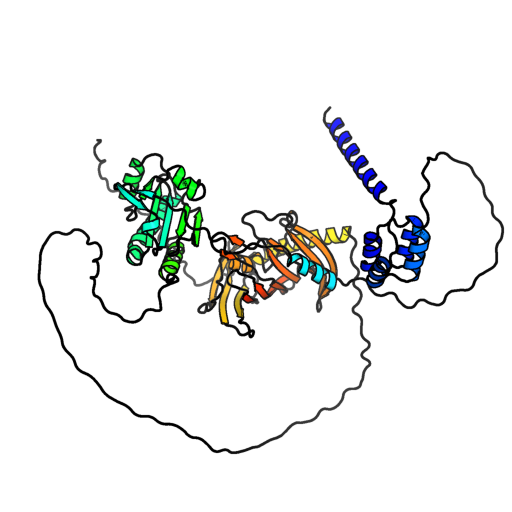5 -34.477 -2.737 1.00 29.17 350 VAL A N 1
ATOM 2546 C CA . VAL A 1 350 ? -41.083 -33.804 -1.424 1.00 29.17 350 VAL A CA 1
ATOM 2547 C C . VAL A 1 350 ? -42.190 -34.357 -0.504 1.00 29.17 350 VAL A C 1
ATOM 2549 O O . VAL A 1 350 ? -43.262 -34.745 -0.967 1.00 29.17 350 VAL A O 1
ATOM 2552 N N . ARG A 1 351 ? -41.987 -34.268 0.823 1.00 25.30 351 ARG A N 1
ATOM 2553 C CA . ARG A 1 351 ? -43.068 -34.200 1.832 1.00 25.30 351 ARG A CA 1
ATOM 2554 C C . ARG A 1 351 ? -42.992 -32.881 2.629 1.00 25.30 351 ARG A C 1
ATOM 2556 O O . ARG A 1 351 ? -41.893 -32.362 2.804 1.00 25.30 351 ARG A O 1
ATOM 2563 N N . PRO A 1 352 ? -44.130 -32.322 3.085 1.00 39.62 352 PRO A N 1
ATOM 2564 C CA . PRO A 1 352 ? -44.209 -30.924 3.514 1.00 39.62 352 PRO A CA 1
ATOM 2565 C C . PRO A 1 352 ? -43.869 -30.690 4.994 1.00 39.62 352 PRO A C 1
ATOM 2567 O O . PRO A 1 352 ? -44.089 -31.556 5.842 1.00 39.62 352 PRO A O 1
ATOM 2570 N N . ALA A 1 353 ? -43.443 -29.462 5.302 1.00 29.33 353 ALA A N 1
ATOM 2571 C CA . ALA A 1 353 ? -43.372 -28.901 6.651 1.00 29.33 353 ALA A CA 1
ATOM 2572 C C . ALA A 1 353 ? -44.306 -27.680 6.764 1.00 29.33 353 ALA A C 1
ATOM 2574 O O . ALA A 1 353 ? -44.552 -26.985 5.779 1.00 29.33 353 ALA A O 1
ATOM 2575 N N . ALA A 1 354 ? -44.873 -27.453 7.951 1.00 29.45 354 ALA A N 1
ATOM 2576 C CA . ALA A 1 354 ? -45.968 -26.503 8.147 1.00 29.45 354 ALA A CA 1
ATOM 2577 C C . ALA A 1 354 ? -45.543 -25.028 8.038 1.00 29.45 354 ALA A C 1
ATOM 2579 O O . ALA A 1 354 ? -44.456 -24.644 8.472 1.00 29.45 354 ALA A O 1
ATOM 2580 N N . ALA A 1 355 ? -46.462 -24.188 7.554 1.00 36.59 355 ALA A N 1
ATOM 2581 C CA . ALA A 1 355 ? -46.314 -22.740 7.599 1.00 36.59 355 ALA A CA 1
ATOM 2582 C C . ALA A 1 355 ? -46.166 -22.247 9.051 1.00 36.59 355 ALA A C 1
ATOM 2584 O O . ALA A 1 355 ? -46.958 -22.592 9.930 1.00 36.59 355 ALA A O 1
ATOM 2585 N N . ARG A 1 356 ? -45.164 -21.399 9.286 1.00 33.25 356 ARG A N 1
ATOM 2586 C CA . ARG A 1 356 ? -45.037 -20.564 10.485 1.00 33.25 356 ARG A CA 1
ATOM 2587 C C . ARG A 1 356 ? -44.792 -19.132 10.037 1.00 33.25 356 ARG A C 1
ATOM 2589 O O . ARG A 1 356 ? -44.041 -18.904 9.093 1.00 33.25 356 ARG A O 1
ATOM 2596 N N . ASN A 1 357 ? -45.450 -18.187 10.700 1.00 31.61 357 ASN A N 1
ATOM 2597 C CA . ASN A 1 357 ? -45.438 -16.783 10.304 1.00 31.61 357 ASN A CA 1
ATOM 2598 C C . ASN A 1 357 ? -44.012 -16.223 10.328 1.00 31.61 357 ASN A C 1
ATOM 2600 O O . ASN A 1 357 ? -43.387 -16.165 11.388 1.00 31.61 357 ASN A O 1
ATOM 2604 N N . ALA A 1 358 ? -43.533 -15.757 9.174 1.00 31.77 358 ALA A N 1
ATOM 2605 C CA . ALA A 1 358 ? -42.313 -14.969 9.066 1.00 31.77 358 ALA A CA 1
ATOM 2606 C C . ALA A 1 358 ? -42.570 -13.546 9.590 1.00 31.77 358 ALA A C 1
ATOM 2608 O O . ALA A 1 358 ? -42.682 -12.587 8.829 1.00 31.77 358 ALA A O 1
ATOM 2609 N N . ALA A 1 359 ? -42.701 -13.412 10.911 1.00 31.52 359 ALA A N 1
ATOM 2610 C CA . ALA A 1 359 ? -42.602 -12.114 11.557 1.00 31.52 359 ALA A CA 1
ATOM 2611 C C . ALA A 1 359 ? -41.186 -11.576 11.305 1.00 31.52 359 ALA A C 1
ATOM 2613 O O . ALA A 1 359 ? -40.207 -12.211 11.698 1.00 31.52 359 ALA A O 1
ATOM 2614 N N . SER A 1 360 ? -41.084 -10.431 10.627 1.00 33.97 360 SER A N 1
ATOM 2615 C CA . SER A 1 360 ? -39.806 -9.775 10.347 1.00 33.97 360 SER A CA 1
ATOM 2616 C C . SER A 1 360 ? -39.157 -9.332 11.657 1.00 33.97 360 SER A C 1
ATOM 2618 O O . SER A 1 360 ? -39.459 -8.257 12.177 1.00 33.97 360 SER A O 1
ATOM 2620 N N . ALA A 1 361 ? -38.278 -10.172 12.202 1.00 33.06 361 ALA A N 1
ATOM 2621 C CA . ALA A 1 361 ? -37.506 -9.868 13.395 1.00 33.06 361 ALA A CA 1
ATOM 2622 C C . ALA A 1 361 ? -36.504 -8.751 13.076 1.00 33.06 361 ALA A C 1
ATOM 2624 O O . ALA A 1 361 ? -35.421 -9.003 12.549 1.00 33.06 361 ALA A O 1
ATOM 2625 N N . ALA A 1 362 ? -36.885 -7.509 13.376 1.00 37.69 362 ALA A N 1
ATOM 2626 C CA . ALA A 1 362 ? -35.973 -6.379 13.318 1.00 37.69 362 ALA A CA 1
ATOM 2627 C C . ALA A 1 362 ? -34.761 -6.661 14.219 1.00 37.69 362 ALA A C 1
ATOM 2629 O O . ALA A 1 362 ? -34.923 -7.042 15.382 1.00 37.69 362 ALA A O 1
ATOM 2630 N N . SER A 1 363 ? -33.553 -6.477 13.680 1.00 41.06 363 SER A N 1
ATOM 2631 C CA . SER A 1 363 ? -32.319 -6.568 14.463 1.00 41.06 363 SER A CA 1
ATOM 2632 C C . SER A 1 363 ? -32.412 -5.653 15.690 1.00 41.06 363 SER A C 1
ATOM 2634 O O . SER A 1 363 ? -32.886 -4.522 15.553 1.00 41.06 363 SER A O 1
ATOM 2636 N N . PRO A 1 364 ? -31.968 -6.099 16.881 1.00 48.22 364 PRO A N 1
ATOM 2637 C CA . PRO A 1 364 ? -31.994 -5.255 18.069 1.00 48.22 364 PRO A CA 1
ATOM 2638 C C . PRO A 1 364 ? -31.178 -3.987 17.810 1.00 48.22 364 PRO A C 1
ATOM 2640 O O . PRO A 1 364 ? -30.033 -4.063 17.361 1.00 48.22 364 PRO A O 1
ATOM 2643 N N . VAL A 1 365 ? -31.779 -2.825 18.073 1.00 56.88 365 VAL A N 1
ATOM 2644 C CA . VAL A 1 365 ? -31.124 -1.527 17.882 1.00 56.88 365 VAL A CA 1
ATOM 2645 C C . VAL A 1 365 ? -29.994 -1.409 18.900 1.00 56.88 365 VAL A C 1
ATOM 2647 O O . VAL A 1 365 ? -30.234 -1.248 20.096 1.00 56.88 365 VAL A O 1
ATOM 2650 N N . LEU A 1 366 ? -28.759 -1.529 18.418 1.00 76.50 366 LEU A N 1
ATOM 2651 C CA . LEU A 1 366 ? -27.562 -1.367 19.231 1.00 76.50 366 LEU A CA 1
ATOM 2652 C C . LEU A 1 366 ? -27.423 0.104 19.633 1.00 76.50 366 LEU A C 1
ATOM 2654 O O . LEU A 1 366 ? -27.559 1.001 18.803 1.00 76.50 366 LEU A O 1
ATOM 2658 N N . SER A 1 367 ? -27.164 0.355 20.913 1.00 83.00 367 SER A N 1
ATOM 2659 C CA . SER A 1 367 ? -26.971 1.709 21.430 1.00 83.00 367 SER A CA 1
ATOM 2660 C C . SER A 1 367 ? -25.560 2.219 21.133 1.00 83.00 367 SER A C 1
ATOM 2662 O O . SER A 1 367 ? -24.577 1.550 21.481 1.00 83.00 367 SER A O 1
ATOM 2664 N N . ASP A 1 368 ? -25.465 3.426 20.578 1.00 86.12 368 ASP A N 1
ATOM 2665 C CA . ASP A 1 368 ? -24.207 4.167 20.474 1.00 86.12 368 ASP A CA 1
ATOM 2666 C C . ASP A 1 368 ? -23.704 4.586 21.884 1.00 86.12 368 ASP A C 1
ATOM 2668 O O . ASP A 1 368 ? -24.506 4.983 22.737 1.00 86.12 368 ASP A O 1
ATOM 2672 N N . PRO A 1 369 ? -22.390 4.498 22.171 1.00 89.94 369 PRO A N 1
ATOM 2673 C CA . PRO A 1 369 ? -21.793 4.918 23.436 1.00 89.94 369 PRO A CA 1
ATOM 2674 C C . PRO A 1 369 ? -21.580 6.443 23.506 1.00 89.94 369 PRO A C 1
ATOM 2676 O O . PRO A 1 369 ? -21.532 7.131 22.488 1.00 89.94 369 PRO A O 1
ATOM 2679 N N . SER A 1 370 ? -21.389 6.981 24.719 1.00 92.81 370 SER A N 1
ATOM 2680 C CA . SER A 1 370 ? -21.113 8.415 24.914 1.00 92.81 370 SER A CA 1
ATOM 2681 C C . SER A 1 370 ? -19.767 8.847 24.297 1.00 92.81 370 SER A C 1
ATOM 2683 O O . SER A 1 370 ? -18.875 8.006 24.141 1.00 92.81 370 SER A O 1
ATOM 2685 N N . PRO A 1 371 ? -19.550 10.144 23.993 1.00 92.44 371 PRO A N 1
ATOM 2686 C CA . PRO A 1 371 ? -18.296 10.630 23.403 1.00 92.44 371 PRO A CA 1
ATOM 2687 C C . PRO A 1 371 ? -17.043 10.296 24.231 1.00 92.44 371 PRO A C 1
ATOM 2689 O O . PRO A 1 371 ? -15.990 9.978 23.681 1.00 92.44 371 PRO A O 1
ATOM 2692 N N . GLU A 1 372 ? -17.152 10.302 25.558 1.00 94.56 372 GLU A N 1
ATOM 2693 C CA . GLU A 1 372 ? -16.070 9.933 26.477 1.00 94.56 372 GLU A CA 1
ATOM 2694 C C . GLU A 1 372 ? -15.781 8.431 26.387 1.00 94.56 372 GLU A C 1
ATOM 2696 O O . GLU A 1 372 ? -14.622 8.007 26.372 1.00 94.56 372 GLU A O 1
ATOM 2701 N N . ARG A 1 373 ? -16.835 7.612 26.277 1.00 95.38 373 ARG A N 1
ATOM 2702 C CA . ARG A 1 373 ? -16.716 6.163 26.109 1.00 95.38 373 ARG A CA 1
ATOM 2703 C C . ARG A 1 373 ? -16.169 5.792 24.727 1.00 95.38 373 ARG A C 1
ATOM 2705 O O . ARG A 1 373 ? -15.363 4.870 24.649 1.00 95.38 373 ARG A O 1
ATOM 2712 N N . VAL A 1 374 ? -16.510 6.538 23.674 1.00 92.62 374 VAL A N 1
ATOM 2713 C CA . VAL A 1 374 ? -15.878 6.439 22.345 1.00 92.62 374 VAL A CA 1
ATOM 2714 C C . VAL A 1 374 ? -14.362 6.626 22.457 1.00 92.62 374 VAL A C 1
ATOM 2716 O O . VAL A 1 374 ? -13.612 5.784 21.968 1.00 92.62 374 VAL A O 1
ATOM 2719 N N . GLN A 1 375 ? -13.889 7.664 23.156 1.00 95.56 375 GLN A N 1
ATOM 2720 C CA . GLN A 1 375 ? -12.446 7.884 23.336 1.00 95.56 375 GLN A CA 1
ATOM 2721 C C . GLN A 1 375 ? -11.772 6.759 24.139 1.00 95.56 375 GLN A C 1
ATOM 2723 O O . GLN A 1 375 ? -10.674 6.331 23.786 1.00 95.56 375 GLN A O 1
ATOM 2728 N N . GLN A 1 376 ? -12.434 6.215 25.168 1.00 97.12 376 GLN A N 1
ATOM 2729 C CA . GLN A 1 376 ? -11.936 5.031 25.885 1.00 97.12 376 GLN A CA 1
ATOM 2730 C C . GLN A 1 376 ? -11.823 3.800 24.974 1.00 97.12 376 GLN A C 1
ATOM 2732 O O . GLN A 1 376 ? -10.826 3.086 25.051 1.00 97.12 376 GLN A O 1
ATOM 2737 N N . ILE A 1 377 ? -12.819 3.554 24.113 1.00 97.25 377 ILE A N 1
ATOM 2738 C CA . ILE A 1 377 ? -12.811 2.440 23.152 1.00 97.25 377 ILE A CA 1
ATOM 2739 C C . ILE A 1 377 ? -11.647 2.595 22.166 1.00 97.25 377 ILE A C 1
ATOM 2741 O O . ILE A 1 377 ? -10.922 1.629 21.947 1.00 97.25 377 ILE A O 1
ATOM 2745 N N . ILE A 1 378 ? -11.419 3.803 21.636 1.00 97.44 378 ILE A N 1
ATOM 2746 C CA . ILE A 1 378 ? -10.316 4.091 20.703 1.00 97.44 378 ILE A CA 1
ATOM 2747 C C . ILE A 1 378 ? -8.951 3.776 21.336 1.00 97.44 378 ILE A C 1
ATOM 2749 O O . ILE A 1 378 ? -8.138 3.078 20.734 1.00 97.44 378 ILE A O 1
ATOM 2753 N N . GLN A 1 379 ? -8.709 4.228 22.571 1.00 97.94 379 GLN A N 1
ATOM 2754 C CA . GLN A 1 379 ? -7.460 3.924 23.284 1.00 97.94 379 GLN A CA 1
ATOM 2755 C C . GLN A 1 379 ? -7.329 2.426 23.609 1.00 97.94 379 GLN A C 1
ATOM 2757 O O . GLN A 1 379 ? -6.248 1.853 23.475 1.00 97.94 379 GLN A O 1
ATOM 2762 N N . ALA A 1 380 ? -8.426 1.774 24.010 1.00 96.62 380 ALA A N 1
ATOM 2763 C CA . ALA A 1 380 ? -8.430 0.359 24.369 1.00 96.62 380 ALA A CA 1
ATOM 2764 C C . ALA A 1 380 ? -8.171 -0.562 23.165 1.00 96.62 380 ALA A C 1
ATOM 2766 O O . ALA A 1 380 ? -7.369 -1.491 23.289 1.00 96.62 380 ALA A O 1
ATOM 2767 N N . PHE A 1 381 ? -8.787 -0.299 22.004 1.00 97.44 381 PHE A N 1
ATOM 2768 C CA . PHE A 1 381 ? -8.528 -1.111 20.814 1.00 97.44 381 PHE A CA 1
ATOM 2769 C C . PHE A 1 381 ? -7.124 -0.863 20.263 1.00 97.44 381 PHE A C 1
ATOM 2771 O O . PHE A 1 381 ? -6.442 -1.822 19.923 1.00 97.44 381 PHE A O 1
ATOM 2778 N N . ALA A 1 382 ? -6.628 0.379 20.268 1.00 97.75 382 ALA A N 1
ATOM 2779 C CA . ALA A 1 382 ? -5.268 0.671 19.810 1.00 97.75 382 ALA A CA 1
ATOM 2780 C C . ALA A 1 382 ? -4.184 0.014 20.694 1.00 97.75 382 ALA A C 1
ATOM 2782 O O . ALA A 1 382 ? -3.136 -0.411 20.203 1.00 97.75 382 ALA A O 1
ATOM 2783 N N . ALA A 1 383 ? -4.448 -0.136 21.998 1.00 96.81 383 ALA A N 1
ATOM 2784 C CA . ALA A 1 383 ? -3.597 -0.910 22.901 1.00 96.81 383 ALA A CA 1
ATOM 2785 C C . ALA A 1 383 ? -3.657 -2.427 22.620 1.00 96.81 383 ALA A C 1
ATOM 2787 O O . ALA A 1 383 ? -2.621 -3.094 22.646 1.00 96.81 383 ALA A O 1
ATOM 2788 N N . LYS A 1 384 ? -4.834 -2.987 22.303 1.00 94.94 384 LYS A N 1
ATOM 2789 C CA . LYS A 1 384 ? -4.958 -4.405 21.914 1.00 94.94 384 LYS A CA 1
ATOM 2790 C C . LYS A 1 384 ? -4.355 -4.704 20.541 1.00 94.94 384 LYS A C 1
ATOM 2792 O O . LYS A 1 384 ? -3.678 -5.715 20.398 1.00 94.94 384 LYS A O 1
ATOM 2797 N N . GLU A 1 385 ? -4.512 -3.813 19.567 1.00 96.69 385 GLU A N 1
ATOM 2798 C CA . GLU A 1 385 ? -3.874 -3.920 18.249 1.00 96.69 385 GLU A CA 1
ATOM 2799 C C . GLU A 1 385 ? -2.336 -3.852 18.346 1.00 96.69 385 GLU A C 1
ATOM 2801 O O . GLU A 1 385 ? -1.647 -4.500 17.561 1.00 96.69 385 GLU A O 1
ATOM 2806 N N . LYS A 1 386 ? -1.772 -3.172 19.358 1.00 95.56 386 LYS A N 1
ATOM 2807 C CA . LYS A 1 386 ? -0.333 -3.249 19.673 1.00 95.56 386 LYS A CA 1
ATOM 2808 C C . LYS A 1 386 ? 0.091 -4.635 20.165 1.00 95.56 386 LYS A C 1
ATOM 2810 O O . LYS A 1 386 ? 1.015 -5.216 19.600 1.00 95.56 386 LYS A O 1
ATOM 2815 N N . LEU A 1 387 ? -0.627 -5.200 21.139 1.00 93.00 387 LEU A N 1
ATOM 2816 C CA . LEU A 1 387 ? -0.390 -6.573 21.613 1.00 93.00 387 LEU A CA 1
ATOM 2817 C C . LEU A 1 387 ? -0.588 -7.613 20.496 1.00 93.00 387 LEU A C 1
ATOM 2819 O O . LEU A 1 387 ? 0.113 -8.621 20.457 1.00 93.00 387 LEU A O 1
ATOM 2823 N N . PHE A 1 388 ? -1.514 -7.361 19.567 1.00 93.12 388 PHE A N 1
ATOM 2824 C CA . PHE A 1 388 ? -1.700 -8.171 18.366 1.00 93.12 388 PHE A CA 1
ATOM 2825 C C . PHE A 1 388 ? -0.521 -8.049 17.391 1.00 93.12 388 PHE A C 1
ATOM 2827 O O . PHE A 1 388 ? -0.075 -9.069 16.878 1.00 93.12 388 PHE A O 1
ATOM 2834 N N . LYS A 1 389 ? 0.037 -6.849 17.169 1.00 91.38 389 LYS A N 1
ATOM 2835 C CA . LYS A 1 389 ? 1.243 -6.648 16.340 1.00 91.38 389 LYS A CA 1
ATOM 2836 C C . LYS A 1 389 ? 2.423 -7.465 16.876 1.00 91.38 389 LYS A C 1
ATOM 2838 O O . LYS A 1 389 ? 3.012 -8.246 16.138 1.00 91.38 389 LYS A O 1
ATOM 2843 N N . GLU A 1 390 ? 2.680 -7.356 18.180 1.00 88.31 390 GLU A N 1
ATOM 2844 C CA . GLU A 1 390 ? 3.708 -8.124 18.900 1.00 88.31 390 GLU A CA 1
ATOM 2845 C C . GLU A 1 390 ? 3.449 -9.644 18.832 1.00 88.31 390 GLU A C 1
ATOM 2847 O O . GLU A 1 390 ? 4.376 -10.438 18.665 1.00 88.31 390 GLU A O 1
ATOM 2852 N N . ALA A 1 391 ? 2.183 -10.069 18.899 1.00 86.38 391 ALA A N 1
ATOM 2853 C CA . ALA A 1 391 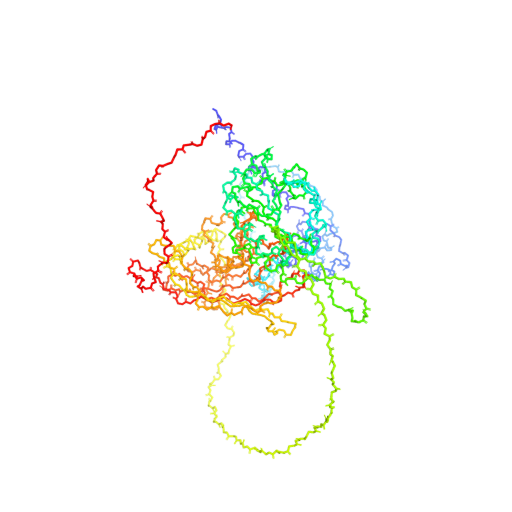? 1.811 -11.469 18.724 1.00 86.38 391 ALA A CA 1
ATOM 2854 C C . ALA A 1 391 ? 1.967 -11.961 17.276 1.00 86.38 391 ALA A C 1
ATOM 2856 O O . ALA A 1 391 ? 2.386 -13.099 17.085 1.00 86.38 391 ALA A O 1
ATOM 2857 N N . ARG A 1 392 ? 1.672 -11.135 16.261 1.00 86.88 392 ARG A N 1
ATOM 2858 C CA . ARG A 1 392 ? 1.756 -11.503 14.835 1.00 86.88 392 ARG A CA 1
ATOM 2859 C C . ARG A 1 392 ? 3.173 -11.905 14.440 1.00 86.88 392 ARG A C 1
ATOM 2861 O O . ARG A 1 392 ? 3.334 -12.870 13.701 1.00 86.88 392 ARG A O 1
ATOM 2868 N N . ASP A 1 393 ? 4.179 -11.240 15.004 1.00 82.56 393 ASP A N 1
ATOM 2869 C CA . ASP A 1 393 ? 5.595 -11.579 14.803 1.00 82.56 393 ASP A CA 1
ATOM 2870 C C . ASP A 1 393 ? 6.067 -12.823 15.591 1.00 82.56 393 ASP A C 1
ATOM 2872 O O . ASP A 1 393 ? 7.254 -13.129 15.651 1.00 82.56 393 ASP A O 1
ATOM 2876 N N . ASN A 1 394 ? 5.125 -13.579 16.163 1.00 82.56 394 ASN A N 1
ATOM 2877 C CA . ASN A 1 394 ? 5.330 -14.888 16.782 1.00 82.56 394 ASN A CA 1
ATOM 2878 C C . ASN A 1 394 ? 4.391 -15.967 16.191 1.00 82.56 394 ASN A C 1
ATOM 2880 O O . ASN A 1 394 ? 4.170 -17.001 16.823 1.00 82.56 394 ASN A O 1
ATOM 2884 N N . TYR A 1 395 ? 3.808 -15.750 15.004 1.00 88.50 395 TYR A N 1
ATOM 2885 C CA . TYR A 1 395 ? 2.988 -16.746 14.300 1.00 88.50 395 TYR A CA 1
ATOM 2886 C C . TYR A 1 395 ? 3.541 -17.033 12.907 1.00 88.50 395 TYR A C 1
ATOM 2888 O O . TYR A 1 395 ? 3.727 -16.134 12.091 1.00 88.50 395 TYR A O 1
ATOM 2896 N N . THR A 1 396 ? 3.728 -18.318 12.622 1.00 90.12 396 THR A N 1
ATOM 2897 C CA . THR A 1 396 ? 3.956 -18.813 11.260 1.00 90.12 396 THR A CA 1
ATOM 2898 C C . THR A 1 396 ? 2.624 -18.969 10.535 1.00 90.12 396 THR A C 1
ATOM 2900 O O . THR A 1 396 ? 1.645 -19.364 11.170 1.00 90.12 396 THR A O 1
ATOM 2903 N N . TYR A 1 397 ? 2.573 -18.661 9.240 1.00 93.19 397 TYR A N 1
ATOM 2904 C CA . TYR A 1 397 ? 1.368 -18.796 8.414 1.00 93.19 397 TYR A CA 1
ATOM 2905 C C . TYR A 1 397 ? 1.715 -18.949 6.936 1.00 93.19 397 TYR A C 1
ATOM 2907 O O . TYR A 1 397 ? 2.808 -18.587 6.507 1.00 93.19 397 TYR A O 1
ATOM 2915 N N . HIS A 1 398 ? 0.773 -19.468 6.159 1.00 91.69 398 HIS A N 1
ATOM 2916 C CA . HIS A 1 398 ? 0.848 -19.503 4.706 1.00 91.69 398 HIS A CA 1
ATOM 2917 C C . HIS A 1 398 ? 0.033 -18.335 4.127 1.00 91.69 398 HIS A C 1
ATOM 2919 O O . HIS A 1 398 ? -1.043 -18.019 4.636 1.00 91.69 398 HIS A O 1
ATOM 2925 N N . GLN A 1 399 ? 0.550 -17.660 3.101 1.00 94.19 399 GLN A N 1
ATOM 2926 C CA . GLN A 1 399 ? -0.074 -16.497 2.468 1.00 94.19 399 GLN A CA 1
ATOM 2927 C C . GLN A 1 399 ? -0.076 -16.648 0.944 1.00 94.19 399 GLN A C 1
ATOM 2929 O O . GLN A 1 399 ? 0.980 -16.804 0.339 1.00 94.19 399 GLN A O 1
ATOM 2934 N N . ILE A 1 400 ? -1.251 -16.537 0.326 1.00 91.38 400 ILE A N 1
ATOM 2935 C CA . ILE A 1 400 ? -1.444 -16.519 -1.130 1.00 91.38 400 ILE A CA 1
ATOM 2936 C C . ILE A 1 400 ? -1.812 -15.094 -1.530 1.00 91.38 400 ILE A C 1
ATOM 2938 O O . ILE A 1 400 ? -2.877 -14.627 -1.132 1.00 91.38 400 ILE A O 1
ATOM 2942 N N . ASN A 1 401 ? -0.984 -14.437 -2.340 1.00 94.75 401 ASN A N 1
ATOM 2943 C CA . ASN A 1 401 ? -1.326 -13.187 -3.018 1.00 94.75 401 ASN A CA 1
ATOM 2944 C C . ASN A 1 401 ? -1.708 -13.518 -4.464 1.00 94.75 401 ASN A C 1
ATOM 2946 O O . ASN A 1 401 ? -0.926 -14.159 -5.167 1.00 94.75 401 ASN A O 1
ATOM 2950 N N . LYS A 1 402 ? -2.872 -13.070 -4.934 1.00 93.56 402 LYS A N 1
ATOM 2951 C CA . LYS A 1 402 ? -3.301 -13.199 -6.332 1.00 93.56 402 LYS A CA 1
ATOM 2952 C C . LYS A 1 402 ? -3.851 -11.867 -6.833 1.00 93.56 402 LYS A C 1
ATOM 2954 O O . LYS A 1 402 ? -4.649 -11.240 -6.145 1.00 93.56 402 LYS A O 1
ATOM 2959 N N . VAL A 1 403 ? -3.454 -11.462 -8.035 1.00 97.06 403 VAL A N 1
ATOM 2960 C CA . VAL A 1 403 ? -3.941 -10.252 -8.707 1.00 97.06 403 VAL A CA 1
ATOM 2961 C C . VAL A 1 403 ? -4.348 -10.617 -10.129 1.00 97.06 403 VAL A C 1
ATOM 2963 O O . VAL A 1 403 ? -3.578 -11.235 -10.858 1.00 97.06 403 VAL A O 1
ATOM 2966 N N . GLU A 1 404 ? -5.558 -10.243 -10.523 1.00 95.38 404 GLU A N 1
ATOM 2967 C CA . GLU A 1 404 ? -6.129 -10.449 -11.853 1.00 95.38 404 GLU A CA 1
ATOM 2968 C C . GLU A 1 404 ? -6.488 -9.093 -12.465 1.00 95.38 404 GLU A C 1
ATOM 2970 O O . GLU A 1 404 ? -7.041 -8.229 -11.783 1.00 95.38 404 GLU A O 1
ATOM 2975 N N . THR A 1 405 ? -6.211 -8.906 -13.754 1.00 93.69 405 THR A N 1
ATOM 2976 C CA . THR A 1 405 ? -6.746 -7.787 -14.538 1.00 93.69 405 THR A CA 1
ATOM 2977 C C . THR A 1 405 ? -7.920 -8.264 -15.381 1.00 93.69 405 THR A C 1
ATOM 2979 O O . THR A 1 405 ? -7.888 -9.366 -15.930 1.00 93.69 405 THR A O 1
ATOM 2982 N N . LEU A 1 406 ? -8.978 -7.451 -15.446 1.00 92.44 406 LEU A N 1
ATOM 2983 C CA . LEU A 1 406 ? -10.225 -7.781 -16.138 1.00 92.44 406 LEU A CA 1
ATOM 2984 C C . LEU A 1 406 ? -10.414 -6.881 -17.365 1.00 92.44 406 LEU A C 1
ATOM 2986 O O . LEU A 1 406 ? -10.191 -5.666 -17.294 1.00 92.44 406 LEU A O 1
ATOM 2990 N N . ASP A 1 407 ? -10.758 -7.478 -18.504 1.00 87.12 407 ASP A N 1
ATOM 2991 C CA . ASP A 1 407 ? -11.089 -6.766 -19.740 1.00 87.12 407 ASP A CA 1
ATOM 2992 C C . ASP A 1 407 ? -12.491 -6.127 -19.696 1.00 87.12 407 ASP A C 1
ATOM 2994 O O . ASP A 1 407 ? -13.185 -6.154 -18.679 1.00 87.12 407 ASP A O 1
ATOM 2998 N N . ALA A 1 408 ? -12.901 -5.504 -20.805 1.00 83.69 408 ALA A N 1
ATOM 2999 C CA . ALA A 1 408 ? -14.174 -4.788 -20.899 1.00 83.69 408 ALA A CA 1
ATOM 3000 C C . ALA A 1 408 ? -15.417 -5.694 -20.775 1.00 83.69 408 ALA A C 1
ATOM 3002 O O . ALA A 1 408 ? -16.484 -5.191 -20.426 1.00 83.69 408 ALA A O 1
ATOM 3003 N N . ASP A 1 409 ? -15.278 -7.002 -21.017 1.00 84.94 409 ASP A N 1
ATOM 3004 C CA . ASP A 1 409 ? -16.341 -7.999 -20.847 1.00 84.94 409 ASP A CA 1
ATOM 3005 C C . ASP A 1 409 ? -16.284 -8.666 -19.452 1.00 84.94 409 ASP A C 1
ATOM 3007 O O . ASP A 1 409 ? -17.074 -9.562 -19.145 1.00 84.94 409 ASP A O 1
ATOM 3011 N N . GLY A 1 410 ? -15.356 -8.235 -18.585 1.00 83.75 410 GLY A N 1
ATOM 3012 C CA . GLY A 1 410 ? -15.140 -8.782 -17.245 1.00 83.75 410 GLY A CA 1
ATOM 3013 C C . GLY A 1 410 ? -14.364 -10.104 -17.220 1.00 83.75 410 GLY A C 1
ATOM 3014 O O . GLY A 1 410 ? -14.360 -10.785 -16.193 1.00 83.75 410 GLY A O 1
ATOM 3015 N N . SER A 1 411 ? -13.718 -10.487 -18.325 1.00 89.81 411 SER A N 1
ATOM 3016 C CA . SER A 1 411 ? -12.890 -11.694 -18.407 1.00 89.81 411 SER A CA 1
ATOM 3017 C C . SER A 1 411 ? -11.447 -11.404 -17.986 1.00 89.81 411 SER A C 1
ATOM 3019 O O . SER A 1 411 ? -10.941 -10.301 -18.171 1.00 89.81 411 SER A O 1
ATOM 3021 N N . VAL A 1 412 ? -10.768 -12.390 -17.392 1.00 90.56 412 VAL A N 1
ATOM 3022 C CA . VAL A 1 412 ? -9.390 -12.215 -16.900 1.00 90.56 412 VAL A CA 1
ATOM 3023 C C . VAL A 1 412 ? -8.411 -12.187 -18.077 1.00 90.56 412 VAL A C 1
ATOM 3025 O O . VAL A 1 412 ? -8.192 -13.210 -18.727 1.00 90.56 412 VAL A O 1
ATOM 3028 N N . ASP A 1 413 ? -7.799 -11.028 -18.338 1.00 90.06 413 ASP A N 1
ATOM 3029 C CA . ASP A 1 413 ? -6.839 -10.834 -19.434 1.00 90.06 413 ASP A CA 1
ATOM 3030 C C . ASP A 1 413 ? -5.374 -10.973 -18.994 1.00 90.06 413 ASP A C 1
ATOM 3032 O O . ASP A 1 413 ? -4.493 -11.111 -19.848 1.00 90.06 413 ASP A O 1
ATOM 3036 N N . GLY A 1 414 ? -5.107 -10.974 -17.688 1.00 90.25 414 GLY A N 1
ATOM 3037 C CA . GLY A 1 414 ? -3.785 -11.160 -17.097 1.00 90.25 414 GLY A CA 1
ATOM 3038 C C . GLY A 1 414 ? -3.867 -11.509 -15.611 1.00 90.25 414 GLY A C 1
ATOM 3039 O O . GLY A 1 414 ? -4.827 -11.152 -14.930 1.00 90.25 414 GLY A O 1
ATOM 3040 N N . MET A 1 415 ? -2.870 -12.238 -15.110 1.00 90.94 415 MET A N 1
ATOM 3041 C CA . MET A 1 415 ? -2.835 -12.742 -13.737 1.00 90.94 415 MET A CA 1
ATOM 3042 C C . MET A 1 415 ? -1.404 -12.842 -13.193 1.00 90.94 415 MET A C 1
ATOM 3044 O O . MET A 1 415 ? -0.533 -13.434 -13.834 1.00 90.94 415 MET A O 1
ATOM 3048 N N . TYR A 1 416 ? -1.225 -12.367 -11.962 1.00 93.81 416 TYR A N 1
ATOM 3049 C CA . TYR A 1 416 ? -0.104 -12.650 -11.066 1.00 93.81 416 TYR A CA 1
ATOM 3050 C C . TYR A 1 416 ? -0.595 -13.511 -9.893 1.00 93.81 416 TYR A C 1
ATOM 3052 O O . TYR A 1 416 ? -1.695 -13.307 -9.373 1.00 93.81 416 TYR A O 1
ATOM 3060 N N . GLN A 1 417 ? 0.231 -14.450 -9.434 1.00 90.56 417 GLN A N 1
ATOM 3061 C CA . GLN A 1 417 ? 0.019 -15.173 -8.179 1.00 90.56 417 GLN A CA 1
ATOM 3062 C C . GLN A 1 417 ? 1.370 -15.471 -7.530 1.00 90.56 417 GLN A C 1
ATOM 3064 O O . GLN A 1 417 ? 2.323 -15.824 -8.222 1.00 90.56 417 GLN A O 1
ATOM 3069 N N . GLN A 1 418 ? 1.452 -15.360 -6.206 1.00 88.00 418 GLN A N 1
ATOM 3070 C CA . GLN A 1 418 ? 2.625 -15.775 -5.446 1.00 88.00 418 GLN A CA 1
ATOM 3071 C C . GLN A 1 418 ? 2.234 -16.227 -4.039 1.00 88.00 418 GLN A C 1
ATOM 3073 O O . GLN A 1 418 ? 1.477 -15.555 -3.337 1.00 88.00 418 GLN A O 1
ATOM 3078 N N . GLU A 1 419 ? 2.772 -17.370 -3.633 1.00 91.50 419 GLU A N 1
ATOM 3079 C CA . GLU A 1 419 ? 2.471 -18.034 -2.369 1.00 91.50 419 GLU A CA 1
ATOM 3080 C C . GLU A 1 419 ? 3.717 -18.097 -1.494 1.00 91.50 419 GLU A C 1
ATOM 3082 O O . GLU A 1 419 ? 4.833 -18.310 -1.980 1.00 91.50 419 GLU A O 1
ATOM 3087 N N . TRP A 1 420 ? 3.514 -17.893 -0.198 1.00 88.75 420 TRP A N 1
ATOM 3088 C CA . TRP A 1 420 ? 4.566 -17.655 0.773 1.00 88.75 420 TRP A CA 1
ATOM 3089 C C . TRP A 1 420 ? 4.304 -18.446 2.049 1.00 88.75 420 TRP A C 1
ATOM 3091 O O . TRP A 1 420 ? 3.263 -18.284 2.680 1.00 88.75 420 TRP A O 1
ATOM 3101 N N . ASP A 1 421 ? 5.292 -19.207 2.503 1.00 88.88 421 ASP A N 1
ATOM 3102 C CA . ASP A 1 421 ? 5.365 -19.605 3.903 1.00 88.88 421 ASP A CA 1
ATOM 3103 C C . ASP A 1 421 ? 6.087 -18.506 4.682 1.00 88.88 421 ASP A C 1
ATOM 3105 O O . ASP A 1 421 ? 7.272 -18.222 4.463 1.00 88.88 421 ASP A O 1
ATOM 3109 N N . ILE A 1 422 ? 5.360 -17.891 5.605 1.00 89.44 422 ILE A N 1
ATOM 3110 C CA . ILE A 1 422 ? 5.866 -16.892 6.533 1.00 89.44 422 ILE A CA 1
ATOM 3111 C C . ILE A 1 422 ? 6.318 -17.605 7.802 1.00 89.44 422 ILE A C 1
ATOM 3113 O O . ILE A 1 422 ? 5.525 -18.207 8.530 1.00 89.44 422 ILE A O 1
ATOM 3117 N N . LEU A 1 423 ? 7.617 -17.520 8.061 1.00 86.56 423 LEU A N 1
ATOM 3118 C CA . LEU A 1 423 ? 8.313 -18.151 9.172 1.00 86.56 423 LEU A CA 1
ATOM 3119 C C . LEU A 1 423 ? 9.028 -17.084 10.013 1.00 86.56 423 LEU A C 1
ATOM 3121 O O . LEU A 1 423 ? 9.209 -15.946 9.582 1.00 86.56 423 LEU A O 1
ATOM 3125 N N . TYR A 1 424 ? 9.457 -17.454 11.214 1.00 83.12 424 TYR A N 1
ATOM 3126 C CA . TYR A 1 424 ? 10.252 -16.609 12.106 1.00 83.12 424 TYR A CA 1
ATOM 3127 C C . TYR A 1 424 ? 11.371 -17.471 12.711 1.00 83.12 424 TYR A C 1
ATOM 3129 O O . TYR A 1 424 ? 11.153 -18.658 12.958 1.00 83.12 424 TYR A O 1
ATOM 3137 N N . ASP A 1 425 ? 12.570 -16.911 12.889 1.00 77.31 425 ASP A N 1
ATOM 3138 C CA . ASP A 1 425 ? 13.683 -17.598 13.560 1.00 77.31 425 ASP A CA 1
ATOM 3139 C C . ASP A 1 425 ? 13.678 -17.393 15.088 1.00 77.31 425 ASP A C 1
ATOM 3141 O O . ASP A 1 425 ? 12.870 -16.640 15.635 1.00 77.31 425 ASP A O 1
ATOM 3145 N N . ASP A 1 426 ? 14.601 -18.056 15.794 1.00 74.06 426 ASP A N 1
ATOM 3146 C CA . ASP A 1 426 ? 14.735 -17.971 17.258 1.00 74.06 426 ASP A CA 1
ATOM 3147 C C . ASP A 1 426 ? 15.080 -16.553 17.775 1.00 74.06 426 ASP A C 1
ATOM 3149 O O . ASP A 1 426 ? 15.010 -16.304 18.979 1.00 74.06 426 ASP A O 1
ATOM 3153 N N . ALA A 1 427 ? 15.441 -15.613 16.891 1.00 75.44 427 ALA A N 1
ATOM 3154 C CA . ALA A 1 427 ? 15.652 -14.200 17.210 1.00 75.44 427 ALA A CA 1
ATOM 3155 C C . ALA A 1 427 ? 14.428 -13.317 16.876 1.00 75.44 427 ALA A C 1
ATOM 3157 O O . ALA A 1 427 ? 14.510 -12.092 16.981 1.00 75.44 427 ALA A O 1
ATOM 3158 N N . GLY A 1 428 ? 13.303 -13.914 16.465 1.00 72.00 428 GLY A N 1
ATOM 3159 C CA . GLY A 1 428 ? 12.090 -13.207 16.048 1.00 72.00 428 GLY A CA 1
ATOM 3160 C C . GLY A 1 428 ? 12.212 -12.532 14.679 1.00 72.00 428 GLY A C 1
ATOM 3161 O O . GLY A 1 428 ? 11.377 -11.701 14.322 1.00 72.00 428 GLY A O 1
ATOM 3162 N N . LYS A 1 429 ? 13.242 -12.851 13.886 1.00 81.94 429 LYS A N 1
ATOM 3163 C CA . LYS A 1 429 ? 13.395 -12.290 12.544 1.00 81.94 429 LYS A CA 1
ATOM 3164 C C . LYS A 1 429 ? 12.522 -13.078 11.567 1.00 81.94 429 LYS A C 1
ATOM 3166 O O . LYS A 1 429 ? 12.682 -14.285 11.391 1.00 81.94 429 LYS A O 1
ATOM 3171 N N . ARG A 1 430 ? 11.634 -12.357 10.883 1.00 84.88 430 ARG A N 1
ATOM 3172 C CA . ARG A 1 430 ? 10.780 -12.875 9.808 1.00 84.88 430 ARG A CA 1
ATOM 3173 C C . ARG A 1 430 ? 11.613 -13.442 8.649 1.00 84.88 430 ARG A C 1
ATOM 3175 O O . ARG A 1 430 ? 12.544 -12.795 8.161 1.00 84.88 430 ARG A O 1
ATOM 3182 N N . ILE A 1 431 ? 11.233 -14.629 8.196 1.00 84.88 431 ILE A N 1
ATOM 3183 C CA . ILE A 1 431 ? 11.738 -15.344 7.023 1.00 84.88 431 ILE A CA 1
ATOM 3184 C C . ILE A 1 431 ? 10.544 -15.561 6.091 1.00 84.88 431 ILE A C 1
ATOM 3186 O O . ILE A 1 431 ? 9.492 -16.020 6.524 1.00 84.88 431 ILE A O 1
ATOM 3190 N N . GLU A 1 432 ? 10.700 -15.239 4.812 1.00 88.25 432 GLU A N 1
ATOM 3191 C CA . GLU A 1 432 ? 9.639 -15.376 3.810 1.00 88.25 432 GLU A CA 1
ATOM 3192 C C . GLU A 1 432 ? 10.122 -16.365 2.748 1.00 88.25 432 GLU A C 1
ATOM 3194 O O . GLU A 1 432 ? 11.126 -16.119 2.077 1.00 88.25 432 GLU A O 1
ATOM 3199 N N . ARG A 1 433 ? 9.451 -17.516 2.634 1.00 87.31 433 ARG A N 1
ATOM 3200 C CA . ARG A 1 433 ? 9.787 -18.571 1.672 1.00 87.31 433 ARG A CA 1
ATOM 3201 C C . ARG A 1 433 ? 8.705 -18.644 0.607 1.00 87.31 433 ARG A C 1
ATOM 3203 O O . ARG A 1 433 ? 7.596 -19.064 0.909 1.00 87.31 433 ARG A O 1
ATOM 3210 N N . VAL A 1 434 ? 9.044 -18.309 -0.634 1.00 88.50 434 VAL A N 1
ATOM 3211 C CA . VAL A 1 434 ? 8.154 -18.555 -1.777 1.00 88.50 434 VAL A CA 1
ATOM 3212 C C . VAL A 1 434 ? 7.942 -20.064 -1.930 1.00 88.50 434 VAL A C 1
ATOM 3214 O O . VAL A 1 434 ? 8.914 -20.821 -1.965 1.00 88.50 434 VAL A O 1
ATOM 3217 N N . THR A 1 435 ? 6.688 -20.497 -2.004 1.00 81.44 435 THR A N 1
ATOM 3218 C CA . THR A 1 435 ? 6.289 -21.903 -2.193 1.00 81.44 435 THR A CA 1
ATOM 3219 C C . THR A 1 435 ? 5.701 -22.164 -3.574 1.00 81.44 435 THR A C 1
ATOM 3221 O O . THR A 1 435 ? 5.937 -23.231 -4.139 1.00 81.44 435 THR A O 1
ATOM 3224 N N . TYR A 1 436 ? 5.015 -21.179 -4.155 1.00 76.44 436 TYR A N 1
ATOM 3225 C CA . TYR A 1 436 ? 4.504 -21.222 -5.523 1.00 76.44 436 TYR A CA 1
ATOM 3226 C C . TYR A 1 436 ? 4.579 -19.829 -6.160 1.00 76.44 436 TYR A C 1
ATOM 3228 O O . TYR A 1 436 ? 4.286 -18.821 -5.520 1.00 76.44 436 TYR A O 1
ATOM 3236 N N . ALA A 1 437 ? 5.013 -19.774 -7.417 1.00 84.62 437 ALA A N 1
ATOM 3237 C CA . ALA A 1 437 ? 5.108 -18.559 -8.222 1.00 84.62 437 ALA A CA 1
ATOM 3238 C C . ALA A 1 437 ? 5.001 -18.953 -9.709 1.00 84.62 437 ALA A C 1
ATOM 3240 O O . ALA A 1 437 ? 6.017 -19.283 -10.327 1.00 84.62 437 ALA A O 1
ATOM 3241 N N . PRO A 1 438 ? 3.783 -19.036 -10.277 1.00 77.06 438 PRO A N 1
ATOM 3242 C CA . PRO A 1 438 ? 3.594 -19.232 -11.710 1.00 77.06 438 PRO A CA 1
ATOM 3243 C C . PRO A 1 438 ? 4.117 -18.029 -12.508 1.00 77.06 438 PRO A C 1
ATOM 3245 O O . PRO A 1 438 ? 4.435 -16.977 -11.957 1.00 77.06 438 PRO A O 1
ATOM 3248 N N . LEU A 1 439 ? 4.195 -18.188 -13.831 1.00 71.69 439 LEU A N 1
ATOM 3249 C CA . LEU A 1 439 ? 4.548 -17.092 -14.730 1.00 71.69 439 LEU A CA 1
ATOM 3250 C C . LEU A 1 439 ? 3.515 -15.959 -14.615 1.00 71.69 439 LEU A C 1
ATOM 3252 O O . LEU A 1 439 ? 2.321 -16.201 -14.788 1.00 71.69 439 LEU A O 1
ATOM 3256 N N . ASP A 1 440 ? 3.989 -14.739 -14.363 1.00 88.31 440 ASP A N 1
ATOM 3257 C CA . ASP A 1 440 ? 3.159 -13.535 -14.408 1.00 88.31 440 ASP A CA 1
ATOM 3258 C C . ASP A 1 440 ? 2.666 -13.291 -15.845 1.00 88.31 440 ASP A C 1
ATOM 3260 O O . ASP A 1 440 ? 3.420 -13.397 -16.817 1.00 88.31 440 ASP A O 1
ATOM 3264 N N . THR A 1 441 ? 1.376 -12.999 -15.975 1.00 88.12 441 THR A N 1
ATOM 3265 C CA . THR A 1 441 ? 0.685 -12.753 -17.246 1.00 88.12 441 THR A CA 1
ATOM 3266 C C . THR A 1 441 ? -0.041 -11.408 -17.277 1.00 88.12 441 THR A C 1
ATOM 3268 O O . THR A 1 441 ? -0.795 -11.150 -18.218 1.00 88.12 441 THR A O 1
ATOM 3271 N N . LEU A 1 442 ? 0.173 -10.542 -16.278 1.00 88.00 442 LEU A N 1
ATOM 3272 C CA . LEU A 1 442 ? -0.303 -9.160 -16.286 1.00 88.00 442 LEU A CA 1
ATOM 3273 C C . LEU A 1 442 ? 0.283 -8.392 -17.487 1.00 88.00 442 LEU A C 1
ATOM 3275 O O . LEU A 1 442 ? 1.470 -8.487 -17.798 1.00 88.00 442 LEU A O 1
ATOM 3279 N N . LYS A 1 443 ? -0.571 -7.633 -18.186 1.00 86.81 443 LYS A N 1
ATOM 3280 C CA . LYS A 1 443 ? -0.209 -6.894 -19.420 1.00 86.81 443 LYS A CA 1
ATOM 3281 C C . LYS A 1 443 ? -0.338 -5.378 -19.295 1.00 86.81 443 LYS A C 1
ATOM 3283 O O . LYS A 1 443 ? 0.319 -4.651 -20.033 1.00 86.81 443 LYS A O 1
ATOM 3288 N N . ARG A 1 444 ? -1.232 -4.915 -18.415 1.00 84.81 444 ARG A N 1
ATOM 3289 C CA . ARG A 1 444 ? -1.628 -3.501 -18.264 1.00 84.81 444 ARG A CA 1
ATOM 3290 C C . ARG A 1 444 ? -1.082 -2.841 -16.994 1.00 84.81 444 ARG A C 1
ATOM 3292 O O . ARG A 1 444 ? -1.043 -1.622 -16.916 1.00 84.81 444 ARG A O 1
ATOM 3299 N N . VAL A 1 445 ? -0.645 -3.647 -16.029 1.00 89.38 445 VAL A N 1
ATOM 3300 C CA . VAL A 1 445 ? 0.021 -3.241 -14.782 1.00 89.38 445 VAL A CA 1
ATOM 3301 C C . VAL A 1 445 ? 1.122 -4.252 -14.458 1.00 89.38 445 VAL A C 1
ATOM 3303 O O . VAL A 1 445 ? 1.208 -5.298 -15.099 1.00 89.38 445 VAL A O 1
ATOM 3306 N N . MET A 1 446 ? 1.947 -3.955 -13.459 1.00 90.44 446 MET A N 1
ATOM 3307 C CA . MET A 1 446 ? 2.931 -4.877 -12.890 1.00 90.44 446 MET A CA 1
ATOM 3308 C C . MET A 1 446 ? 2.911 -4.754 -11.366 1.00 90.44 446 MET A C 1
ATOM 3310 O O . MET A 1 446 ? 2.659 -3.665 -10.855 1.00 90.44 446 MET A O 1
ATOM 3314 N N . ILE A 1 447 ? 3.214 -5.831 -10.641 1.00 91.50 447 ILE A N 1
ATOM 3315 C CA . ILE A 1 447 ? 3.320 -5.768 -9.177 1.00 91.50 447 ILE A CA 1
ATOM 3316 C C . ILE A 1 447 ? 4.631 -5.074 -8.789 1.00 91.50 447 ILE A C 1
ATOM 3318 O O . ILE A 1 447 ? 5.725 -5.515 -9.153 1.00 91.50 447 ILE A O 1
ATOM 3322 N N . THR A 1 448 ? 4.530 -3.969 -8.055 1.00 90.88 448 THR A N 1
ATOM 3323 C CA . THR A 1 448 ? 5.673 -3.183 -7.577 1.00 90.88 448 THR A CA 1
ATOM 3324 C C . THR A 1 448 ? 6.104 -3.608 -6.164 1.00 90.88 448 THR A C 1
ATOM 3326 O O . THR A 1 448 ? 5.321 -4.202 -5.417 1.00 90.88 448 THR A O 1
ATOM 3329 N N . PRO A 1 449 ? 7.339 -3.283 -5.733 1.00 89.50 449 PRO A N 1
ATOM 3330 C CA . PRO A 1 449 ? 7.744 -3.432 -4.333 1.00 89.50 449 PRO A CA 1
ATOM 3331 C C . PRO A 1 449 ? 6.814 -2.698 -3.354 1.00 89.50 449 PRO A C 1
ATOM 3333 O O . PRO A 1 449 ? 6.585 -3.175 -2.247 1.00 89.50 449 PRO A O 1
ATOM 3336 N N . GLU A 1 450 ? 6.263 -1.557 -3.768 1.00 90.31 450 GLU A N 1
ATOM 3337 C CA . GLU A 1 450 ? 5.320 -0.750 -2.999 1.00 90.31 450 GLU A CA 1
ATOM 3338 C C . GLU A 1 450 ? 3.927 -1.401 -2.859 1.00 90.31 450 GLU A C 1
ATOM 3340 O O . GLU A 1 450 ? 3.231 -1.120 -1.881 1.00 90.31 450 GLU A O 1
ATOM 3345 N N . ASP A 1 451 ? 3.545 -2.305 -3.770 1.00 92.75 451 ASP A N 1
ATOM 3346 C CA . ASP A 1 451 ? 2.345 -3.149 -3.644 1.00 92.75 451 ASP A CA 1
ATOM 3347 C C . ASP A 1 451 ? 2.604 -4.339 -2.718 1.00 92.75 451 ASP A C 1
ATOM 3349 O O . ASP A 1 451 ? 1.789 -4.641 -1.851 1.00 92.75 451 ASP A O 1
ATOM 3353 N N . LEU A 1 452 ? 3.773 -4.978 -2.831 1.00 91.50 452 LEU A N 1
ATOM 3354 C CA . LEU A 1 452 ? 4.169 -6.061 -1.925 1.00 91.50 452 LEU A CA 1
ATOM 3355 C C . LEU A 1 452 ? 4.287 -5.574 -0.469 1.00 91.50 452 LEU A C 1
ATOM 3357 O O . LEU A 1 452 ? 3.911 -6.301 0.454 1.00 91.50 452 LEU A O 1
ATOM 3361 N N . ASP A 1 453 ? 4.742 -4.335 -0.243 1.00 91.06 453 ASP A N 1
ATOM 3362 C CA . ASP A 1 453 ? 4.694 -3.717 1.088 1.00 91.06 453 ASP A CA 1
ATOM 3363 C C . ASP A 1 453 ? 3.247 -3.437 1.531 1.00 91.06 453 ASP A C 1
ATOM 3365 O O . ASP A 1 453 ? 2.885 -3.747 2.670 1.00 91.06 453 ASP A O 1
ATOM 3369 N N . ALA A 1 454 ? 2.378 -2.972 0.620 1.00 92.50 454 ALA A N 1
ATOM 3370 C CA . ALA A 1 454 ? 0.951 -2.787 0.890 1.00 92.50 454 ALA A CA 1
ATOM 3371 C C . ALA A 1 454 ? 0.292 -4.090 1.374 1.00 92.50 454 ALA A C 1
ATOM 3373 O O . ALA A 1 454 ? -0.286 -4.118 2.463 1.00 92.50 454 ALA A O 1
ATOM 3374 N N . MET A 1 455 ? 0.449 -5.179 0.613 1.00 94.25 455 MET A N 1
ATOM 3375 C CA . MET A 1 455 ? -0.053 -6.529 0.913 1.00 94.25 455 MET A CA 1
ATOM 3376 C C . MET A 1 455 ? 0.432 -7.052 2.279 1.00 94.25 455 MET A C 1
ATOM 3378 O O . MET A 1 455 ? -0.272 -7.797 2.959 1.00 94.25 455 MET A O 1
ATOM 3382 N N . ARG A 1 456 ? 1.638 -6.663 2.713 1.00 89.88 456 ARG A N 1
ATOM 3383 C CA . ARG A 1 456 ? 2.286 -7.154 3.943 1.00 89.88 456 ARG A CA 1
ATOM 3384 C C . ARG A 1 456 ? 2.002 -6.300 5.189 1.00 89.88 456 ARG A C 1
ATOM 3386 O O . ARG A 1 456 ? 1.869 -6.842 6.300 1.00 89.88 456 ARG A O 1
ATOM 3393 N N . ASN A 1 457 ? 1.942 -4.979 5.024 1.00 90.81 457 ASN A N 1
ATOM 3394 C CA . ASN A 1 457 ? 1.983 -4.002 6.117 1.00 90.81 457 ASN A CA 1
ATOM 3395 C C . ASN A 1 457 ? 0.741 -3.100 6.208 1.00 90.81 457 ASN A C 1
ATOM 3397 O O . ASN A 1 457 ? 0.394 -2.697 7.319 1.00 90.81 457 ASN A O 1
ATOM 3401 N N . ILE A 1 458 ? 0.055 -2.803 5.095 1.00 94.88 458 ILE A N 1
ATOM 3402 C CA . ILE A 1 458 ? -1.095 -1.877 5.070 1.00 94.88 458 ILE A CA 1
ATOM 3403 C C . ILE A 1 458 ? -2.435 -2.608 4.916 1.00 94.88 458 ILE A C 1
ATOM 3405 O O . ILE A 1 458 ? -3.366 -2.296 5.657 1.00 94.88 458 ILE A O 1
ATOM 3409 N N . GLN A 1 459 ? -2.548 -3.616 4.047 1.00 96.12 459 GLN A N 1
ATOM 3410 C CA . GLN A 1 459 ? -3.796 -4.366 3.844 1.00 96.12 459 GLN A CA 1
ATOM 3411 C C . GLN A 1 459 ? -4.261 -5.173 5.076 1.00 96.12 459 GLN A C 1
ATOM 3413 O O . GLN A 1 459 ? -5.452 -5.128 5.400 1.00 96.12 459 GLN A O 1
ATOM 3418 N N . PRO A 1 460 ? -3.367 -5.806 5.866 1.00 94.88 460 PRO A N 1
ATOM 3419 C CA . PRO A 1 460 ? -3.701 -6.365 7.185 1.00 94.88 460 PRO A CA 1
ATOM 3420 C C . PRO A 1 460 ? -4.160 -5.352 8.255 1.00 94.88 460 PRO A C 1
ATOM 3422 O O . PRO A 1 460 ? -4.436 -5.766 9.383 1.00 94.88 460 PRO A O 1
ATOM 3425 N N . PHE A 1 461 ? -4.141 -4.054 7.919 1.00 96.19 461 PHE A N 1
ATOM 3426 C CA . PHE A 1 461 ? -4.226 -2.850 8.752 1.00 96.19 461 PHE A CA 1
ATOM 3427 C C . PHE A 1 461 ? -4.285 -3.046 10.274 1.00 96.19 461 PHE A C 1
ATOM 3429 O O . PHE A 1 461 ? -5.293 -3.480 10.831 1.00 96.19 461 PHE A O 1
ATOM 3436 N N . VAL A 1 462 ? -3.223 -2.611 10.953 1.00 95.19 462 VAL A N 1
ATOM 3437 C CA . VAL A 1 462 ? -3.124 -2.530 12.415 1.00 95.19 462 VAL A CA 1
ATOM 3438 C C . VAL A 1 462 ? -2.989 -1.058 12.807 1.00 95.19 462 VAL A C 1
ATOM 3440 O O . VAL A 1 462 ? -2.185 -0.344 12.210 1.00 95.19 462 VAL A O 1
ATOM 3443 N N . LEU A 1 463 ? -3.735 -0.615 13.824 1.00 96.50 463 LEU A N 1
ATOM 3444 C CA . LEU A 1 463 ? -3.623 0.731 14.397 1.00 96.50 463 LEU A CA 1
ATOM 3445 C C . LEU A 1 463 ? -3.169 0.644 15.854 1.00 96.50 463 LEU A C 1
ATOM 3447 O O . LEU A 1 463 ? -3.994 0.486 16.748 1.00 96.50 463 LEU A O 1
ATOM 3451 N N . THR A 1 464 ? -1.864 0.732 16.106 1.00 97.12 464 THR A N 1
ATOM 3452 C CA . THR A 1 464 ? -1.336 0.683 17.479 1.00 97.12 464 THR A CA 1
ATOM 3453 C C . THR A 1 464 ? -1.508 2.008 18.226 1.00 97.12 464 THR A C 1
ATOM 3455 O O . THR A 1 464 ? -1.677 3.071 17.623 1.00 97.12 464 THR A O 1
ATOM 3458 N N . SER A 1 465 ? -1.383 1.966 19.557 1.00 96.81 465 SER A N 1
ATOM 3459 C CA . SER A 1 465 ? -1.326 3.151 20.433 1.00 96.81 465 SER A CA 1
ATOM 3460 C C . SER A 1 465 ? -0.296 4.200 20.006 1.00 96.81 465 SER A C 1
ATOM 3462 O O . SER A 1 465 ? -0.471 5.384 20.283 1.00 96.81 465 SER A O 1
ATOM 3464 N N . ASP A 1 466 ? 0.774 3.764 19.342 1.00 96.50 466 ASP A N 1
ATOM 3465 C CA . ASP A 1 466 ? 1.928 4.589 18.992 1.00 96.50 466 ASP A CA 1
ATOM 3466 C C . ASP A 1 466 ? 1.713 5.286 17.633 1.00 96.50 466 ASP A C 1
ATOM 3468 O O . ASP A 1 466 ? 2.204 6.391 17.410 1.00 96.50 466 ASP A O 1
ATOM 3472 N N . GLU A 1 467 ? 0.926 4.664 16.747 1.00 95.56 467 GLU A N 1
ATOM 3473 C CA . GLU A 1 467 ? 0.504 5.200 15.444 1.00 95.56 467 GLU A CA 1
ATOM 3474 C C . GLU A 1 467 ? -0.762 6.075 15.565 1.00 95.56 467 GLU A C 1
ATOM 3476 O O . GLU A 1 467 ? -0.954 7.004 14.779 1.00 95.56 467 GLU A O 1
ATOM 3481 N N . LEU A 1 468 ? -1.612 5.830 16.572 1.00 96.31 468 LEU A N 1
ATOM 3482 C CA . LEU A 1 468 ? -2.870 6.549 16.828 1.00 96.31 468 LEU A CA 1
ATOM 3483 C C . LEU A 1 468 ? -2.762 8.097 16.817 1.00 96.31 468 LEU A C 1
ATOM 3485 O O . LEU A 1 468 ? -3.659 8.740 16.261 1.00 96.31 468 LEU A O 1
ATOM 3489 N N . PRO A 1 469 ? -1.698 8.748 17.340 1.00 96.69 469 PRO A N 1
ATOM 3490 C CA . PRO A 1 469 ? -1.539 10.202 17.244 1.00 96.69 469 PRO A CA 1
ATOM 3491 C C . PRO A 1 469 ? -1.486 10.737 15.806 1.00 96.69 469 PRO A C 1
ATOM 3493 O O . PRO A 1 469 ? -1.826 11.901 15.584 1.00 96.69 469 PRO A O 1
ATOM 3496 N N . GLU A 1 470 ? -1.117 9.914 14.823 1.00 95.12 470 GLU A N 1
ATOM 3497 C CA . GLU A 1 470 ? -1.005 10.298 13.410 1.00 95.12 470 GLU A CA 1
ATOM 3498 C C . GLU A 1 470 ? -2.330 10.208 12.641 1.00 95.12 470 GLU A C 1
ATOM 3500 O O . GLU A 1 470 ? -2.442 10.783 11.559 1.00 95.12 470 GLU A O 1
ATOM 3505 N N . TYR A 1 471 ? -3.348 9.551 13.204 1.00 95.56 471 TYR A N 1
ATOM 3506 C CA . TYR A 1 471 ? -4.649 9.341 12.566 1.00 95.56 471 TYR A CA 1
ATOM 3507 C C . TYR A 1 471 ? -5.755 10.181 13.208 1.00 95.56 471 TYR A C 1
ATOM 3509 O O . TYR A 1 471 ? -5.843 10.313 14.427 1.00 95.56 471 TYR A O 1
ATOM 3517 N N . GLU A 1 472 ? -6.617 10.776 12.393 1.00 91.06 472 GLU A N 1
ATOM 3518 C CA . GLU A 1 472 ? -7.952 11.182 12.807 1.00 91.06 472 GLU A CA 1
ATOM 3519 C C . GLU A 1 472 ? -8.838 9.929 12.852 1.00 91.06 472 GLU A C 1
ATOM 3521 O O . GLU A 1 472 ? -8.920 9.178 11.878 1.00 91.06 472 GLU A O 1
ATOM 3526 N N . VAL A 1 473 ? -9.479 9.704 14.000 1.00 93.50 473 VAL A N 1
ATOM 3527 C CA . VAL A 1 473 ? -10.379 8.573 14.244 1.00 93.50 473 VAL A CA 1
ATOM 3528 C C . VAL A 1 473 ? -11.735 9.140 14.643 1.00 93.50 473 VAL A C 1
ATOM 3530 O O . VAL A 1 473 ? -11.850 9.803 15.675 1.00 93.50 473 VAL A O 1
ATOM 3533 N N . LYS A 1 474 ? -12.760 8.901 13.821 1.00 90.38 474 LYS A N 1
ATOM 3534 C CA . LYS A 1 474 ? -14.144 9.334 14.079 1.00 90.38 474 LYS A CA 1
ATOM 3535 C C . LYS A 1 474 ? -15.051 8.121 14.168 1.00 90.38 474 LYS A C 1
ATOM 3537 O O . LYS A 1 474 ? -14.959 7.212 13.351 1.00 90.38 474 LYS A O 1
ATOM 3542 N N . TYR A 1 475 ? -15.927 8.120 15.162 1.00 90.62 475 TYR A N 1
ATOM 3543 C CA . TYR A 1 475 ? -16.933 7.085 15.351 1.00 90.62 475 TYR A CA 1
ATOM 3544 C C . TYR A 1 475 ? -18.128 7.311 14.418 1.00 90.62 475 TYR A C 1
ATOM 3546 O O . TYR A 1 475 ? -18.595 8.441 14.288 1.00 90.62 475 TYR A O 1
ATOM 3554 N N . LEU A 1 476 ? -18.611 6.244 13.777 1.00 82.19 476 LEU A N 1
ATOM 3555 C CA . LEU A 1 476 ? -19.737 6.290 12.838 1.00 82.19 476 LEU A CA 1
ATOM 3556 C C . LEU A 1 476 ? -21.017 5.683 13.440 1.00 82.19 476 LEU A C 1
ATOM 3558 O O . LEU A 1 476 ? -22.105 6.206 13.196 1.00 82.19 476 LEU A O 1
ATOM 3562 N N . GLY A 1 477 ? -20.901 4.622 14.245 1.00 84.88 477 GLY A N 1
ATOM 3563 C CA . GLY A 1 477 ? -22.023 4.006 14.967 1.00 84.88 477 GLY A CA 1
ATOM 3564 C C . GLY A 1 477 ? -21.755 2.560 15.398 1.00 84.88 477 GLY A C 1
ATOM 3565 O O . GLY A 1 477 ? -20.696 2.000 15.102 1.00 84.88 477 GLY A O 1
ATOM 3566 N N . HIS A 1 478 ? -22.703 1.951 16.109 1.00 88.88 478 HIS A N 1
ATOM 3567 C CA . HIS A 1 478 ? -22.670 0.546 16.532 1.00 88.88 478 HIS A CA 1
ATOM 3568 C C . HIS A 1 478 ? -23.526 -0.313 15.586 1.00 88.88 478 HIS A C 1
ATOM 3570 O O . HIS A 1 478 ? -24.705 -0.031 15.381 1.00 88.88 478 HIS A O 1
ATOM 3576 N N . VAL A 1 479 ? -22.952 -1.362 14.989 1.00 83.06 479 VAL A N 1
ATOM 3577 C CA . VAL A 1 479 ? -23.659 -2.261 14.057 1.00 83.06 479 VAL A CA 1
ATOM 3578 C C . VAL A 1 479 ? -23.453 -3.727 14.406 1.00 83.06 479 VAL A C 1
ATOM 3580 O O . VAL A 1 479 ? -22.490 -4.094 15.074 1.00 83.06 479 VAL A O 1
ATOM 3583 N N . LYS A 1 480 ? -24.334 -4.582 13.883 1.00 81.75 480 LYS A N 1
ATOM 3584 C CA . LYS A 1 480 ? -24.068 -6.013 13.766 1.00 81.75 480 LYS A CA 1
ATOM 3585 C C . LYS A 1 480 ? -23.624 -6.315 12.334 1.00 81.75 480 LYS A C 1
ATOM 3587 O O . LYS A 1 480 ? -24.369 -6.012 11.406 1.00 81.75 480 LYS A O 1
ATOM 3592 N N . VAL A 1 481 ? -22.446 -6.909 12.166 1.00 68.19 481 VAL A N 1
ATOM 3593 C CA . VAL A 1 481 ? -21.972 -7.472 10.891 1.00 68.19 481 VAL A CA 1
ATOM 3594 C C . VAL A 1 481 ? -22.010 -8.987 11.038 1.00 68.19 481 VAL A C 1
ATOM 3596 O O . VAL A 1 481 ? -21.339 -9.541 11.906 1.00 68.19 481 VAL A O 1
ATOM 3599 N N . ASP A 1 482 ? -22.851 -9.651 10.248 1.00 71.25 482 ASP A N 1
ATOM 3600 C CA . ASP A 1 482 ? -23.106 -11.095 10.307 1.00 71.25 482 ASP A CA 1
ATOM 3601 C C . ASP A 1 482 ? -23.485 -11.597 11.720 1.00 71.25 482 ASP A C 1
ATOM 3603 O O . ASP A 1 482 ? -24.639 -11.482 12.158 1.00 71.25 482 ASP A O 1
ATOM 3607 N N . GLN A 1 483 ? -22.518 -12.146 12.462 1.00 77.06 483 GLN A N 1
ATOM 3608 C CA . GLN A 1 483 ? -22.682 -12.614 13.846 1.00 77.06 483 GLN A CA 1
ATOM 3609 C C . GLN A 1 483 ? -21.958 -11.738 14.887 1.00 77.06 483 GLN A C 1
ATOM 3611 O O . GLN A 1 483 ? -22.190 -11.900 16.086 1.00 77.06 483 GLN A O 1
ATOM 3616 N N . ILE A 1 484 ? -21.136 -10.788 14.441 1.00 82.19 484 ILE A N 1
ATOM 3617 C CA . ILE A 1 484 ? -20.280 -9.931 15.265 1.00 82.19 484 ILE A CA 1
ATOM 3618 C C . ILE A 1 484 ? -20.988 -8.598 15.545 1.00 82.19 484 ILE A C 1
ATOM 3620 O O . ILE A 1 484 ? -21.638 -8.027 14.669 1.00 82.19 484 ILE A O 1
ATOM 3624 N N . THR A 1 485 ? -20.867 -8.093 16.770 1.00 89.25 485 THR A N 1
ATOM 3625 C CA . THR A 1 485 ? -21.319 -6.753 17.179 1.00 89.25 485 THR A CA 1
ATOM 3626 C C . THR A 1 485 ? -20.101 -5.841 17.234 1.00 89.25 485 THR A C 1
ATOM 3628 O O . THR A 1 485 ? -19.103 -6.197 17.850 1.00 89.25 485 THR A O 1
ATOM 3631 N N . ALA A 1 486 ? -20.129 -4.717 16.516 1.00 91.12 486 ALA A N 1
ATOM 3632 C CA . ALA A 1 486 ? -18.930 -3.927 16.258 1.00 91.12 486 ALA A CA 1
ATOM 3633 C C . ALA A 1 486 ? -19.171 -2.412 16.230 1.00 91.12 486 ALA A C 1
ATOM 3635 O O . ALA A 1 486 ? -20.096 -1.899 15.591 1.00 91.12 486 ALA A O 1
ATOM 3636 N N . TYR A 1 487 ? -18.258 -1.687 16.868 1.00 94.38 487 TYR A N 1
ATOM 3637 C CA . TYR A 1 487 ? -18.104 -0.244 16.750 1.00 94.38 487 TYR A CA 1
ATOM 3638 C C . TYR A 1 487 ? -17.414 0.103 15.425 1.00 94.38 487 TYR A C 1
ATOM 3640 O O . TYR A 1 487 ? -16.360 -0.447 15.105 1.00 94.38 487 TYR A O 1
ATOM 3648 N N . VAL A 1 488 ? -17.991 1.029 14.660 1.00 92.94 488 VAL A N 1
ATOM 3649 C CA . VAL A 1 488 ? -17.473 1.435 13.346 1.00 92.94 488 VAL A CA 1
ATOM 3650 C C . VAL A 1 488 ? -16.737 2.769 13.450 1.00 92.94 488 VAL A C 1
ATOM 3652 O O . VAL A 1 488 ? -17.285 3.737 13.983 1.00 92.94 488 VAL A O 1
ATOM 3655 N N . PHE A 1 489 ? -15.521 2.842 12.906 1.00 94.81 489 PHE A N 1
ATOM 3656 C CA . PHE A 1 489 ? -14.684 4.044 12.918 1.00 94.81 489 PHE A CA 1
ATOM 3657 C C . PHE A 1 489 ? -14.139 4.374 11.528 1.00 94.81 489 PHE A C 1
ATOM 3659 O O . PHE A 1 489 ? -13.570 3.503 10.877 1.00 94.81 489 PHE A O 1
ATOM 3666 N N . SER A 1 490 ? -14.217 5.636 11.095 1.00 91.38 490 SER A N 1
ATOM 3667 C CA . SER A 1 490 ? -13.411 6.114 9.963 1.00 91.38 490 SER A CA 1
ATOM 3668 C C . SER A 1 490 ? -11.998 6.454 10.432 1.00 91.38 490 SER A C 1
ATOM 3670 O O . SER A 1 490 ? -11.838 7.180 11.420 1.00 91.38 490 SER A O 1
ATOM 3672 N N . ILE A 1 491 ? -10.997 5.990 9.690 1.00 93.69 491 ILE A N 1
ATOM 3673 C CA . ILE A 1 491 ? -9.570 6.189 9.934 1.00 93.69 491 ILE A CA 1
ATOM 3674 C C . ILE A 1 491 ? -8.987 7.010 8.781 1.00 93.69 491 ILE A C 1
ATOM 3676 O O . ILE A 1 491 ? -9.060 6.599 7.620 1.00 93.69 491 ILE A O 1
ATOM 3680 N N . ARG A 1 492 ? -8.389 8.164 9.090 1.00 90.12 492 ARG A N 1
ATOM 3681 C CA . ARG A 1 492 ? -7.754 9.045 8.098 1.00 90.12 492 ARG A CA 1
ATOM 3682 C C . ARG A 1 492 ? -6.420 9.584 8.621 1.00 90.12 492 ARG A C 1
ATOM 3684 O O . ARG A 1 492 ? -6.393 10.049 9.757 1.00 90.12 492 ARG A O 1
ATOM 3691 N N . PRO A 1 493 ? -5.312 9.560 7.862 1.00 91.06 493 PRO A N 1
ATOM 3692 C CA . PRO A 1 493 ? -4.072 10.195 8.309 1.00 91.06 493 PRO A CA 1
ATOM 3693 C C . PRO A 1 493 ? -4.270 11.711 8.459 1.00 91.06 493 PRO A C 1
ATOM 3695 O O . PRO A 1 493 ? -4.843 12.354 7.580 1.00 91.06 493 PRO A O 1
ATOM 3698 N N . LYS A 1 494 ? -3.793 12.292 9.568 1.00 88.88 494 LYS A N 1
ATOM 3699 C CA . LYS A 1 494 ? -3.848 13.747 9.812 1.00 88.88 494 LYS A CA 1
ATOM 3700 C C . LYS A 1 494 ? -2.923 14.529 8.874 1.00 88.88 494 LYS A C 1
ATOM 3702 O O . LYS A 1 494 ? -3.198 15.679 8.551 1.00 88.88 494 LYS A O 1
ATOM 3707 N N . GLU A 1 495 ? -1.817 13.908 8.473 1.00 85.69 495 GLU A N 1
ATOM 3708 C CA . GLU A 1 495 ? -0.772 14.471 7.620 1.00 85.69 495 GLU A CA 1
ATOM 3709 C C . GLU A 1 495 ? -0.147 13.338 6.794 1.00 85.69 495 GLU A C 1
ATOM 3711 O O . GLU A 1 495 ? 0.153 12.271 7.333 1.00 85.69 495 GLU A O 1
ATOM 3716 N N . ILE A 1 496 ? 0.086 13.573 5.501 1.00 84.56 496 ILE A N 1
ATOM 3717 C CA . ILE A 1 496 ? 0.826 12.646 4.637 1.00 84.56 496 ILE A CA 1
ATOM 3718 C C . ILE A 1 496 ? 2.317 12.983 4.705 1.00 84.56 496 ILE A C 1
ATOM 3720 O O . ILE A 1 496 ? 2.793 13.923 4.066 1.00 84.56 496 ILE A O 1
ATOM 3724 N N . LYS A 1 497 ? 3.074 12.208 5.484 1.00 85.19 497 LYS A N 1
ATOM 3725 C CA . LYS A 1 497 ? 4.526 12.386 5.617 1.00 85.19 497 LYS A CA 1
ATOM 3726 C C . LYS A 1 497 ? 5.255 11.775 4.420 1.00 85.19 497 LYS A C 1
ATOM 3728 O O . LYS A 1 497 ? 4.987 10.645 4.019 1.00 85.19 497 LYS A O 1
ATOM 3733 N N . LYS A 1 498 ? 6.209 12.521 3.852 1.00 80.69 498 LYS A N 1
ATOM 3734 C CA . LYS A 1 498 ? 6.981 12.098 2.672 1.00 80.69 498 LYS A CA 1
ATOM 3735 C C . LYS A 1 498 ? 7.675 10.752 2.916 1.00 80.69 498 LYS A C 1
ATOM 3737 O O . LYS A 1 498 ? 8.450 10.626 3.858 1.00 80.69 498 LYS A O 1
ATOM 3742 N N . GLY A 1 499 ? 7.466 9.799 2.006 1.00 82.06 499 GLY A N 1
ATOM 3743 C CA . GLY A 1 499 ? 8.096 8.476 2.067 1.00 82.06 499 GLY A CA 1
ATOM 3744 C C 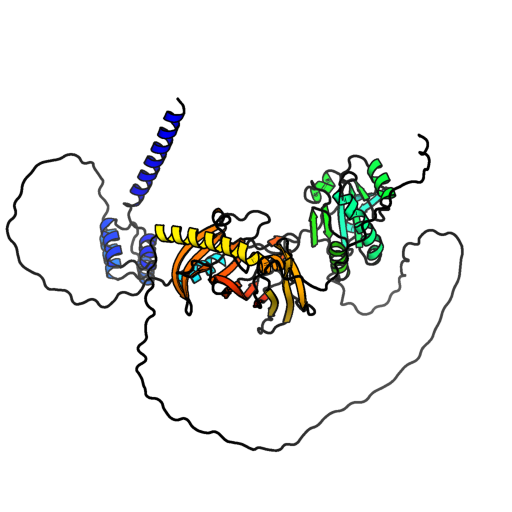. GLY A 1 499 ? 7.438 7.508 3.052 1.00 82.06 499 GLY A C 1
ATOM 3745 O O . GLY A 1 499 ? 8.066 6.521 3.419 1.00 82.06 499 GLY A O 1
ATOM 3746 N N . ARG A 1 500 ? 6.200 7.779 3.487 1.00 86.38 500 ARG A N 1
ATOM 3747 C CA . ARG A 1 500 ? 5.394 6.859 4.290 1.00 86.38 500 ARG A CA 1
ATOM 3748 C C . ARG A 1 500 ? 3.997 6.695 3.699 1.00 86.38 500 ARG A C 1
ATOM 3750 O O . ARG A 1 500 ? 3.344 7.680 3.362 1.00 86.38 500 ARG A O 1
ATOM 3757 N N . GLN A 1 501 ? 3.552 5.446 3.626 1.00 90.50 501 GLN A N 1
ATOM 3758 C CA . GLN A 1 501 ? 2.180 5.069 3.305 1.00 90.50 501 GLN A CA 1
ATOM 3759 C C . GLN A 1 501 ? 1.337 4.930 4.583 1.00 90.50 501 GLN A C 1
ATOM 3761 O O . GLN A 1 501 ? 1.846 4.706 5.685 1.00 90.50 501 GLN A O 1
ATOM 3766 N N . TYR A 1 502 ? 0.032 5.102 4.413 1.00 94.25 502 TYR A N 1
ATOM 3767 C CA . TYR A 1 502 ? -0.993 5.117 5.446 1.00 94.25 502 TYR A CA 1
ATOM 3768 C C . TYR A 1 502 ? -2.240 4.388 4.931 1.00 94.25 502 TYR A C 1
ATOM 3770 O O . TYR A 1 502 ? -2.506 4.365 3.729 1.00 94.25 502 TYR A O 1
ATOM 3778 N N . PHE A 1 503 ? -3.043 3.848 5.843 1.00 96.81 503 PHE A N 1
ATOM 3779 C CA . PHE A 1 503 ? -4.396 3.385 5.530 1.00 96.81 503 PHE A CA 1
ATOM 3780 C C . PHE A 1 503 ? -5.381 4.559 5.567 1.00 96.81 503 PHE A C 1
ATOM 3782 O O . PHE A 1 503 ? -5.296 5.415 6.449 1.00 96.81 503 PHE A O 1
ATOM 3789 N N . GLN A 1 504 ? -6.347 4.596 4.652 1.00 93.12 504 GLN A N 1
ATOM 3790 C CA . GLN A 1 504 ? -7.447 5.556 4.693 1.00 93.12 504 GLN A CA 1
ATOM 3791 C C . GLN A 1 504 ? -8.763 4.853 4.343 1.00 93.12 504 GLN A C 1
ATOM 3793 O O . GLN A 1 504 ? -8.919 4.339 3.235 1.00 93.12 504 GLN A O 1
ATOM 3798 N N . GLY A 1 505 ? -9.710 4.832 5.283 1.00 91.25 505 GLY A N 1
ATOM 3799 C CA . GLY A 1 505 ? -10.930 4.034 5.153 1.00 91.25 505 GLY A CA 1
ATOM 3800 C C . GLY A 1 505 ? -11.742 3.931 6.441 1.00 91.25 505 GLY A C 1
ATOM 3801 O O . GLY A 1 505 ? -11.789 4.863 7.244 1.00 91.25 505 GLY A O 1
ATOM 3802 N N . VAL A 1 506 ? -12.377 2.780 6.641 1.00 93.06 506 VAL A N 1
ATOM 3803 C CA . VAL A 1 506 ? -13.230 2.429 7.780 1.00 93.06 506 VAL A CA 1
ATOM 3804 C C . VAL A 1 506 ? -12.754 1.115 8.409 1.00 93.06 506 VAL A C 1
ATOM 3806 O O . VAL A 1 506 ? -12.286 0.209 7.720 1.00 93.06 506 VAL A O 1
ATOM 3809 N N . VAL A 1 507 ? -12.879 1.001 9.731 1.00 96.69 507 VAL A N 1
ATOM 3810 C CA . VAL A 1 507 ? -12.654 -0.237 10.489 1.00 96.69 507 VAL A CA 1
ATOM 3811 C C . VAL A 1 507 ? -13.860 -0.573 11.360 1.00 96.69 507 VAL A C 1
ATOM 3813 O O . VAL A 1 507 ? -14.527 0.315 11.896 1.00 96.69 507 VAL A O 1
ATOM 3816 N N . TRP A 1 508 ? -14.106 -1.868 11.527 1.00 96.25 508 TRP A N 1
ATOM 3817 C CA . TRP A 1 508 ? -15.074 -2.433 12.458 1.00 96.25 508 TRP A CA 1
ATOM 3818 C C . TRP A 1 508 ? -14.300 -3.090 13.596 1.00 96.25 508 TRP A C 1
ATOM 3820 O O . TRP A 1 508 ? -13.421 -3.919 13.350 1.00 96.25 508 TRP A O 1
ATOM 3830 N N . VAL A 1 509 ? -14.623 -2.708 14.827 1.00 96.69 509 VAL A N 1
ATOM 3831 C CA . VAL A 1 509 ? -13.970 -3.161 16.059 1.00 96.69 509 VAL A CA 1
ATOM 3832 C C . VAL A 1 509 ? -14.996 -3.907 16.908 1.00 96.69 509 VAL A C 1
ATOM 3834 O O . VAL A 1 509 ? -15.991 -3.292 17.287 1.00 96.69 509 VAL A O 1
ATOM 3837 N N . ASP A 1 510 ? -14.784 -5.195 17.199 1.00 95.00 510 ASP A N 1
ATOM 3838 C CA . ASP A 1 510 ? -15.720 -6.001 18.011 1.00 95.00 510 ASP A CA 1
ATOM 3839 C C . ASP A 1 510 ? -15.959 -5.358 19.391 1.00 95.00 510 ASP A C 1
ATOM 3841 O O . ASP A 1 510 ? -15.026 -4.851 20.019 1.00 95.00 510 ASP A O 1
ATOM 3845 N N . ASP A 1 511 ? -17.209 -5.352 19.859 1.00 94.00 511 ASP A N 1
ATOM 3846 C CA . ASP A 1 511 ? -17.631 -4.601 21.047 1.00 94.00 511 ASP A CA 1
ATOM 3847 C C . ASP A 1 511 ? -17.227 -5.235 22.394 1.00 94.00 511 ASP A C 1
ATOM 3849 O O . ASP A 1 511 ? -17.307 -4.574 23.435 1.00 94.00 511 ASP A O 1
ATOM 3853 N N . ARG A 1 512 ? -16.729 -6.479 22.380 1.00 92.25 512 ARG A N 1
ATOM 3854 C CA . ARG A 1 512 ? -16.297 -7.267 23.550 1.00 92.25 512 ARG A CA 1
ATOM 3855 C C . ARG A 1 512 ? -14.775 -7.385 23.584 1.00 92.25 512 ARG A C 1
ATOM 3857 O O . ARG A 1 512 ? -14.126 -7.033 24.572 1.00 92.25 512 ARG A O 1
ATOM 3864 N N . ASP A 1 513 ? -14.208 -7.850 22.476 1.00 92.50 513 ASP A N 1
ATOM 3865 C CA . ASP A 1 513 ? -12.782 -8.061 22.284 1.00 92.50 513 ASP A CA 1
ATOM 3866 C C . ASP A 1 513 ? -12.044 -6.757 22.002 1.00 92.50 513 ASP A C 1
ATOM 3868 O O . ASP A 1 513 ? -10.847 -6.707 22.263 1.00 92.50 513 ASP A O 1
ATOM 3872 N N . LEU A 1 514 ? -12.710 -5.687 21.555 1.00 95.44 514 LEU A N 1
ATOM 3873 C CA . LEU A 1 514 ? -12.078 -4.405 21.219 1.00 95.44 514 LEU A CA 1
ATOM 3874 C C . LEU A 1 514 ? -10.845 -4.604 20.317 1.00 95.44 514 LEU A C 1
ATOM 3876 O O . LEU A 1 514 ? -9.759 -4.099 20.594 1.00 95.44 514 LEU A O 1
ATOM 3880 N N . GLN A 1 515 ? -11.021 -5.388 19.256 1.00 95.38 515 GLN A N 1
ATOM 3881 C CA . GLN A 1 515 ? -10.039 -5.624 18.199 1.00 95.38 515 GLN A CA 1
ATOM 3882 C C . GLN A 1 515 ? -10.667 -5.362 16.839 1.00 95.38 515 GLN A C 1
ATOM 3884 O O . GLN A 1 515 ? -11.876 -5.529 16.679 1.00 95.38 515 GLN A O 1
ATOM 3889 N N . ILE A 1 516 ? -9.852 -4.979 15.853 1.00 96.88 516 ILE A N 1
ATOM 3890 C CA . ILE A 1 516 ? -10.337 -4.838 14.478 1.00 96.88 516 ILE A CA 1
ATOM 3891 C C . ILE A 1 516 ? -10.714 -6.236 13.962 1.00 96.88 516 ILE A C 1
ATOM 3893 O O . ILE A 1 516 ? -9.917 -7.167 14.075 1.00 96.88 516 ILE A O 1
ATOM 3897 N N . VAL A 1 517 ? -11.917 -6.365 13.393 1.00 95.44 517 VAL A N 1
ATOM 3898 C CA . VAL A 1 517 ? -12.451 -7.603 12.782 1.00 95.44 517 VAL A CA 1
ATOM 3899 C C . VAL A 1 517 ? -12.665 -7.477 11.270 1.00 95.44 517 VAL A C 1
ATOM 3901 O O . VAL A 1 517 ? -12.597 -8.463 10.542 1.00 95.44 517 VAL A O 1
ATOM 3904 N N . LYS A 1 518 ? -12.869 -6.249 10.782 1.00 94.12 518 LYS A N 1
ATOM 3905 C CA . LYS A 1 518 ? -12.904 -5.902 9.357 1.00 94.12 518 LYS A CA 1
ATOM 3906 C C . LYS A 1 518 ? -12.251 -4.534 9.158 1.00 94.12 518 LYS A C 1
ATOM 3908 O O . LYS A 1 518 ? -12.475 -3.628 9.964 1.00 94.12 518 LYS A O 1
ATOM 3913 N N . SER A 1 519 ? -11.509 -4.356 8.073 1.00 96.38 519 SER A N 1
ATOM 3914 C CA . SER A 1 519 ? -11.118 -3.047 7.537 1.00 96.38 519 SER A CA 1
ATOM 3915 C C . SER A 1 519 ? -11.544 -2.924 6.073 1.00 96.38 519 SER A C 1
ATOM 3917 O O . SER A 1 519 ? -11.633 -3.918 5.359 1.00 96.38 519 SER A O 1
ATOM 3919 N N . GLU A 1 520 ? -11.853 -1.709 5.630 1.00 92.62 520 GLU A N 1
ATOM 3920 C CA . GLU A 1 520 ? -12.242 -1.396 4.251 1.00 92.62 520 GLU A CA 1
ATOM 3921 C C . GLU A 1 520 ? -11.697 -0.012 3.893 1.00 92.62 520 GLU A C 1
ATOM 3923 O O . GLU A 1 520 ? -11.976 0.957 4.595 1.00 92.62 520 GLU A O 1
ATOM 3928 N N . GLY A 1 521 ? -10.880 0.114 2.851 1.00 90.50 521 GLY A N 1
ATOM 3929 C CA . GLY A 1 521 ? -10.165 1.361 2.573 1.00 90.50 521 GLY A CA 1
ATOM 3930 C C . GLY A 1 521 ? -9.178 1.241 1.426 1.00 90.50 521 GLY A C 1
ATOM 3931 O O . GLY A 1 521 ? -9.165 0.241 0.718 1.00 90.50 521 GLY A O 1
ATOM 3932 N N . LYS A 1 522 ? -8.337 2.262 1.248 1.00 90.94 522 LYS A N 1
ATOM 3933 C CA . LYS A 1 522 ? -7.199 2.211 0.322 1.00 90.94 522 LYS A CA 1
ATOM 3934 C C . LYS A 1 522 ? -5.911 2.685 0.984 1.00 90.94 522 LYS A C 1
ATOM 3936 O O . LYS A 1 522 ? -5.930 3.353 2.023 1.00 90.94 522 LYS A O 1
ATOM 3941 N N . GLN A 1 523 ? -4.788 2.336 0.370 1.00 92.69 523 GLN A N 1
ATOM 3942 C CA . GLN A 1 523 ? -3.482 2.881 0.720 1.00 92.69 523 GLN A CA 1
ATOM 3943 C C . GLN A 1 523 ? -3.348 4.317 0.191 1.00 92.69 523 GLN A C 1
ATOM 3945 O O . GLN A 1 523 ? -3.766 4.619 -0.924 1.00 92.69 523 GLN A O 1
ATOM 3950 N N . VAL A 1 524 ? -2.764 5.211 0.992 1.00 89.31 524 VAL A N 1
ATOM 3951 C CA . VAL A 1 524 ? -2.472 6.602 0.609 1.00 89.31 524 VAL A CA 1
ATOM 3952 C C . VAL A 1 524 ? -1.075 7.030 1.084 1.00 89.31 524 VAL A C 1
ATOM 3954 O O . VAL A 1 524 ? -0.624 6.560 2.129 1.00 89.31 524 VAL A O 1
ATOM 3957 N N . PRO A 1 525 ? -0.384 7.947 0.384 1.00 89.25 525 PRO A N 1
ATOM 3958 C CA . PRO A 1 525 ? -0.762 8.538 -0.898 1.00 89.25 525 PRO A CA 1
ATOM 3959 C C . PRO A 1 525 ? -0.552 7.559 -2.059 1.00 89.25 525 PRO A C 1
ATOM 3961 O O . PRO A 1 525 ? 0.312 6.688 -1.996 1.00 89.25 525 PRO A O 1
ATOM 3964 N N . GLU A 1 526 ? -1.305 7.753 -3.137 1.00 84.06 526 GLU A N 1
ATOM 3965 C CA . GLU A 1 526 ? -1.001 7.154 -4.440 1.00 84.06 526 GLU A CA 1
ATOM 3966 C C . GLU A 1 526 ? 0.251 7.822 -5.034 1.00 84.06 526 GLU A C 1
ATOM 3968 O O . GLU A 1 526 ? 0.452 9.039 -4.916 1.00 84.06 526 GLU A O 1
ATOM 3973 N N . LEU A 1 527 ? 1.135 7.019 -5.622 1.00 83.69 527 LEU A N 1
ATOM 3974 C CA . LEU A 1 527 ? 2.527 7.386 -5.871 1.00 83.69 527 LEU A CA 1
ATOM 3975 C C . LEU A 1 527 ? 2.729 7.968 -7.268 1.00 83.69 527 LEU A C 1
ATOM 3977 O O . LEU A 1 527 ? 3.336 7.352 -8.137 1.00 83.69 527 LEU A O 1
ATOM 3981 N N . HIS A 1 528 ? 2.260 9.191 -7.471 1.00 78.19 528 HIS A N 1
ATOM 3982 C CA . HIS A 1 528 ? 2.439 9.915 -8.729 1.00 78.19 528 HIS A CA 1
ATOM 3983 C C . HIS A 1 528 ? 3.884 10.391 -8.869 1.00 78.19 528 HIS A C 1
ATOM 3985 O O . HIS A 1 528 ? 4.343 11.272 -8.133 1.00 78.19 528 HIS A O 1
ATOM 3991 N N . THR A 1 529 ? 4.634 9.785 -9.794 1.00 64.25 529 THR A N 1
ATOM 3992 C CA . THR A 1 529 ? 6.050 10.097 -9.992 1.00 64.25 529 THR A CA 1
ATOM 3993 C C . THR A 1 529 ? 6.410 10.337 -11.448 1.00 64.25 529 THR A C 1
ATOM 3995 O O . THR A 1 529 ? 5.786 9.854 -12.385 1.00 64.25 529 THR A O 1
ATOM 3998 N N . LYS A 1 530 ? 7.561 10.984 -11.626 1.00 48.78 530 LYS A N 1
ATOM 3999 C CA . LYS A 1 530 ? 8.240 11.209 -12.907 1.00 48.78 530 LYS A CA 1
ATOM 4000 C C . LYS A 1 530 ? 8.829 9.936 -13.555 1.00 48.78 530 LYS A C 1
ATOM 4002 O O . LYS A 1 530 ? 9.780 10.046 -14.319 1.00 48.78 530 LYS A O 1
ATOM 4007 N N . LYS A 1 531 ? 8.287 8.760 -13.219 1.00 48.91 531 LYS A N 1
ATOM 4008 C CA . LYS A 1 531 ? 8.547 7.431 -13.811 1.00 48.91 531 LYS A CA 1
ATOM 4009 C C . LYS A 1 531 ? 7.262 6.669 -14.184 1.00 48.91 531 LYS A C 1
ATOM 4011 O O . LYS A 1 531 ? 7.347 5.635 -14.833 1.00 48.91 531 LYS A O 1
ATOM 4016 N N . GLY A 1 532 ? 6.119 7.140 -13.691 1.00 64.69 532 GLY A N 1
ATOM 4017 C CA . GLY A 1 532 ? 4.849 6.435 -13.613 1.00 64.69 532 GLY A CA 1
ATOM 4018 C C . GLY A 1 532 ? 4.174 6.748 -12.279 1.00 64.69 532 GLY A C 1
ATOM 4019 O O . GLY A 1 532 ? 4.834 7.092 -11.288 1.00 64.69 532 GLY A O 1
ATOM 4020 N N . GLU A 1 533 ? 2.858 6.647 -12.265 1.00 82.38 533 GLU A N 1
ATOM 4021 C CA . GLU A 1 533 ? 2.067 6.447 -11.059 1.00 82.38 533 GLU A CA 1
ATOM 4022 C C . GLU A 1 533 ? 2.278 5.042 -10.468 1.00 82.38 533 GLU A C 1
ATOM 4024 O O . GLU A 1 533 ? 2.673 4.108 -11.167 1.00 82.38 533 GLU A O 1
ATOM 4029 N N . ASN A 1 534 ? 1.965 4.881 -9.184 1.00 88.31 534 ASN A N 1
ATOM 4030 C CA . ASN A 1 534 ? 1.416 3.620 -8.705 1.00 88.31 534 ASN A CA 1
ATOM 4031 C C . ASN A 1 534 ? 0.138 3.898 -7.904 1.00 88.31 534 ASN A C 1
ATOM 4033 O O . ASN A 1 534 ? 0.137 4.730 -6.987 1.00 88.31 534 ASN A O 1
ATOM 4037 N N . LEU A 1 535 ? -0.940 3.223 -8.292 1.00 91.00 535 LEU A N 1
ATOM 4038 C CA . LEU A 1 535 ? -2.286 3.365 -7.753 1.00 91.00 535 LEU A CA 1
ATOM 4039 C C . LEU A 1 535 ? -2.615 2.125 -6.920 1.00 91.00 535 LEU A C 1
ATOM 4041 O O . LEU A 1 535 ? -2.247 1.018 -7.294 1.00 91.00 535 LEU A O 1
ATOM 4045 N N . PHE A 1 536 ? -3.342 2.295 -5.816 1.00 93.00 536 PHE A N 1
ATOM 4046 C CA . PHE A 1 536 ? -3.660 1.189 -4.909 1.00 93.00 536 PHE A CA 1
ATOM 4047 C C . PHE A 1 536 ? -5.174 0.957 -4.860 1.00 93.00 536 PHE A C 1
ATOM 4049 O O . PHE A 1 536 ? -5.909 1.910 -4.578 1.00 93.00 536 PHE A O 1
ATOM 4056 N N . PRO A 1 537 ? -5.660 -0.275 -5.099 1.00 93.00 537 PRO A N 1
ATOM 4057 C CA . PRO A 1 537 ? -7.090 -0.550 -5.144 1.00 93.00 537 PRO A CA 1
ATOM 4058 C C . PRO A 1 537 ? -7.724 -0.412 -3.757 1.00 93.00 537 PRO A C 1
ATOM 4060 O O . PRO A 1 537 ? -7.080 -0.611 -2.720 1.00 93.00 537 PRO A O 1
ATOM 4063 N N . ARG A 1 538 ? -9.017 -0.073 -3.721 1.00 88.88 538 ARG A N 1
ATOM 4064 C CA . ARG A 1 538 ? -9.802 -0.144 -2.491 1.00 88.88 538 ARG A CA 1
ATOM 4065 C C . ARG A 1 538 ? -10.045 -1.606 -2.135 1.00 88.88 538 ARG A C 1
ATOM 4067 O O . ARG A 1 538 ? -10.730 -2.330 -2.853 1.00 88.88 538 ARG A O 1
ATOM 4074 N N . PHE A 1 539 ? -9.520 -2.012 -0.989 1.00 95.81 539 PHE A N 1
ATOM 4075 C CA . PHE A 1 539 ? -9.598 -3.372 -0.479 1.00 95.81 539 PHE A CA 1
ATOM 4076 C C . PHE A 1 539 ? -10.515 -3.465 0.745 1.00 95.81 539 PHE A C 1
ATOM 4078 O O . PHE A 1 539 ? -10.742 -2.496 1.473 1.00 95.81 539 PHE A O 1
ATOM 4085 N N . THR A 1 540 ? -10.997 -4.677 0.997 1.00 92.81 540 THR A N 1
ATOM 4086 C CA . THR A 1 540 ? -11.645 -5.109 2.233 1.00 92.81 540 THR A CA 1
ATOM 4087 C C . THR A 1 540 ? -10.856 -6.269 2.820 1.00 92.81 540 THR A C 1
ATOM 4089 O O . THR A 1 540 ? -10.664 -7.270 2.136 1.00 92.81 540 THR A O 1
ATOM 4092 N N . THR A 1 541 ? -10.441 -6.169 4.081 1.00 96.88 541 THR A N 1
ATOM 4093 C CA . THR A 1 541 ? -9.801 -7.264 4.824 1.00 96.88 541 THR A CA 1
ATOM 4094 C C . THR A 1 541 ? -10.727 -7.736 5.936 1.00 96.88 541 THR A C 1
ATOM 4096 O O . THR A 1 541 ? -11.167 -6.939 6.766 1.00 96.88 541 THR A O 1
ATOM 4099 N N . TRP A 1 542 ? -10.985 -9.040 5.980 1.00 92.56 542 TRP A N 1
ATOM 4100 C CA . TRP A 1 542 ? -11.675 -9.724 7.070 1.00 92.56 542 TRP A CA 1
ATOM 4101 C C . TRP A 1 542 ? -10.659 -10.435 7.960 1.00 92.56 542 TRP A C 1
ATOM 4103 O O . TRP A 1 542 ? -9.625 -10.927 7.494 1.00 92.56 542 TRP A O 1
ATOM 4113 N N . ARG A 1 543 ? -10.965 -10.483 9.254 1.00 95.00 543 ARG A N 1
ATOM 4114 C CA . ARG A 1 543 ? -10.176 -11.174 10.268 1.00 95.00 543 ARG A CA 1
ATOM 4115 C C . ARG A 1 543 ? -11.028 -12.212 10.992 1.00 95.00 543 ARG A C 1
ATOM 4117 O O . ARG A 1 543 ? -12.222 -12.005 11.197 1.00 95.00 543 ARG A O 1
ATOM 4124 N N . GLU A 1 544 ? -10.390 -13.280 11.452 1.00 91.25 544 GLU A N 1
ATOM 4125 C CA . GLU A 1 544 ? -10.991 -14.345 12.262 1.00 91.25 544 GLU A CA 1
ATOM 4126 C C . GLU A 1 544 ? -10.168 -14.579 13.535 1.00 91.25 544 GLU A C 1
ATOM 4128 O O . GLU A 1 544 ? -8.966 -14.301 13.585 1.00 91.25 544 GLU A O 1
ATOM 4133 N N . GLN A 1 545 ? -10.815 -15.077 14.590 1.00 91.06 545 GLN A N 1
ATOM 4134 C CA . GLN A 1 545 ? -10.167 -15.300 15.879 1.00 91.06 545 GLN A CA 1
ATOM 4135 C C . GLN A 1 545 ? -9.358 -16.611 15.872 1.00 91.06 545 GLN A C 1
ATOM 4137 O O . GLN A 1 545 ? -9.926 -17.702 15.894 1.00 91.06 545 GLN A O 1
ATOM 4142 N N . ILE A 1 546 ? -8.027 -16.510 15.891 1.00 87.81 546 ILE A N 1
ATOM 4143 C CA . ILE A 1 546 ? -7.112 -17.659 15.972 1.00 87.81 546 ILE A CA 1
ATOM 4144 C C . ILE A 1 546 ? -6.750 -17.943 17.436 1.00 87.81 546 ILE A C 1
ATOM 4146 O O . ILE A 1 546 ? -6.627 -17.022 18.253 1.00 87.81 546 ILE A O 1
ATOM 4150 N N . ASP A 1 547 ? -6.613 -19.232 17.768 1.00 82.62 547 ASP A N 1
ATOM 4151 C CA . ASP A 1 547 ? -6.309 -19.770 19.105 1.00 82.62 547 ASP A CA 1
ATOM 4152 C C . ASP A 1 547 ? -7.200 -19.202 20.235 1.00 82.62 547 ASP A C 1
ATOM 4154 O O . ASP A 1 547 ? -6.810 -19.164 21.403 1.00 82.62 547 ASP A O 1
ATOM 4158 N N . GLY A 1 548 ? -8.407 -18.730 19.888 1.00 82.38 548 GLY A N 1
ATOM 4159 C CA . GLY A 1 548 ? -9.345 -18.085 20.812 1.00 82.38 548 GLY A CA 1
ATOM 4160 C C . GLY A 1 548 ? -8.827 -16.784 21.441 1.00 82.38 548 GLY A C 1
ATOM 4161 O O . GLY A 1 548 ? -9.312 -16.398 22.504 1.00 82.38 548 GLY A O 1
ATOM 4162 N N . LYS A 1 549 ? -7.801 -16.144 20.853 1.00 81.88 549 LYS A N 1
ATOM 4163 C CA . LYS A 1 549 ? -7.034 -15.072 21.514 1.00 81.88 549 LYS A CA 1
ATOM 4164 C C . LYS A 1 549 ? -6.911 -13.769 20.728 1.00 81.88 549 LYS A C 1
ATOM 4166 O O . LYS A 1 549 ? -6.939 -12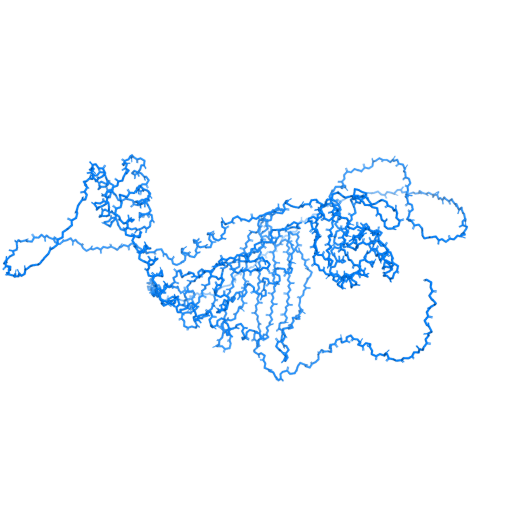.709 21.348 1.00 81.88 549 LYS A O 1
ATOM 4171 N N . PHE A 1 550 ? -6.712 -13.831 19.412 1.00 90.00 550 PHE A N 1
ATOM 4172 C CA . PHE A 1 550 ? -6.499 -12.640 18.585 1.00 90.00 550 PHE A CA 1
ATOM 4173 C C . PHE A 1 550 ? -7.167 -12.769 17.218 1.00 90.00 550 PHE A C 1
ATOM 4175 O O . PHE A 1 550 ? -7.198 -13.852 16.638 1.00 90.00 550 PHE A O 1
ATOM 4182 N N . TRP A 1 551 ? -7.630 -11.641 16.684 1.00 93.44 551 TRP A N 1
ATOM 4183 C CA . TRP A 1 551 ? -8.232 -11.541 15.355 1.00 93.44 551 TRP A CA 1
ATOM 4184 C C . TRP A 1 551 ? -7.166 -11.321 14.269 1.00 93.44 551 TRP A C 1
ATOM 4186 O O . TRP A 1 551 ? -6.707 -10.197 14.064 1.00 93.44 551 TRP A O 1
ATOM 4196 N N . PHE A 1 552 ? -6.766 -12.393 13.579 1.00 95.81 552 PHE A N 1
ATOM 4197 C CA . PHE A 1 552 ? -5.805 -12.358 12.465 1.00 95.81 552 PHE A CA 1
ATOM 4198 C C . PHE A 1 552 ? -6.522 -12.171 11.125 1.00 95.81 552 PHE A C 1
ATOM 4200 O O . PHE A 1 552 ? -7.627 -12.687 10.975 1.00 95.81 552 PHE A O 1
ATOM 4207 N N . PRO A 1 553 ? -5.922 -11.487 10.130 1.00 96.75 553 PRO A N 1
ATOM 4208 C CA . PRO A 1 553 ? -6.487 -11.443 8.783 1.00 96.75 553 PRO A CA 1
ATOM 4209 C C . PRO A 1 553 ? -6.531 -12.855 8.196 1.00 96.75 553 PRO A C 1
ATOM 4211 O O . PRO A 1 553 ? -5.570 -13.598 8.343 1.00 96.75 553 PRO A O 1
ATOM 4214 N N . THR A 1 554 ? -7.621 -13.219 7.527 1.00 93.25 554 THR A N 1
ATOM 4215 C CA . THR A 1 554 ? -7.754 -14.511 6.819 1.00 93.25 554 THR A CA 1
ATOM 4216 C C . THR A 1 554 ? -8.041 -14.321 5.336 1.00 93.25 554 THR A C 1
ATOM 4218 O O . THR A 1 554 ? -7.603 -15.121 4.507 1.00 93.25 554 THR A O 1
ATOM 4221 N N . PHE A 1 555 ? -8.694 -13.214 4.979 1.00 92.69 555 PHE A N 1
ATOM 4222 C CA . PHE A 1 555 ? -9.062 -12.894 3.608 1.00 92.69 555 PHE A CA 1
ATOM 4223 C C . PHE A 1 555 ? -8.970 -11.389 3.347 1.00 92.69 555 PHE A C 1
ATOM 4225 O O . PHE A 1 555 ? -9.480 -10.591 4.135 1.00 92.69 555 PHE A O 1
ATOM 4232 N N . THR A 1 556 ? -8.378 -11.008 2.218 1.00 97.19 556 THR A N 1
ATOM 4233 C CA . THR A 1 556 ? -8.478 -9.661 1.647 1.00 97.19 556 THR A CA 1
ATOM 4234 C C . THR A 1 556 ? -9.012 -9.764 0.222 1.00 97.19 556 THR A C 1
ATOM 4236 O O . THR A 1 556 ? -8.592 -10.641 -0.532 1.00 97.19 556 THR A O 1
ATOM 4239 N N . LEU A 1 557 ? -9.931 -8.871 -0.144 1.00 91.38 557 LEU A N 1
ATOM 4240 C CA . LEU A 1 557 ? -10.462 -8.710 -1.496 1.00 91.38 557 LEU A CA 1
ATOM 4241 C C . LEU A 1 557 ? -10.373 -7.237 -1.896 1.00 91.38 557 LEU A C 1
ATOM 4243 O O . LEU A 1 557 ? -10.903 -6.386 -1.182 1.00 91.38 557 LEU A O 1
ATOM 4247 N N . ALA A 1 558 ? -9.794 -6.949 -3.054 1.00 93.88 558 ALA A N 1
ATOM 4248 C CA . ALA A 1 558 ? -10.030 -5.709 -3.781 1.00 93.88 558 ALA A CA 1
ATOM 4249 C C . ALA A 1 558 ? -10.697 -6.037 -5.123 1.00 93.88 558 ALA A C 1
ATOM 4251 O O . ALA A 1 558 ? -10.396 -7.056 -5.741 1.00 93.88 558 ALA A O 1
ATOM 4252 N N . ASP A 1 559 ? -11.625 -5.192 -5.553 1.00 89.94 559 ASP A N 1
ATOM 4253 C CA . ASP A 1 559 ? -12.343 -5.320 -6.823 1.00 89.94 559 ASP A CA 1
ATOM 4254 C C . ASP A 1 559 ? -12.688 -3.887 -7.250 1.00 89.94 559 ASP A C 1
ATOM 4256 O O . ASP A 1 559 ? -13.681 -3.311 -6.802 1.00 89.94 559 ASP A O 1
ATOM 4260 N N . ASP A 1 560 ? -11.752 -3.244 -7.952 1.00 87.44 560 ASP A N 1
ATOM 4261 C CA . ASP A 1 560 ? -11.734 -1.789 -8.151 1.00 87.44 560 ASP A CA 1
ATOM 4262 C C . ASP A 1 560 ? -11.177 -1.424 -9.535 1.00 87.44 560 ASP A C 1
ATOM 4264 O O . ASP A 1 560 ? -10.416 -2.178 -10.145 1.00 87.44 560 ASP A O 1
ATOM 4268 N N . THR A 1 561 ? -11.545 -0.250 -10.045 1.00 87.94 561 THR A N 1
ATOM 4269 C CA . THR A 1 561 ? -11.018 0.276 -11.312 1.00 87.94 561 THR A CA 1
ATOM 4270 C C . THR A 1 561 ? -10.032 1.395 -11.023 1.00 87.94 561 THR A C 1
ATOM 4272 O O . THR A 1 561 ? -10.413 2.470 -10.563 1.00 87.94 561 THR A O 1
ATOM 4275 N N . LEU A 1 562 ? -8.759 1.142 -11.314 1.00 86.81 562 LEU A N 1
ATOM 4276 C CA . LEU A 1 562 ? -7.684 2.112 -11.155 1.00 86.81 562 LEU A CA 1
ATOM 4277 C C . LEU A 1 562 ? -7.501 2.904 -12.450 1.00 86.81 562 LEU A C 1
ATOM 4279 O O . LEU A 1 562 ? -7.358 2.330 -13.528 1.00 86.81 562 LEU A O 1
ATOM 4283 N N . TYR A 1 563 ? -7.526 4.229 -12.340 1.00 83.94 563 TYR A N 1
ATOM 4284 C CA . TYR A 1 563 ? -7.537 5.151 -13.475 1.00 83.94 563 TYR A CA 1
ATOM 4285 C C . TYR A 1 563 ? -6.121 5.623 -13.816 1.00 83.94 563 TYR A C 1
ATOM 4287 O O . TYR A 1 563 ? -5.780 6.774 -13.567 1.00 83.94 563 TYR A O 1
ATOM 4295 N N . PHE A 1 564 ? -5.324 4.714 -14.381 1.00 83.94 564 PHE A N 1
ATOM 4296 C CA . PHE A 1 564 ? -4.009 5.026 -14.946 1.00 83.94 564 PHE A CA 1
ATOM 4297 C C . PHE A 1 564 ? -4.139 5.876 -16.224 1.00 83.94 564 PHE A C 1
ATOM 4299 O O . PHE A 1 564 ? -5.140 5.782 -16.940 1.00 83.94 564 PHE A O 1
ATOM 4306 N N . ASP A 1 565 ? -3.099 6.627 -16.600 1.00 78.69 565 ASP A N 1
ATOM 4307 C CA . ASP A 1 565 ? -3.103 7.447 -17.833 1.00 78.69 565 ASP A CA 1
ATOM 4308 C C . ASP A 1 565 ? -3.234 6.633 -19.116 1.00 78.69 565 ASP A C 1
ATOM 4310 O O . ASP A 1 565 ? -3.785 7.099 -20.112 1.00 78.69 565 ASP A O 1
ATOM 4314 N N . GLN A 1 566 ? -2.719 5.402 -19.104 1.00 77.12 566 GLN A N 1
ATOM 4315 C CA . GLN A 1 566 ? -2.851 4.480 -20.234 1.00 77.12 566 GLN A CA 1
ATOM 4316 C C . GLN A 1 566 ? -4.276 3.910 -20.359 1.00 77.12 566 GLN A C 1
ATOM 4318 O O . GLN A 1 566 ? -4.573 3.194 -21.314 1.00 77.12 566 GLN A O 1
ATOM 4323 N N . GLY A 1 567 ? -5.161 4.257 -19.422 1.00 80.12 567 GLY A N 1
ATOM 4324 C CA . GLY A 1 567 ? -6.566 3.890 -19.375 1.00 80.12 567 GLY A CA 1
ATOM 4325 C C . GLY A 1 567 ? -6.952 3.231 -18.046 1.00 80.12 567 GLY A C 1
ATOM 4326 O O . GLY A 1 567 ? -6.091 2.769 -17.294 1.00 80.12 567 GLY A O 1
ATOM 4327 N N . PRO A 1 568 ? -8.261 3.144 -17.753 1.00 86.88 568 PRO A N 1
ATOM 4328 C CA . PRO A 1 568 ? -8.749 2.411 -16.596 1.00 86.88 568 PRO A CA 1
ATOM 4329 C C . PRO A 1 568 ? -8.363 0.927 -16.672 1.00 86.88 568 PRO A C 1
ATOM 4331 O O . PRO A 1 568 ? -8.590 0.252 -17.681 1.00 86.88 568 PRO A O 1
ATOM 4334 N N . VAL A 1 569 ? -7.831 0.401 -15.571 1.00 89.75 569 VAL A N 1
ATOM 4335 C CA . VAL A 1 569 ? -7.576 -1.027 -15.377 1.00 89.75 569 VAL A CA 1
ATOM 4336 C C . VAL A 1 569 ? -8.454 -1.511 -14.231 1.00 89.75 569 VAL A C 1
ATOM 4338 O O . VAL A 1 569 ? -8.269 -1.117 -13.080 1.00 89.75 569 VAL A O 1
ATOM 4341 N N . HIS A 1 570 ? -9.418 -2.377 -14.546 1.00 93.00 570 HIS A N 1
ATOM 4342 C CA . HIS A 1 570 ? -10.157 -3.133 -13.539 1.00 93.00 570 HIS A CA 1
ATOM 4343 C C . HIS A 1 570 ? -9.229 -4.212 -12.978 1.00 93.00 570 HIS A C 1
ATOM 4345 O O . HIS A 1 570 ? -8.771 -5.090 -13.716 1.00 93.00 570 HIS A O 1
ATOM 4351 N N . ILE A 1 571 ? -8.914 -4.101 -11.688 1.00 94.69 571 ILE A N 1
ATOM 4352 C CA . ILE A 1 571 ? -8.075 -5.039 -10.944 1.00 94.69 571 ILE A CA 1
ATOM 4353 C C . ILE A 1 571 ? -8.931 -5.756 -9.906 1.00 94.69 571 ILE A C 1
ATOM 4355 O O . ILE A 1 571 ? -9.691 -5.134 -9.160 1.00 94.69 571 ILE A O 1
ATOM 4359 N N . LYS A 1 572 ? -8.742 -7.071 -9.822 1.00 94.31 572 LYS A N 1
ATOM 4360 C CA . LYS A 1 572 ? -9.253 -7.917 -8.752 1.00 94.31 572 LYS A CA 1
ATOM 4361 C C . LYS A 1 572 ? -8.078 -8.512 -7.984 1.00 94.31 572 LYS A C 1
ATOM 4363 O O . LYS A 1 572 ? -7.307 -9.299 -8.525 1.00 94.31 572 LYS A O 1
ATOM 4368 N N . GLU A 1 573 ? -7.938 -8.139 -6.722 1.00 97.25 573 GLU A N 1
ATOM 4369 C CA . GLU A 1 573 ? -6.901 -8.647 -5.824 1.00 97.25 573 GLU A CA 1
ATOM 4370 C C . GLU A 1 573 ? -7.528 -9.567 -4.780 1.00 97.25 573 GLU A C 1
ATOM 4372 O O . GLU A 1 573 ? -8.566 -9.257 -4.199 1.00 97.25 573 GLU A O 1
ATOM 4377 N N . VAL A 1 574 ? -6.888 -10.703 -4.526 1.00 93.56 574 VAL A N 1
ATOM 4378 C CA . VAL A 1 574 ? -7.269 -11.651 -3.485 1.00 93.56 574 VAL A CA 1
ATOM 4379 C C . VAL A 1 574 ? -6.030 -12.030 -2.690 1.00 93.56 574 VAL A C 1
ATOM 4381 O O . VAL A 1 574 ? -5.117 -12.655 -3.230 1.00 93.56 574 VAL A O 1
ATOM 4384 N N . ILE A 1 575 ? -6.036 -11.734 -1.389 1.00 97.06 575 ILE A N 1
ATOM 4385 C CA . ILE A 1 575 ? -5.085 -12.323 -0.442 1.00 97.06 575 ILE A CA 1
ATOM 4386 C C . ILE A 1 575 ? -5.811 -13.340 0.431 1.00 97.06 575 ILE A C 1
ATOM 4388 O O . ILE A 1 575 ? -6.912 -13.091 0.927 1.00 97.06 575 ILE A O 1
ATOM 4392 N N . ARG A 1 576 ? -5.185 -14.495 0.648 1.00 91.88 576 ARG A N 1
ATOM 4393 C CA . ARG A 1 576 ? -5.594 -15.473 1.661 1.00 91.88 576 ARG A CA 1
ATOM 4394 C C . ARG A 1 576 ? -4.458 -15.708 2.633 1.00 91.88 576 ARG A C 1
ATOM 4396 O O . ARG A 1 576 ? -3.315 -15.852 2.212 1.00 91.88 576 ARG A O 1
ATOM 4403 N N . TYR A 1 577 ? -4.796 -15.800 3.911 1.00 95.19 577 TYR A N 1
ATOM 4404 C CA . TYR A 1 577 ? -3.872 -16.152 4.980 1.00 95.19 577 TYR A CA 1
ATOM 4405 C C . TYR A 1 577 ? -4.420 -17.395 5.688 1.00 95.19 577 TYR A C 1
ATOM 4407 O O . TYR A 1 577 ? -5.586 -17.426 6.083 1.00 95.19 577 TYR A O 1
ATOM 4415 N N . SER A 1 578 ? -3.602 -18.433 5.820 1.00 91.31 578 SER A N 1
ATOM 4416 C CA . SER A 1 578 ? -4.002 -19.736 6.353 1.00 91.31 578 SER A CA 1
ATOM 4417 C C . SER A 1 578 ? -2.911 -20.338 7.238 1.00 91.31 578 SER A C 1
ATOM 4419 O O . SER A 1 578 ? -1.819 -19.791 7.381 1.00 91.31 578 SER A O 1
ATOM 4421 N N . ASP A 1 579 ? -3.201 -21.485 7.855 1.00 91.12 579 ASP A N 1
ATOM 4422 C CA . ASP A 1 579 ? -2.207 -22.285 8.582 1.00 91.12 579 ASP A CA 1
ATOM 4423 C C . ASP A 1 579 ? -1.502 -21.584 9.758 1.00 91.12 579 ASP A C 1
ATOM 4425 O O . ASP A 1 579 ? -0.448 -22.049 10.199 1.00 91.12 579 ASP A O 1
ATOM 4429 N N . TYR A 1 580 ? -2.116 -20.525 10.303 1.00 91.88 580 TYR A N 1
ATOM 4430 C CA . TYR A 1 580 ? -1.656 -19.805 11.490 1.00 91.88 580 TYR A CA 1
ATOM 4431 C C . TYR A 1 580 ? -1.327 -20.752 12.647 1.00 91.88 580 TYR A C 1
ATOM 4433 O O . TYR A 1 580 ? -2.205 -21.409 13.206 1.00 91.88 580 TYR A O 1
ATOM 4441 N N . LYS A 1 581 ? -0.048 -20.790 13.027 1.00 87.94 581 LYS A N 1
ATOM 4442 C CA . LYS A 1 581 ? 0.488 -21.587 14.138 1.00 87.94 581 LYS A CA 1
ATOM 4443 C C . LYS A 1 581 ? 1.432 -20.719 14.960 1.00 87.94 581 LYS A C 1
ATOM 4445 O O . LYS A 1 581 ? 2.391 -20.167 14.414 1.00 87.94 581 LYS A O 1
ATOM 4450 N N . GLN A 1 582 ? 1.187 -20.621 16.268 1.00 84.25 582 GLN A N 1
ATOM 4451 C CA . GLN A 1 582 ? 2.082 -19.909 17.179 1.00 84.25 582 GLN A CA 1
ATOM 4452 C C . GLN A 1 582 ? 3.474 -20.565 17.190 1.00 84.25 582 GLN A C 1
ATOM 4454 O O . GLN A 1 582 ? 3.620 -21.729 17.578 1.00 84.25 582 GLN A O 1
ATOM 4459 N N . PHE A 1 583 ? 4.503 -19.799 16.830 1.00 69.38 583 PHE A N 1
ATOM 4460 C CA . PHE A 1 583 ? 5.891 -20.215 16.973 1.00 69.38 583 PHE A CA 1
ATOM 4461 C C . PHE A 1 583 ? 6.257 -20.307 18.460 1.00 69.38 583 PHE A C 1
ATOM 4463 O O . PHE A 1 583 ? 5.937 -19.430 19.265 1.00 69.38 583 PHE A O 1
ATOM 4470 N N . LYS A 1 584 ? 6.921 -21.400 18.840 1.00 60.75 584 LYS A N 1
ATOM 4471 C CA . LYS A 1 584 ? 7.423 -21.640 20.198 1.00 60.75 584 LYS A CA 1
ATOM 4472 C C . LYS A 1 584 ? 8.893 -22.018 20.070 1.00 60.75 584 LYS A C 1
ATOM 4474 O O . LYS A 1 584 ? 9.205 -22.953 19.333 1.00 60.75 584 LYS A O 1
ATOM 4479 N N . ALA A 1 585 ? 9.765 -21.307 20.788 1.00 51.25 585 ALA A N 1
ATOM 4480 C CA . ALA A 1 585 ? 11.232 -21.336 20.667 1.00 51.25 585 ALA A CA 1
ATOM 4481 C C . ALA A 1 585 ? 11.902 -22.633 21.191 1.00 51.25 585 ALA A C 1
ATOM 4483 O O . ALA A 1 585 ? 12.807 -22.620 22.022 1.00 51.25 585 ALA A O 1
ATOM 4484 N N . GLY A 1 586 ? 11.406 -23.776 20.722 1.00 43.34 586 GLY A N 1
ATOM 4485 C CA . GLY A 1 586 ? 12.005 -25.108 20.815 1.00 43.34 586 GLY A CA 1
ATOM 4486 C C . GLY A 1 586 ? 11.778 -25.941 19.542 1.00 43.34 586 GLY A C 1
ATOM 4487 O O . GLY A 1 586 ? 12.212 -27.091 19.473 1.00 43.34 586 GLY A O 1
ATOM 4488 N N . ALA A 1 587 ? 11.108 -25.381 18.527 1.00 42.16 587 ALA A N 1
ATOM 4489 C CA . ALA A 1 587 ? 10.853 -26.017 17.238 1.00 42.16 587 ALA A CA 1
ATOM 4490 C C . ALA A 1 587 ? 12.082 -25.911 16.317 1.00 42.16 587 ALA A C 1
ATOM 4492 O O . ALA A 1 587 ? 12.136 -25.092 15.403 1.00 42.16 587 ALA A O 1
ATOM 4493 N N . ARG A 1 588 ? 13.087 -26.756 16.567 1.00 37.69 588 ARG A N 1
ATOM 4494 C CA . ARG A 1 588 ? 14.319 -26.817 15.769 1.00 37.69 588 ARG A CA 1
ATOM 4495 C C . ARG A 1 588 ? 14.000 -27.163 14.308 1.00 37.69 588 ARG A C 1
ATOM 4497 O O . ARG A 1 588 ? 13.635 -28.301 14.019 1.00 37.69 588 ARG A O 1
ATOM 4504 N N . ILE A 1 589 ? 14.184 -26.215 13.387 1.00 43.75 589 ILE A N 1
ATOM 4505 C CA . ILE A 1 589 ? 14.074 -26.474 11.943 1.00 43.75 589 ILE A CA 1
ATOM 4506 C C . ILE A 1 589 ? 15.242 -27.379 11.529 1.00 43.75 589 ILE A C 1
ATOM 4508 O O . ILE A 1 589 ? 16.391 -26.945 11.459 1.00 43.75 589 ILE A O 1
ATOM 4512 N N . ILE A 1 590 ? 14.955 -28.657 11.281 1.00 43.16 590 ILE A N 1
ATOM 4513 C CA . ILE A 1 590 ? 15.936 -29.620 10.775 1.00 43.16 590 ILE A CA 1
ATOM 4514 C C . ILE A 1 590 ? 15.861 -29.611 9.246 1.00 43.16 590 ILE A C 1
ATOM 4516 O O . ILE A 1 590 ? 14.892 -30.106 8.678 1.00 43.16 590 ILE A O 1
ATOM 4520 N N . GLY A 1 591 ? 16.902 -29.088 8.590 1.00 51.59 591 GLY A N 1
ATOM 4521 C CA . GLY A 1 591 ? 17.119 -29.295 7.155 1.00 51.59 591 GLY A CA 1
ATOM 4522 C C . GLY A 1 591 ? 16.804 -28.120 6.226 1.00 51.59 591 GLY A C 1
ATOM 4523 O O . GLY A 1 591 ? 16.031 -28.282 5.290 1.00 51.59 591 GLY A O 1
ATOM 4524 N N . VAL A 1 592 ? 17.488 -26.986 6.407 1.00 35.84 592 VAL A N 1
ATOM 4525 C CA . VAL A 1 592 ? 18.074 -26.242 5.273 1.00 35.84 592 VAL A CA 1
ATOM 4526 C C . VAL A 1 592 ? 19.462 -25.779 5.712 1.00 35.84 592 VAL A C 1
ATOM 4528 O O . VAL A 1 592 ? 19.585 -25.113 6.739 1.00 35.84 592 VAL A O 1
ATOM 4531 N N . GLU A 1 593 ? 20.511 -26.128 4.967 1.00 34.56 593 GLU A N 1
ATOM 4532 C CA . GLU A 1 593 ? 21.825 -25.513 5.169 1.00 34.56 593 GLU A CA 1
ATOM 4533 C C . GLU A 1 593 ? 21.800 -24.093 4.597 1.00 34.56 593 GLU A C 1
ATOM 4535 O O . GLU A 1 593 ? 21.477 -23.884 3.427 1.00 34.56 593 GLU A O 1
ATOM 4540 N N . ALA A 1 594 ? 22.141 -23.099 5.417 1.00 35.41 594 ALA A N 1
ATOM 4541 C CA . ALA A 1 594 ? 22.399 -21.765 4.902 1.00 35.41 594 ALA A CA 1
ATOM 4542 C C . ALA A 1 594 ? 23.665 -21.813 4.035 1.00 35.41 594 ALA A C 1
ATOM 4544 O O . ALA A 1 594 ? 24.716 -22.247 4.508 1.00 35.41 594 ALA A O 1
ATOM 4545 N N . ILE A 1 595 ? 23.580 -21.332 2.791 1.00 33.84 595 ILE A N 1
ATOM 4546 C CA . ILE A 1 595 ? 24.748 -21.151 1.918 1.00 33.84 595 ILE A CA 1
ATOM 4547 C C . ILE A 1 595 ? 25.533 -19.932 2.430 1.00 33.84 595 ILE A C 1
ATOM 4549 O O . ILE A 1 595 ? 25.422 -18.820 1.912 1.00 33.84 595 ILE A O 1
ATOM 4553 N N . ASP A 1 596 ? 26.274 -20.134 3.520 1.00 36.66 596 ASP A N 1
ATOM 4554 C CA . ASP A 1 596 ? 27.124 -19.124 4.146 1.00 36.66 596 ASP A CA 1
ATOM 4555 C C . ASP A 1 596 ? 28.289 -18.824 3.187 1.00 36.66 596 ASP A C 1
ATOM 4557 O O . ASP A 1 596 ? 29.079 -19.707 2.841 1.00 36.66 596 ASP A O 1
ATOM 4561 N N . GLN A 1 597 ? 28.385 -17.581 2.704 1.00 33.66 597 GLN A N 1
ATOM 4562 C CA . GLN A 1 597 ? 29.478 -17.200 1.809 1.00 33.66 597 GLN A CA 1
ATOM 4563 C C . GLN A 1 597 ? 30.818 -17.320 2.557 1.00 33.66 597 GLN A C 1
ATOM 4565 O O . GLN A 1 597 ? 30.923 -16.832 3.691 1.00 33.66 597 GLN A O 1
ATOM 4570 N N . PRO A 1 598 ? 31.859 -17.929 1.953 1.00 32.31 598 PRO A N 1
ATOM 4571 C CA . PRO A 1 598 ? 33.132 -18.141 2.627 1.00 32.31 598 PRO A CA 1
ATOM 4572 C C . PRO A 1 598 ? 33.774 -16.798 2.988 1.00 32.31 598 PRO A C 1
ATOM 4574 O O . PRO A 1 598 ? 34.212 -16.030 2.131 1.00 32.31 598 PRO A O 1
ATOM 4577 N N . LYS A 1 599 ? 33.833 -16.518 4.292 1.00 33.75 599 LYS A N 1
ATOM 4578 C CA . LYS A 1 599 ? 34.528 -15.358 4.853 1.00 33.75 599 LYS A CA 1
ATOM 4579 C C . LYS A 1 599 ? 36.031 -15.596 4.741 1.00 33.75 599 LYS A C 1
ATOM 4581 O O . LYS A 1 599 ? 36.614 -16.204 5.638 1.00 33.75 599 LYS A O 1
ATOM 4586 N N . ASP A 1 600 ? 36.627 -15.124 3.646 1.00 32.88 600 ASP A N 1
ATOM 4587 C CA . ASP A 1 600 ? 38.077 -15.152 3.440 1.00 32.88 600 ASP A CA 1
ATOM 4588 C C . ASP A 1 600 ? 38.795 -14.558 4.662 1.00 32.88 600 ASP A C 1
ATOM 4590 O O . ASP A 1 600 ? 38.458 -13.474 5.158 1.00 32.88 600 ASP A O 1
ATOM 4594 N N . LYS A 1 601 ? 39.734 -15.334 5.203 1.00 33.84 601 LYS A N 1
ATOM 4595 C CA . LYS A 1 601 ? 40.390 -15.071 6.481 1.00 33.84 601 LYS A CA 1
ATOM 4596 C C . LYS A 1 601 ? 41.889 -15.357 6.477 1.00 33.84 601 LYS A C 1
ATOM 4598 O O . LYS A 1 601 ? 42.482 -15.387 7.556 1.00 33.84 601 LYS A O 1
ATOM 4603 N N . ASP A 1 602 ? 42.513 -15.475 5.304 1.00 32.28 602 ASP A N 1
ATOM 4604 C CA . ASP A 1 602 ? 43.962 -15.665 5.195 1.00 32.28 602 ASP A CA 1
ATOM 4605 C C . ASP A 1 602 ? 44.714 -14.366 4.869 1.00 32.28 602 ASP A C 1
ATOM 4607 O O . ASP A 1 602 ? 45.143 -14.086 3.752 1.00 32.28 602 ASP A O 1
ATOM 4611 N N . GLN A 1 603 ? 44.969 -13.581 5.921 1.00 34.09 603 GLN A N 1
ATOM 4612 C CA . GLN A 1 603 ? 46.095 -12.648 5.933 1.00 34.09 603 GLN A CA 1
ATOM 4613 C C . GLN A 1 603 ? 47.189 -13.112 6.896 1.00 34.09 603 GLN A C 1
ATOM 4615 O O . GLN A 1 603 ? 47.134 -12.810 8.094 1.00 34.09 603 GLN A O 1
ATOM 4620 N N . LYS A 1 604 ? 48.280 -13.667 6.344 1.00 31.11 604 LYS A N 1
ATOM 4621 C CA . LYS A 1 604 ? 49.631 -13.201 6.712 1.00 31.11 604 LYS A CA 1
ATOM 4622 C C . LYS A 1 604 ? 50.751 -13.616 5.752 1.00 31.11 604 LYS A C 1
ATOM 4624 O O . LYS A 1 604 ? 50.990 -14.790 5.525 1.00 31.11 604 LYS A O 1
ATOM 4629 N N . LYS A 1 605 ? 51.546 -12.597 5.397 1.00 31.33 605 LYS A N 1
ATOM 4630 C CA . LYS A 1 605 ? 52.931 -12.638 4.890 1.00 31.33 605 LYS A CA 1
ATOM 4631 C C . LYS A 1 605 ? 53.171 -13.289 3.517 1.00 31.33 605 LYS A C 1
ATOM 4633 O O . LYS A 1 605 ? 53.373 -14.489 3.406 1.00 31.33 605 LYS A O 1
ATOM 4638 N N . ASN A 1 606 ? 53.488 -12.431 2.551 1.00 30.88 606 ASN A N 1
ATOM 4639 C CA . ASN A 1 606 ? 54.884 -12.339 2.114 1.00 30.88 606 ASN A CA 1
ATOM 4640 C C . ASN A 1 606 ? 55.256 -10.882 1.793 1.00 30.88 606 ASN A C 1
ATOM 4642 O O . ASN A 1 606 ? 54.378 -10.049 1.579 1.00 30.88 606 ASN A O 1
ATOM 4646 N N . ASN A 1 607 ? 56.550 -10.559 1.854 1.00 38.72 607 ASN A N 1
ATOM 4647 C CA . ASN A 1 607 ? 57.048 -9.184 1.751 1.00 38.72 607 ASN A CA 1
ATOM 4648 C C . ASN A 1 607 ? 57.395 -8.811 0.301 1.00 38.72 607 ASN A C 1
ATOM 4650 O O . ASN A 1 607 ? 58.064 -9.579 -0.385 1.00 38.72 607 ASN A O 1
ATOM 4654 N N . ALA A 1 608 ? 57.058 -7.586 -0.107 1.00 31.72 608 ALA A N 1
ATOM 4655 C CA . ALA A 1 608 ? 57.609 -6.917 -1.286 1.00 31.72 608 ALA A CA 1
ATOM 4656 C C . ALA A 1 608 ? 57.873 -5.428 -0.952 1.00 31.72 608 ALA A C 1
ATOM 4658 O O . ALA A 1 608 ? 57.152 -4.868 -0.121 1.00 31.72 608 ALA A O 1
ATOM 4659 N N . PRO A 1 609 ? 58.919 -4.793 -1.516 1.00 36.75 609 PRO A N 1
ATOM 4660 C CA . PRO A 1 609 ? 59.349 -3.448 -1.122 1.00 36.75 609 PRO A CA 1
ATOM 4661 C C . PRO A 1 609 ? 58.450 -2.330 -1.691 1.00 36.75 609 PRO A C 1
ATOM 4663 O O . PRO A 1 609 ? 57.760 -2.541 -2.689 1.00 36.75 609 PRO A O 1
ATOM 4666 N N . PRO A 1 610 ? 58.466 -1.122 -1.092 1.00 40.78 610 PRO A N 1
ATOM 4667 C CA . PRO A 1 610 ? 57.711 0.020 -1.601 1.00 40.78 610 PRO A CA 1
ATOM 4668 C C . PRO A 1 610 ? 58.284 0.543 -2.934 1.00 40.78 610 PRO A C 1
ATOM 4670 O O . PRO A 1 610 ? 59.502 0.503 -3.130 1.00 40.78 610 PRO A O 1
ATOM 4673 N N . PRO A 1 611 ? 57.442 1.088 -3.834 1.00 39.75 611 PRO A N 1
ATOM 4674 C CA . PRO A 1 611 ? 57.910 1.752 -5.047 1.00 39.75 611 PRO A CA 1
ATOM 4675 C C . PRO A 1 611 ? 58.678 3.051 -4.719 1.00 39.75 611 PRO A C 1
ATOM 4677 O O . PRO A 1 611 ? 58.422 3.677 -3.684 1.00 39.75 611 PRO A O 1
ATOM 4680 N N . PRO A 1 612 ? 59.619 3.478 -5.582 1.00 41.19 612 PRO A N 1
ATOM 4681 C CA . PRO A 1 612 ? 60.399 4.693 -5.369 1.00 41.19 612 PRO A CA 1
ATOM 4682 C C . PRO A 1 612 ? 59.536 5.959 -5.477 1.00 41.19 612 PRO A C 1
ATOM 4684 O O . PRO A 1 612 ? 58.537 5.992 -6.193 1.00 41.19 612 PRO A O 1
ATOM 4687 N N . LYS A 1 613 ? 59.961 7.028 -4.794 1.00 42.25 613 LYS A N 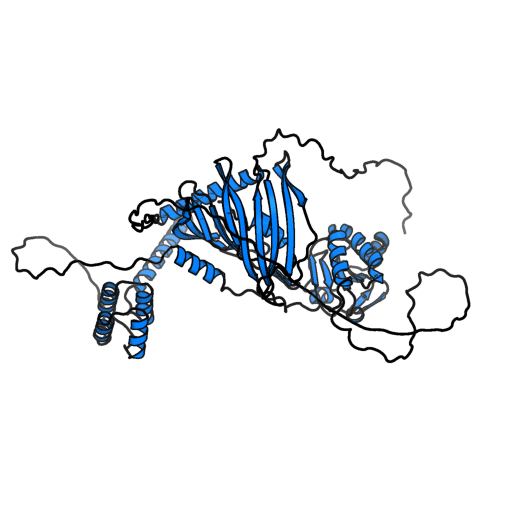1
ATOM 4688 C CA . LYS A 1 613 ? 59.371 8.365 -4.945 1.00 42.25 613 LYS A CA 1
ATOM 4689 C C . LYS A 1 613 ? 59.791 8.991 -6.277 1.00 42.25 613 LYS A C 1
ATOM 4691 O O . LYS A 1 613 ? 60.989 9.202 -6.461 1.00 42.25 613 LYS A O 1
ATOM 4696 N N . GLN A 1 614 ? 58.816 9.397 -7.086 1.00 38.47 614 GLN A N 1
ATOM 4697 C CA . GLN A 1 614 ? 58.827 10.591 -7.943 1.00 38.47 614 GLN A CA 1
ATOM 4698 C C . GLN A 1 614 ? 57.405 11.164 -7.965 1.00 38.47 614 GLN A C 1
ATOM 4700 O O . GLN A 1 614 ? 56.461 10.342 -7.935 1.00 38.47 614 GLN A O 1
#